Protein AF-A0AAD5LYB8-F1 (afdb_monomer_lite)

Sequence (715 aa):
MTRRWGREYLQLCVTIAAAIILAWPTADVAALSNSTATFDTAAIANSSNQTSVTPSRVEVRTYLPLSGLQPWIDPDTPEDRQSYVSSRGELWELVMSDEFSNTARNFTPGGDHMWTSLEKPDGVNGAVEVYSHNMTYIECEESADGDEVCYLAIKVIDEESTIRVYNMYSRPPSFQYSKFCNPDVFDPSNQRISACDSNPGHGLNPNQGRGAPEIDLLEGGGVAISSSIQIGPGLKKKFRKIDVNLNLTGEWGYCFYSSECNTPGANLPNVPTALYKKRGFQTWYKGLRYAGNSFCDVSVEDKQTFEEVNASLTRGILENRCTLRTCPASRDVLADTGYIDGIKKKGHWGINSKGNCFAIVNSYMGSYLCDPDNMDPMCEKPRNKTQAKTNVMEPFAYQMDALSANWGVHVGAYTGFVTYQVEWVMGDTGYVRWMLSGTPIYEIPAQSLVNGPQDAARSNPRLTFPEEPMYIIFNVALSAQWGARPPNVGYPCRGNGTDPYINRICDGFPMYMKIDYVRLYQDLSENSTMAIGCDPKTHPTRQWILDHIKEYEDDDNKVIDVDGGAACRDDDDCTIPLNKTIRFRTGRCIEKRCQCGSEYWSGPRCTTQMEIIIAATGAKQRSYGPPLYAAAVVGGIAIVLTLVIVVVGTLRRQQRDVELQDKLEKYKAERDPALARTKEKTALMSMDYDETELSRFVSPNQTPSAPFQPAAKHA

Radius of gyration: 41.07 Å; chains: 1; bounding box: 103×76×157 Å

InterPro domains:
  IPR005629 Beta-glucan synthesis-associated protein Skn1/Kre6/Sbg1 [PF03935] (54-131)
  IPR005629 Beta-glucan synthesis-associated protein Skn1/Kre6/Sbg1 [PF03935] (402-557)
  IPR005629 Beta-glucan synthesis-associated protein Skn1/Kre6/Sbg1 [PTHR31361] (175-666)
  IPR013320 Concanavalin A-like lectin/glucanase domain superfamily [SSF49899] (404-538)

pLDDT: mean 75.59, std 21.31, range [23.61, 98.25]

Structure (mmCIF, N/CA/C/O backbone):
data_AF-A0AAD5LYB8-F1
#
_entry.id   AF-A0AAD5LYB8-F1
#
loop_
_atom_site.group_PDB
_atom_site.id
_atom_site.type_symbol
_atom_site.label_atom_id
_atom_site.label_alt_id
_atom_site.label_comp_id
_atom_site.label_asym_id
_atom_site.label_entity_id
_atom_site.label_seq_id
_atom_site.pdbx_PDB_ins_code
_atom_site.Cartn_x
_atom_site.Cartn_y
_atom_site.Cartn_z
_atom_site.occupancy
_atom_site.B_iso_or_equiv
_atom_site.auth_seq_id
_atom_site.auth_comp_id
_atom_site.auth_asym_id
_atom_site.auth_atom_id
_atom_site.pdbx_PDB_model_num
ATOM 1 N N . MET A 1 1 ? 5.836 -8.951 -76.788 1.00 38.97 1 MET A N 1
ATOM 2 C CA . MET A 1 1 ? 6.236 -9.084 -75.364 1.00 38.97 1 MET A CA 1
ATOM 3 C C . MET A 1 1 ? 6.883 -7.815 -74.793 1.00 38.97 1 MET A C 1
ATOM 5 O O . MET A 1 1 ? 6.400 -7.327 -73.781 1.00 38.97 1 MET A O 1
ATOM 9 N N . THR A 1 2 ? 7.904 -7.224 -75.426 1.00 41.00 2 THR A N 1
ATOM 10 C CA . THR A 1 2 ? 8.707 -6.095 -74.882 1.00 41.00 2 THR A CA 1
ATOM 11 C C . THR A 1 2 ? 7.948 -4.845 -74.397 1.00 41.00 2 THR A C 1
ATOM 13 O O . THR A 1 2 ? 8.402 -4.210 -73.452 1.00 41.00 2 THR A O 1
ATOM 16 N N . ARG A 1 3 ? 6.789 -4.484 -74.975 1.00 39.50 3 ARG A N 1
ATOM 17 C CA . ARG A 1 3 ? 5.978 -3.334 -74.501 1.00 39.50 3 ARG A CA 1
ATOM 18 C C . ARG A 1 3 ? 5.312 -3.536 -73.127 1.00 39.50 3 ARG A C 1
ATOM 20 O O . ARG A 1 3 ? 4.855 -2.553 -72.556 1.00 39.50 3 ARG A O 1
ATOM 27 N N . ARG A 1 4 ? 5.233 -4.771 -72.613 1.00 38.66 4 ARG A N 1
ATOM 28 C CA . ARG A 1 4 ? 4.551 -5.092 -71.347 1.00 38.66 4 ARG A CA 1
ATOM 29 C C . ARG A 1 4 ? 5.448 -4.801 -70.134 1.00 38.66 4 ARG A C 1
ATOM 31 O O . ARG A 1 4 ? 5.138 -3.908 -69.350 1.00 38.66 4 ARG A O 1
ATOM 38 N N . TRP A 1 5 ? 6.635 -5.411 -70.123 1.00 40.75 5 TRP A N 1
ATOM 39 C CA . TRP A 1 5 ? 7.704 -5.196 -69.138 1.00 40.75 5 TRP A CA 1
ATOM 40 C C . TRP A 1 5 ? 8.024 -3.715 -68.886 1.00 40.75 5 TRP A C 1
ATOM 42 O O . TRP A 1 5 ? 8.192 -3.306 -67.745 1.00 40.75 5 TRP A O 1
ATOM 52 N N . GLY A 1 6 ? 8.067 -2.886 -69.937 1.00 41.72 6 GLY A N 1
ATOM 53 C CA . GLY A 1 6 ? 8.362 -1.454 -69.802 1.00 41.72 6 GLY A CA 1
ATOM 54 C C . GLY A 1 6 ? 7.296 -0.642 -69.052 1.00 41.72 6 GLY A C 1
ATOM 55 O O . GLY A 1 6 ? 7.626 0.404 -68.504 1.00 41.72 6 GLY A O 1
ATOM 56 N N . ARG A 1 7 ? 6.037 -1.109 -69.002 1.00 43.34 7 ARG A N 1
ATOM 57 C CA . ARG A 1 7 ? 5.01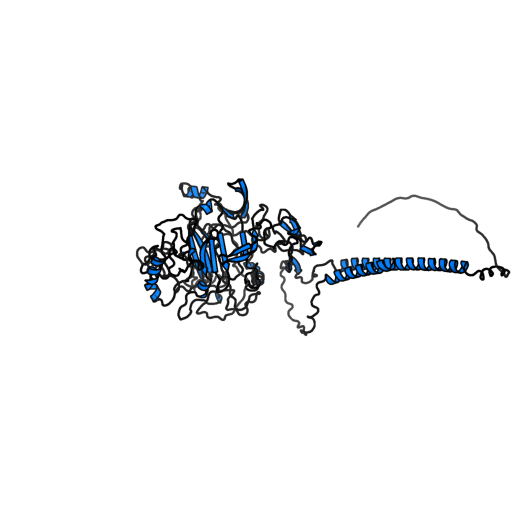8 -0.533 -68.110 1.00 43.34 7 ARG A CA 1
ATOM 58 C C . ARG A 1 7 ? 5.150 -1.096 -66.706 1.00 43.34 7 ARG A C 1
ATOM 60 O O . ARG A 1 7 ? 5.200 -0.315 -65.773 1.00 43.34 7 ARG A O 1
ATOM 67 N N . GLU A 1 8 ? 5.257 -2.414 -66.567 1.00 42.84 8 GLU A N 1
ATOM 68 C CA . GLU A 1 8 ? 5.326 -3.093 -65.264 1.00 42.84 8 GLU A CA 1
ATOM 69 C C . GLU A 1 8 ? 6.535 -2.613 -64.428 1.00 42.84 8 GLU A C 1
ATOM 71 O O . GLU A 1 8 ? 6.384 -2.348 -63.239 1.00 42.84 8 GLU A O 1
ATOM 76 N N . TYR A 1 9 ? 7.694 -2.358 -65.051 1.00 46.22 9 TYR A N 1
ATOM 77 C CA . TYR A 1 9 ? 8.872 -1.792 -64.375 1.00 46.22 9 TYR A CA 1
ATOM 78 C C . TYR A 1 9 ? 8.689 -0.317 -63.971 1.00 46.22 9 TYR A C 1
ATOM 80 O O . TYR A 1 9 ? 9.095 0.082 -62.883 1.00 46.22 9 TYR A O 1
ATOM 88 N N . LEU A 1 10 ? 8.050 0.499 -64.820 1.00 44.81 10 LEU A N 1
ATOM 89 C CA . LEU A 1 10 ? 7.756 1.900 -64.492 1.00 44.81 10 LEU A CA 1
ATOM 90 C C . LEU A 1 10 ? 6.700 1.992 -63.380 1.00 44.81 10 LEU A C 1
ATOM 92 O O . LEU A 1 10 ? 6.839 2.807 -62.474 1.00 44.81 10 LEU A O 1
ATOM 96 N N . GLN A 1 11 ? 5.691 1.115 -63.415 1.00 44.28 11 GLN A N 1
ATOM 97 C CA . GLN A 1 11 ? 4.690 0.952 -62.364 1.00 44.28 11 GLN A CA 1
ATOM 98 C C . GLN A 1 11 ? 5.371 0.614 -61.033 1.00 44.28 11 GLN A C 1
ATOM 100 O O . GLN A 1 11 ? 5.097 1.278 -60.040 1.00 44.28 11 GLN A O 1
ATOM 105 N N . LEU A 1 12 ? 6.308 -0.346 -61.037 1.00 49.84 12 LEU A N 1
ATOM 106 C CA . LEU A 1 12 ? 7.073 -0.763 -59.860 1.00 49.84 12 LEU A CA 1
ATOM 107 C C . LEU A 1 12 ? 7.893 0.395 -59.270 1.00 49.84 12 LEU A C 1
ATOM 109 O O . LEU A 1 12 ? 7.786 0.674 -58.076 1.00 49.84 12 LEU A O 1
ATOM 113 N N . CYS A 1 13 ? 8.654 1.118 -60.100 1.00 47.12 13 CYS A N 1
ATOM 114 C CA . CYS A 1 13 ? 9.412 2.293 -59.662 1.00 47.12 13 CYS A CA 1
ATOM 115 C C . CYS A 1 13 ? 8.505 3.405 -59.108 1.00 47.12 13 CYS A C 1
ATOM 117 O O . CYS A 1 13 ? 8.849 4.012 -58.098 1.00 47.12 13 CYS A O 1
ATOM 119 N N . VAL A 1 14 ? 7.337 3.643 -59.716 1.00 53.88 14 VAL A N 1
ATOM 120 C CA . VAL A 1 14 ? 6.353 4.619 -59.218 1.00 53.88 14 VAL A CA 1
ATOM 121 C C . VAL A 1 14 ? 5.720 4.159 -57.902 1.00 53.88 14 VAL A C 1
ATOM 123 O O . VAL A 1 14 ? 5.574 4.981 -57.006 1.00 53.88 14 VAL A O 1
ATOM 126 N N . THR A 1 15 ? 5.412 2.870 -57.718 1.00 49.31 15 THR A N 1
ATOM 127 C CA . THR A 1 15 ? 4.916 2.359 -56.426 1.00 49.31 15 THR A CA 1
ATOM 128 C C . THR A 1 15 ? 5.974 2.389 -55.327 1.00 49.31 15 THR A C 1
ATOM 130 O O . THR A 1 15 ? 5.633 2.681 -54.189 1.00 49.31 15 THR A O 1
ATOM 133 N N . ILE A 1 16 ? 7.253 2.159 -55.647 1.00 49.19 16 ILE A N 1
ATOM 134 C CA . ILE A 1 16 ? 8.354 2.285 -54.679 1.00 49.19 16 ILE A CA 1
ATOM 135 C C . ILE A 1 16 ? 8.559 3.758 -54.300 1.00 49.19 16 ILE A C 1
ATOM 137 O O . ILE A 1 16 ? 8.646 4.072 -53.117 1.00 49.19 16 ILE A O 1
ATOM 141 N N . ALA A 1 17 ? 8.557 4.676 -55.271 1.00 42.72 17 ALA A N 1
ATOM 142 C CA . ALA A 1 17 ? 8.631 6.112 -54.997 1.00 42.72 17 ALA A CA 1
ATOM 143 C C . ALA A 1 17 ? 7.425 6.605 -54.176 1.00 42.72 17 ALA A C 1
ATOM 145 O O . ALA A 1 17 ? 7.606 7.332 -53.204 1.00 42.72 17 ALA A O 1
ATOM 146 N N . ALA A 1 18 ? 6.209 6.163 -54.511 1.00 41.47 18 ALA A N 1
ATOM 147 C CA . ALA A 1 18 ? 5.004 6.481 -53.750 1.00 41.47 18 ALA A CA 1
ATOM 148 C C . ALA A 1 18 ? 5.053 5.908 -52.326 1.00 41.47 18 ALA A C 1
ATOM 150 O O . ALA A 1 18 ? 4.701 6.616 -51.393 1.00 41.47 18 ALA A O 1
ATOM 151 N N . ALA A 1 19 ? 5.542 4.679 -52.131 1.00 42.31 19 ALA A N 1
ATOM 152 C CA . ALA A 1 19 ? 5.715 4.091 -50.802 1.00 42.31 19 ALA A CA 1
ATOM 153 C C . ALA A 1 19 ? 6.757 4.844 -49.957 1.00 42.31 19 ALA A C 1
ATOM 155 O O . ALA A 1 19 ? 6.548 5.020 -48.763 1.00 42.31 19 ALA A O 1
ATOM 156 N N . ILE A 1 20 ? 7.841 5.339 -50.566 1.00 42.44 20 ILE A N 1
ATOM 157 C CA . ILE A 1 20 ? 8.848 6.171 -49.883 1.00 42.44 20 ILE A CA 1
ATOM 158 C C . ILE A 1 20 ? 8.270 7.545 -49.501 1.00 42.44 20 ILE A C 1
ATOM 160 O O . ILE A 1 20 ? 8.547 8.035 -48.412 1.00 42.44 20 ILE A O 1
ATOM 164 N N . ILE A 1 21 ? 7.439 8.148 -50.357 1.00 38.50 21 ILE A N 1
ATOM 165 C CA . ILE A 1 21 ? 6.781 9.440 -50.088 1.00 38.50 21 ILE A CA 1
ATOM 166 C C . ILE A 1 21 ? 5.659 9.297 -49.042 1.00 38.50 21 ILE A C 1
ATOM 168 O O . ILE A 1 21 ? 5.499 10.168 -48.195 1.00 38.50 21 ILE A O 1
ATOM 172 N N . LEU A 1 22 ? 4.915 8.186 -49.054 1.00 36.91 22 LEU A N 1
ATOM 173 C CA . LEU A 1 22 ? 3.881 7.860 -48.059 1.00 36.91 22 LEU A CA 1
ATOM 174 C C . LEU A 1 22 ? 4.456 7.347 -46.725 1.00 36.91 22 LEU A C 1
ATOM 176 O O . LEU A 1 22 ? 3.710 7.211 -45.760 1.00 36.91 22 LEU A O 1
ATOM 180 N N . ALA A 1 23 ? 5.762 7.074 -46.655 1.00 35.16 23 ALA A N 1
ATOM 181 C CA . ALA A 1 23 ? 6.474 6.754 -45.417 1.00 35.16 23 ALA A CA 1
ATOM 182 C C . ALA A 1 23 ? 6.965 8.006 -44.659 1.00 35.16 23 ALA A C 1
ATOM 184 O O . ALA A 1 23 ? 7.603 7.877 -43.614 1.00 35.16 23 ALA A O 1
ATOM 185 N N . TRP A 1 24 ? 6.685 9.214 -45.159 1.00 31.91 24 TRP A N 1
ATOM 186 C CA . TRP A 1 24 ? 6.867 10.450 -44.398 1.00 31.91 24 TRP A CA 1
ATOM 187 C C . TRP A 1 24 ? 5.607 10.765 -43.581 1.00 31.91 24 TRP A C 1
ATOM 189 O O . TRP A 1 24 ? 4.514 10.790 -44.153 1.00 31.91 24 TRP A O 1
ATOM 199 N N . PRO A 1 25 ? 5.721 11.074 -42.275 1.00 31.02 25 PRO A N 1
ATOM 200 C CA . PRO A 1 25 ? 4.614 11.673 -41.545 1.00 31.02 25 PRO A CA 1
ATOM 201 C C . PRO A 1 25 ? 4.355 13.074 -42.113 1.00 31.02 25 PRO A C 1
ATOM 203 O O . PRO A 1 25 ? 5.230 13.942 -42.103 1.00 31.02 25 PRO A O 1
ATOM 206 N N . THR A 1 26 ? 3.149 13.302 -42.627 1.00 33.19 26 THR A N 1
ATOM 207 C CA . THR A 1 26 ? 2.716 14.628 -43.071 1.00 33.19 26 THR A CA 1
ATOM 208 C C . THR A 1 26 ? 2.500 15.522 -41.855 1.00 33.19 26 THR A C 1
ATOM 210 O O . THR A 1 26 ? 1.456 15.438 -41.213 1.00 33.19 26 THR A O 1
ATOM 213 N N . ALA A 1 27 ? 3.476 16.375 -41.540 1.00 31.56 27 ALA A N 1
ATOM 214 C CA . ALA A 1 27 ? 3.283 17.455 -40.576 1.00 31.56 27 ALA A CA 1
ATOM 215 C C . ALA A 1 27 ? 2.153 18.392 -41.048 1.00 31.56 27 ALA A C 1
ATOM 217 O O . ALA A 1 27 ? 2.062 18.700 -42.240 1.00 31.56 27 ALA A O 1
ATOM 218 N N . ASP A 1 28 ? 1.300 18.840 -40.125 1.00 29.12 28 ASP A N 1
ATOM 219 C CA . ASP A 1 28 ? 0.077 19.580 -40.443 1.00 29.12 28 ASP A CA 1
ATOM 220 C C . ASP A 1 28 ? 0.338 20.948 -41.094 1.00 29.12 28 ASP A C 1
ATOM 222 O O . ASP A 1 28 ? 0.565 21.965 -40.430 1.00 29.12 28 ASP A O 1
ATOM 226 N N . VAL A 1 29 ? 0.198 21.007 -42.421 1.00 28.67 29 VAL A N 1
ATOM 227 C CA . VAL A 1 29 ? 0.168 22.259 -43.198 1.00 28.67 29 VAL A CA 1
ATOM 228 C C . VAL A 1 29 ? -1.209 22.932 -43.056 1.00 28.67 29 VAL A C 1
ATOM 230 O O . VAL A 1 29 ? -1.936 23.143 -44.023 1.00 28.67 29 VAL A O 1
ATOM 233 N N . ALA A 1 30 ? -1.569 23.248 -41.810 1.00 27.38 30 ALA A N 1
ATOM 234 C CA . ALA A 1 30 ? -2.809 23.923 -41.420 1.00 27.38 30 ALA A CA 1
ATOM 235 C C . ALA A 1 30 ? -2.581 25.090 -40.434 1.00 27.38 30 ALA A C 1
ATOM 237 O O . ALA A 1 30 ? -3.416 25.987 -40.340 1.00 27.38 30 ALA A O 1
ATOM 238 N N . ALA A 1 31 ? -1.443 25.129 -39.729 1.00 27.91 31 ALA A N 1
ATOM 239 C CA . ALA A 1 31 ? -1.183 26.072 -38.633 1.00 27.91 31 ALA A CA 1
ATOM 240 C C . ALA A 1 31 ? -0.456 27.380 -39.036 1.00 27.91 31 ALA A C 1
ATOM 242 O O . ALA A 1 31 ? 0.128 28.047 -38.185 1.00 27.91 31 ALA A O 1
ATOM 243 N N . LEU A 1 32 ? -0.467 27.768 -40.320 1.00 26.25 32 LEU A N 1
ATOM 244 C CA . LEU A 1 32 ? 0.278 28.933 -40.840 1.00 26.25 32 LEU A CA 1
ATOM 245 C C . LEU A 1 32 ? -0.609 30.014 -41.487 1.00 26.25 32 LEU A C 1
ATOM 247 O O . LEU A 1 32 ? -0.262 30.598 -42.512 1.00 26.25 32 LEU A O 1
ATOM 251 N N . SER A 1 33 ? -1.749 30.328 -40.863 1.00 29.75 33 SER A N 1
ATOM 252 C CA . SER A 1 33 ? -2.561 31.492 -41.250 1.00 29.75 33 SER A CA 1
ATOM 253 C C . SER A 1 33 ? -3.387 32.098 -40.101 1.00 29.75 33 SER A C 1
ATOM 255 O O . SER A 1 33 ? -4.612 32.120 -40.193 1.00 29.75 33 SER A O 1
ATOM 257 N N . ASN A 1 34 ? -2.734 32.569 -39.022 1.00 29.48 34 ASN A N 1
ATOM 258 C CA . ASN A 1 34 ? -3.113 33.788 -38.263 1.00 29.48 34 ASN A CA 1
ATOM 259 C C . ASN A 1 34 ? -2.276 33.989 -36.978 1.00 29.48 34 ASN A C 1
ATOM 261 O O . ASN A 1 34 ? -2.660 33.523 -35.908 1.00 29.48 34 ASN A O 1
ATOM 265 N N . SER A 1 35 ? -1.198 34.777 -37.053 1.00 25.95 35 SER A N 1
ATOM 266 C CA . SER A 1 35 ? -0.649 35.505 -35.891 1.00 25.95 35 SER A CA 1
ATOM 267 C C . SER A 1 35 ? 0.316 36.621 -36.318 1.00 25.95 35 SER A C 1
ATOM 269 O O . SER A 1 35 ? 1.519 36.426 -36.478 1.00 25.95 35 SER A O 1
ATOM 271 N N . THR A 1 36 ? -0.193 37.844 -36.476 1.00 29.36 36 THR A N 1
ATOM 272 C CA . THR A 1 36 ? 0.660 39.042 -36.549 1.00 29.36 36 THR A CA 1
ATOM 273 C C . THR A 1 36 ? 1.153 39.403 -35.147 1.00 29.36 36 THR A C 1
ATOM 275 O O . THR A 1 36 ? 0.553 40.240 -34.474 1.00 29.36 36 THR A O 1
ATOM 278 N N . ALA A 1 37 ? 2.225 38.753 -34.695 1.00 27.42 37 ALA A N 1
ATOM 279 C CA . ALA A 1 37 ? 2.924 39.114 -33.465 1.00 27.42 37 ALA A CA 1
ATOM 280 C C . ALA A 1 37 ? 4.004 40.167 -33.763 1.00 27.42 37 ALA A C 1
ATOM 282 O O . ALA A 1 37 ? 4.881 39.958 -34.602 1.00 27.42 37 ALA A O 1
ATOM 283 N N . THR A 1 38 ? 3.935 41.314 -33.091 1.00 25.48 38 THR A N 1
ATOM 284 C CA . THR A 1 38 ? 4.944 42.376 -33.184 1.00 25.48 38 THR A CA 1
ATOM 285 C C . THR A 1 38 ? 6.223 41.973 -32.457 1.00 25.48 38 THR A C 1
ATOM 287 O O . THR A 1 38 ? 6.169 41.576 -31.295 1.00 25.48 38 THR A O 1
ATOM 290 N N . PHE A 1 39 ? 7.375 42.132 -33.112 1.00 24.02 39 PHE A N 1
ATOM 291 C CA . PHE A 1 39 ? 8.666 42.106 -32.424 1.00 24.02 39 PHE A CA 1
ATOM 292 C C . PHE A 1 39 ? 8.771 43.316 -31.495 1.00 24.02 39 PHE A C 1
ATOM 294 O O . PHE A 1 39 ? 8.658 44.449 -31.960 1.00 24.02 39 PHE A O 1
ATOM 301 N N . ASP A 1 40 ? 9.046 43.067 -30.217 1.00 23.61 40 ASP A N 1
ATOM 302 C CA . ASP A 1 40 ? 9.431 44.093 -29.252 1.00 23.61 40 ASP A CA 1
ATOM 303 C C . ASP A 1 40 ? 10.821 43.747 -28.699 1.00 23.61 40 ASP A C 1
ATOM 305 O O . ASP A 1 40 ? 11.102 42.590 -28.374 1.00 23.61 40 ASP A O 1
ATOM 309 N N . THR A 1 41 ? 11.737 44.716 -28.684 1.00 27.83 41 THR A N 1
ATOM 310 C CA . THR A 1 41 ? 13.176 44.466 -28.490 1.00 27.83 41 THR A CA 1
ATOM 311 C C . THR A 1 41 ? 13.674 45.052 -27.174 1.00 27.83 41 THR A C 1
ATOM 313 O O . THR A 1 41 ? 14.095 46.209 -27.125 1.00 27.83 41 THR A O 1
ATOM 316 N N . ALA A 1 42 ? 13.687 44.239 -26.117 1.00 25.28 42 ALA A N 1
ATOM 317 C CA . ALA A 1 42 ? 14.237 44.610 -24.814 1.00 25.28 42 ALA A CA 1
ATOM 318 C C . ALA A 1 42 ? 14.949 43.433 -24.115 1.00 25.28 42 ALA A C 1
ATOM 320 O O . ALA A 1 42 ? 14.638 42.274 -24.365 1.00 25.28 42 ALA A O 1
ATOM 321 N N . ALA A 1 43 ? 15.870 43.773 -23.203 1.00 24.67 43 ALA A N 1
ATOM 322 C CA . ALA A 1 43 ? 16.630 42.883 -22.310 1.00 24.67 43 ALA A CA 1
ATOM 323 C C . ALA A 1 43 ? 17.742 42.000 -22.933 1.00 24.67 43 ALA A C 1
ATOM 325 O O . ALA A 1 43 ? 17.646 40.778 -22.994 1.00 24.67 43 ALA A O 1
ATOM 326 N N . ILE A 1 44 ? 18.892 42.621 -23.234 1.00 29.34 44 ILE A N 1
ATOM 327 C CA . ILE A 1 44 ? 20.199 41.951 -23.090 1.00 29.34 44 ILE A CA 1
ATOM 328 C C . ILE A 1 44 ? 20.677 42.194 -21.652 1.00 29.34 44 ILE A C 1
ATOM 330 O O . ILE A 1 44 ? 20.910 43.343 -21.277 1.00 29.34 44 ILE A O 1
ATOM 334 N N . ALA A 1 45 ? 20.845 41.137 -20.854 1.00 25.48 45 ALA A N 1
ATOM 335 C CA . ALA A 1 45 ? 21.457 41.208 -19.526 1.00 25.48 45 ALA A CA 1
ATOM 336 C C . ALA A 1 45 ? 22.193 39.901 -19.182 1.00 25.48 45 ALA A C 1
ATOM 338 O O . ALA A 1 45 ? 21.755 38.811 -19.543 1.00 25.48 45 ALA A O 1
ATOM 339 N N . ASN A 1 46 ? 23.329 40.024 -18.493 1.00 27.27 46 ASN A N 1
ATOM 340 C CA . ASN A 1 46 ? 24.236 38.915 -18.193 1.00 27.27 46 ASN A CA 1
ATOM 341 C C . ASN A 1 46 ? 23.610 37.833 -17.299 1.00 27.27 46 ASN A C 1
ATOM 343 O O . ASN A 1 46 ? 23.089 38.142 -16.230 1.00 27.27 46 ASN A O 1
ATOM 347 N N . SER A 1 47 ? 23.911 36.568 -17.595 1.00 24.97 47 SER A N 1
ATOM 348 C CA . SER A 1 47 ? 24.507 35.701 -16.571 1.00 24.97 47 SER A CA 1
ATOM 349 C C . SER A 1 47 ? 25.460 34.689 -17.211 1.00 24.97 47 SER A C 1
ATOM 351 O O . SER A 1 47 ? 25.156 34.085 -18.236 1.00 24.97 47 SER A O 1
ATOM 353 N N . SER A 1 48 ? 26.645 34.536 -16.625 1.00 34.66 48 SER A N 1
ATOM 354 C CA . SER A 1 48 ? 27.606 33.496 -16.984 1.00 34.66 48 SER A CA 1
ATOM 355 C C . SER A 1 48 ? 27.455 32.339 -16.003 1.00 34.66 48 SER A C 1
ATOM 357 O O . SER A 1 48 ? 27.967 32.418 -14.888 1.00 34.66 48 SER A O 1
ATOM 359 N N . ASN A 1 49 ? 26.761 31.279 -16.409 1.00 29.31 49 ASN A N 1
ATOM 360 C CA . ASN A 1 49 ? 26.698 30.029 -15.658 1.00 29.31 49 ASN A CA 1
ATOM 361 C C . ASN A 1 49 ? 26.850 28.859 -16.632 1.00 29.31 49 ASN A C 1
ATOM 363 O O . ASN A 1 49 ? 26.093 28.753 -17.595 1.00 29.31 49 ASN A O 1
ATOM 367 N N . GLN A 1 50 ? 27.827 27.985 -16.387 1.00 32.56 50 GLN A N 1
ATOM 368 C CA . GLN A 1 50 ? 27.944 26.720 -17.109 1.00 32.56 50 GLN A CA 1
ATOM 369 C C . GLN A 1 50 ? 26.966 25.717 -16.494 1.00 32.56 50 GLN A C 1
ATOM 371 O O . GLN A 1 50 ? 27.319 24.984 -15.575 1.00 32.56 50 GLN A O 1
ATOM 376 N N . THR A 1 51 ? 25.733 25.680 -16.994 1.00 30.83 51 THR A N 1
ATOM 377 C CA . THR A 1 51 ? 24.872 24.513 -16.795 1.00 30.83 51 THR A CA 1
ATOM 378 C C . THR A 1 51 ? 25.356 23.375 -17.692 1.00 30.83 51 THR A C 1
ATOM 380 O O . THR A 1 51 ? 25.618 23.560 -18.882 1.00 30.83 51 THR A O 1
ATOM 383 N N . SER A 1 52 ? 25.469 22.175 -17.128 1.00 30.77 52 SER A N 1
ATOM 384 C CA . SER A 1 52 ? 25.632 20.941 -17.894 1.00 30.77 52 SER A CA 1
ATOM 385 C C . SER A 1 52 ? 24.313 20.630 -18.603 1.00 30.77 52 SER A C 1
ATOM 387 O O . SER A 1 52 ? 23.398 20.071 -18.002 1.00 30.77 52 SER A O 1
ATOM 389 N N . VAL A 1 53 ? 24.183 21.049 -19.864 1.00 35.59 53 VAL A N 1
ATOM 390 C CA . VAL A 1 53 ? 22.970 20.808 -20.659 1.00 35.59 53 VAL A CA 1
ATOM 391 C C . VAL A 1 53 ? 22.953 19.360 -21.148 1.00 35.59 53 VAL A C 1
ATOM 393 O O . VAL A 1 53 ? 23.526 19.032 -22.188 1.00 35.59 53 VAL A O 1
ATOM 396 N N . THR A 1 54 ? 22.278 18.496 -20.394 1.00 41.31 54 THR A N 1
ATOM 397 C CA . THR A 1 54 ? 21.885 17.157 -20.847 1.00 41.31 54 THR A CA 1
ATOM 398 C C . THR A 1 54 ? 20.910 17.293 -22.028 1.00 41.31 54 THR A C 1
ATOM 400 O O . THR A 1 54 ? 19.978 18.096 -21.942 1.00 41.31 54 THR A O 1
ATOM 403 N N . PRO A 1 55 ? 21.089 16.562 -23.146 1.00 49.19 55 PRO A N 1
ATOM 404 C CA . PRO A 1 55 ? 20.122 16.582 -24.241 1.00 49.19 55 PRO A CA 1
ATOM 405 C C . PRO A 1 55 ? 18.807 15.939 -23.785 1.00 49.19 55 PRO A C 1
ATOM 407 O O . PRO A 1 55 ? 18.810 14.799 -23.325 1.00 49.19 55 PRO A O 1
ATOM 410 N N . SER A 1 56 ? 17.682 16.643 -23.929 1.00 54.88 56 SER A N 1
ATOM 411 C CA . SER A 1 56 ? 16.376 16.091 -23.573 1.00 54.88 56 SER A CA 1
ATOM 412 C C . SER A 1 56 ? 15.842 15.200 -24.692 1.00 54.88 56 SER A C 1
ATOM 414 O O . SER A 1 56 ? 15.852 15.555 -25.875 1.00 54.88 56 SER A O 1
ATOM 416 N N . ARG A 1 57 ? 15.368 14.013 -24.315 1.00 63.69 57 ARG A N 1
ATOM 417 C CA . ARG A 1 57 ? 14.659 13.101 -25.211 1.00 63.69 57 ARG A CA 1
ATOM 418 C C . ARG A 1 57 ? 13.155 13.299 -25.043 1.00 63.69 57 ARG A C 1
ATOM 420 O O . ARG A 1 57 ? 12.678 13.521 -23.933 1.00 63.69 57 ARG A O 1
ATOM 427 N N . VAL A 1 58 ? 12.408 13.203 -26.136 1.00 65.44 58 VAL A N 1
ATOM 428 C CA . VAL A 1 58 ? 10.940 13.268 -26.130 1.00 65.44 58 VAL A CA 1
ATOM 429 C C . VAL A 1 58 ? 10.386 12.005 -26.776 1.00 65.44 58 VAL A C 1
ATOM 431 O O . VAL A 1 58 ? 10.838 11.620 -27.855 1.00 65.44 58 VAL A O 1
ATOM 434 N N . GLU A 1 59 ? 9.421 11.355 -26.120 1.00 72.88 59 GLU A N 1
ATOM 435 C CA . GLU A 1 59 ? 8.680 10.246 -26.724 1.00 72.88 59 GLU A CA 1
ATOM 436 C C . GLU A 1 59 ? 7.846 10.765 -27.899 1.00 72.88 59 GLU A C 1
ATOM 438 O O . GLU A 1 59 ? 7.047 11.690 -27.755 1.00 72.88 59 GLU A O 1
ATOM 443 N N . VAL A 1 60 ? 8.016 10.139 -29.064 1.00 74.00 60 VAL A N 1
ATOM 444 C CA . VAL A 1 60 ? 7.233 10.437 -30.269 1.00 74.00 60 VAL A CA 1
ATOM 445 C C . VAL A 1 60 ? 6.138 9.393 -30.480 1.00 74.00 60 VAL A C 1
ATOM 447 O O . VAL A 1 60 ? 5.027 9.735 -30.890 1.00 74.00 60 VAL A O 1
ATOM 450 N N . ARG A 1 61 ? 6.451 8.108 -30.252 1.00 82.00 61 ARG A N 1
ATOM 451 C CA . ARG A 1 61 ? 5.520 6.989 -30.460 1.00 82.00 61 ARG A CA 1
ATOM 452 C C . ARG A 1 61 ? 6.038 5.680 -29.857 1.00 82.00 61 ARG A C 1
ATOM 454 O O . ARG A 1 61 ? 7.134 5.249 -30.205 1.00 82.00 61 ARG A O 1
ATOM 461 N N . THR A 1 62 ? 5.198 4.983 -29.097 1.00 85.25 62 THR A N 1
ATOM 462 C CA . THR A 1 62 ? 5.413 3.578 -28.706 1.00 85.25 62 THR A CA 1
ATOM 463 C C . THR A 1 62 ? 4.683 2.606 -29.646 1.00 85.25 62 THR A C 1
ATOM 465 O O . THR A 1 62 ? 3.603 2.902 -30.160 1.00 85.25 62 THR A O 1
ATOM 468 N N . TYR A 1 63 ? 5.297 1.447 -29.900 1.00 87.75 63 TYR A N 1
ATOM 469 C CA . TYR A 1 63 ? 4.787 0.356 -30.739 1.00 87.75 63 TYR A CA 1
ATOM 470 C C . TYR A 1 63 ? 4.740 -0.961 -29.935 1.00 87.75 63 TYR A C 1
ATOM 472 O O . TYR A 1 63 ? 5.492 -1.134 -28.974 1.00 87.75 63 TYR A O 1
ATOM 480 N N . LEU A 1 64 ? 3.909 -1.923 -30.352 1.00 88.50 64 LEU A N 1
ATOM 481 C CA . LEU A 1 64 ? 3.984 -3.302 -29.847 1.00 88.50 64 LEU A CA 1
ATOM 482 C C . LEU A 1 64 ? 5.175 -4.053 -30.482 1.00 88.50 64 LEU A C 1
ATOM 484 O O . LEU A 1 64 ? 5.485 -3.802 -31.655 1.00 88.50 64 LEU A O 1
ATOM 488 N N . PRO A 1 65 ? 5.829 -4.977 -29.753 1.00 89.50 65 PRO A N 1
ATOM 489 C CA . PRO A 1 65 ? 6.862 -5.845 -30.307 1.00 89.50 65 PRO A CA 1
ATOM 490 C C . PRO A 1 65 ? 6.262 -6.888 -31.262 1.00 89.50 65 PRO A C 1
ATOM 492 O O . PRO A 1 65 ? 5.054 -7.133 -31.281 1.00 89.50 65 PRO A O 1
ATOM 495 N N . LEU A 1 66 ? 7.114 -7.530 -32.059 1.00 88.44 66 LEU A N 1
ATOM 496 C CA . LEU A 1 66 ? 6.711 -8.511 -33.066 1.00 88.44 66 LEU A CA 1
ATOM 497 C C . LEU A 1 66 ? 6.090 -9.780 -32.458 1.00 88.44 66 LEU A C 1
ATOM 499 O O . LEU A 1 66 ? 5.226 -10.381 -33.097 1.00 88.44 66 LEU A O 1
ATOM 503 N N . SER A 1 67 ? 6.480 -10.158 -31.237 1.00 88.62 67 SER A N 1
ATOM 504 C CA . SER A 1 67 ? 5.860 -11.258 -30.484 1.00 88.62 67 SER A CA 1
ATOM 505 C C . SER A 1 67 ? 4.487 -10.923 -29.885 1.00 88.62 67 SER A C 1
ATOM 507 O O . SER A 1 67 ? 3.762 -11.829 -29.484 1.00 88.62 67 SER A O 1
ATOM 509 N N . GLY A 1 68 ? 4.114 -9.639 -29.824 1.00 88.12 68 GLY A N 1
ATOM 510 C CA . GLY A 1 68 ? 2.858 -9.172 -29.233 1.00 88.12 68 GLY A CA 1
ATOM 511 C C . GLY A 1 68 ? 2.848 -9.032 -27.704 1.00 88.12 68 GLY A C 1
ATOM 512 O O . GLY A 1 68 ? 1.821 -8.623 -27.170 1.00 88.12 68 GLY A O 1
ATOM 513 N N . LEU A 1 69 ? 3.954 -9.316 -26.999 1.00 88.00 69 LEU A N 1
ATOM 514 C CA . LEU A 1 69 ? 4.052 -9.066 -25.552 1.00 88.00 69 LEU A CA 1
ATOM 515 C C . LEU A 1 69 ? 3.845 -7.585 -25.206 1.00 88.00 69 LEU A C 1
ATOM 517 O O . LEU A 1 69 ? 4.348 -6.697 -25.895 1.00 88.00 69 LEU A O 1
ATOM 521 N N . GLN A 1 70 ? 3.187 -7.309 -24.079 1.00 87.69 70 GLN A N 1
ATOM 522 C CA . GLN A 1 70 ? 3.121 -5.948 -23.542 1.00 87.69 70 GLN A CA 1
ATOM 523 C C . GLN A 1 70 ? 4.476 -5.518 -22.942 1.00 87.69 70 GLN A C 1
ATOM 525 O O . GLN A 1 70 ? 5.272 -6.377 -22.545 1.00 87.69 70 GLN A O 1
ATOM 530 N N . PRO A 1 71 ? 4.767 -4.203 -22.834 1.00 83.56 71 PRO A N 1
ATOM 531 C CA . PRO A 1 71 ? 6.057 -3.706 -22.341 1.00 83.56 71 PRO A CA 1
ATOM 532 C C . PRO A 1 71 ? 6.452 -4.173 -20.933 1.00 83.56 71 PRO A C 1
ATOM 534 O O . PRO A 1 71 ? 7.643 -4.228 -20.644 1.00 83.56 71 PRO A O 1
ATOM 537 N N . TRP A 1 72 ? 5.468 -4.516 -20.094 1.00 90.00 72 TRP A N 1
ATOM 538 C CA . TRP A 1 72 ? 5.631 -4.815 -18.665 1.00 90.00 72 TRP A CA 1
ATOM 539 C C . TRP A 1 72 ? 5.265 -6.256 -18.275 1.00 90.00 72 TRP A C 1
ATOM 541 O O . TRP A 1 72 ? 5.217 -6.558 -17.090 1.00 90.00 72 TRP A O 1
ATOM 551 N N . ILE A 1 73 ? 4.959 -7.134 -19.235 1.00 93.31 73 ILE A N 1
ATOM 552 C CA . ILE A 1 73 ? 4.654 -8.548 -18.959 1.00 93.31 73 ILE A CA 1
ATOM 553 C C . ILE A 1 73 ? 5.925 -9.376 -19.147 1.00 93.31 73 ILE A C 1
ATOM 555 O O . ILE A 1 73 ? 6.585 -9.267 -20.189 1.00 93.31 73 ILE A O 1
ATOM 559 N N . ASP A 1 74 ? 6.243 -10.203 -18.155 1.00 93.62 74 ASP A N 1
ATOM 560 C CA . ASP A 1 74 ? 7.312 -11.197 -18.204 1.00 93.62 74 ASP A CA 1
ATOM 561 C C . ASP A 1 74 ? 6.945 -12.327 -19.199 1.00 93.62 74 ASP A C 1
ATOM 563 O O . ASP A 1 74 ? 5.853 -12.898 -19.110 1.00 93.62 74 ASP A O 1
ATOM 567 N N . PRO A 1 75 ? 7.808 -12.657 -20.182 1.00 93.31 75 PRO A N 1
ATOM 568 C CA . PRO A 1 75 ? 7.583 -13.758 -21.118 1.00 93.31 75 PRO A CA 1
ATOM 569 C C . PRO A 1 75 ? 7.480 -15.149 -20.477 1.00 93.31 75 PRO A C 1
ATOM 571 O O . PRO A 1 75 ? 7.008 -16.059 -21.168 1.00 93.31 75 PRO A O 1
ATOM 574 N N . ASP A 1 76 ? 7.952 -15.315 -19.237 1.00 92.94 76 ASP A N 1
ATOM 575 C CA . ASP A 1 76 ? 7.917 -16.572 -18.488 1.00 92.94 76 ASP A CA 1
ATOM 576 C C . ASP A 1 76 ? 6.624 -16.711 -17.639 1.00 92.94 76 ASP A C 1
ATOM 578 O O . ASP A 1 76 ? 6.360 -17.792 -17.109 1.00 92.94 76 ASP A O 1
ATOM 582 N N . THR A 1 77 ? 5.763 -15.677 -17.548 1.00 94.75 77 THR A N 1
ATOM 583 C CA . THR A 1 77 ? 4.481 -15.755 -16.813 1.00 94.75 77 THR A CA 1
ATOM 584 C C . THR A 1 77 ? 3.541 -16.813 -17.415 1.00 94.75 77 THR A C 1
ATOM 586 O O . THR A 1 77 ? 3.210 -16.723 -18.603 1.00 94.75 77 THR A O 1
ATOM 589 N N . PRO A 1 78 ? 3.019 -17.771 -16.618 1.00 94.31 78 PRO A N 1
ATOM 590 C CA . PRO A 1 78 ? 2.181 -18.860 -17.122 1.00 94.31 78 PRO A CA 1
ATOM 591 C C . PRO A 1 78 ? 0.926 -18.425 -17.900 1.00 94.31 78 PRO A C 1
ATOM 593 O O . PRO A 1 78 ? 0.311 -17.390 -17.630 1.00 94.31 78 PRO A O 1
ATOM 596 N N . GLU A 1 79 ? 0.498 -19.261 -18.852 1.00 91.25 79 GLU A N 1
ATOM 597 C CA . GLU A 1 79 ? -0.665 -18.995 -19.717 1.00 91.25 79 GLU A CA 1
ATOM 598 C C . GLU A 1 79 ? -1.989 -18.936 -18.923 1.00 91.25 79 GLU A C 1
ATOM 600 O O . GLU A 1 79 ? -2.860 -18.124 -19.235 1.00 91.25 79 GLU A O 1
ATOM 605 N N . ASP A 1 80 ? -2.117 -19.698 -17.827 1.00 93.94 80 ASP A N 1
ATOM 606 C CA . ASP A 1 80 ? -3.266 -19.630 -16.905 1.00 93.94 80 ASP A CA 1
ATOM 607 C C . ASP A 1 80 ? -3.282 -18.361 -16.027 1.00 93.94 80 ASP A C 1
ATOM 609 O O . ASP A 1 80 ? -4.238 -18.147 -15.283 1.00 93.94 80 ASP A O 1
ATOM 613 N N . ARG A 1 81 ? -2.247 -17.510 -16.115 1.00 95.31 81 ARG A N 1
ATOM 614 C CA . ARG A 1 81 ? -2.086 -16.260 -15.346 1.00 95.31 81 ARG A CA 1
ATOM 615 C C . ARG A 1 81 ? -2.143 -14.994 -16.193 1.00 95.31 81 ARG A C 1
ATOM 617 O O . ARG A 1 81 ? -1.916 -13.908 -15.676 1.00 95.31 81 ARG A O 1
ATOM 624 N N . GLN A 1 82 ? -2.527 -15.103 -17.463 1.00 94.31 82 GLN A N 1
ATOM 625 C CA . GLN A 1 82 ? -2.752 -13.944 -18.338 1.00 94.31 82 GLN A CA 1
ATOM 626 C C . GLN A 1 82 ? -4.072 -13.200 -18.034 1.00 94.31 82 GLN A C 1
ATOM 628 O O . GLN A 1 82 ? -4.325 -12.125 -18.574 1.00 94.31 82 GLN A O 1
ATOM 633 N N . SER A 1 83 ? -4.923 -13.742 -17.153 1.00 95.50 83 SER A N 1
ATOM 634 C CA . SER A 1 83 ? -6.131 -13.072 -16.656 1.00 95.50 83 SER A CA 1
ATOM 635 C C . SER A 1 83 ? -6.460 -13.474 -15.216 1.00 95.50 83 SER A C 1
ATOM 637 O O . SER A 1 83 ? -6.010 -14.510 -14.726 1.00 95.50 83 SER A O 1
ATOM 639 N N . TYR A 1 84 ? -7.258 -12.651 -14.541 1.00 95.38 84 TYR A N 1
ATOM 640 C CA . TYR A 1 84 ? -7.727 -12.846 -13.172 1.00 95.38 84 TYR A CA 1
ATOM 641 C C . TYR A 1 84 ? -9.228 -12.550 -13.092 1.00 95.38 84 TYR A C 1
ATOM 643 O O . TYR A 1 84 ? -9.727 -11.650 -13.763 1.00 95.38 84 TYR A O 1
ATOM 651 N N . VAL A 1 85 ? -9.959 -13.297 -12.261 1.00 95.56 85 VAL A N 1
ATOM 652 C CA . VAL A 1 85 ? -11.372 -13.014 -11.971 1.00 95.56 85 VAL A CA 1
ATOM 653 C C . VAL A 1 85 ? -11.459 -12.370 -10.593 1.00 95.56 85 VAL A C 1
ATOM 655 O O . VAL A 1 85 ? -11.108 -13.006 -9.598 1.00 95.56 85 VAL A O 1
ATOM 658 N N . SER A 1 86 ? -11.938 -11.126 -10.539 1.00 94.62 86 SER A N 1
ATOM 659 C CA . SER A 1 86 ? -12.057 -10.351 -9.303 1.00 94.62 86 SER A CA 1
ATOM 660 C C . SER A 1 86 ? -12.964 -11.044 -8.287 1.00 94.62 86 SER A C 1
ATOM 662 O O . SER A 1 86 ? -13.857 -11.829 -8.624 1.00 94.62 86 SER A O 1
ATOM 664 N N . SER A 1 87 ? -12.827 -10.690 -7.013 1.00 93.25 87 SER A N 1
ATOM 665 C CA . SER A 1 87 ? -13.694 -11.179 -5.941 1.00 93.25 87 SER A CA 1
ATOM 666 C C . SER A 1 87 ? -15.151 -10.668 -6.030 1.00 93.25 87 SER A C 1
ATOM 668 O O . SER A 1 87 ? -15.985 -10.998 -5.174 1.00 93.25 87 SER A O 1
ATOM 670 N N . ARG A 1 88 ? -15.475 -9.897 -7.083 1.00 92.12 88 ARG A N 1
ATOM 671 C CA . ARG A 1 88 ? -16.826 -9.517 -7.539 1.00 92.12 88 ARG A CA 1
ATOM 672 C C . ARG A 1 88 ? -17.304 -10.314 -8.760 1.00 92.12 88 ARG A C 1
ATOM 674 O O . ARG A 1 88 ? -18.511 -10.373 -8.985 1.00 92.12 88 ARG A O 1
ATOM 681 N N . GLY A 1 89 ? -16.400 -10.967 -9.491 1.00 92.44 89 GLY A N 1
ATOM 682 C CA . GLY A 1 89 ? -16.681 -11.733 -10.708 1.00 92.44 89 GLY A CA 1
ATOM 683 C C . GLY A 1 89 ? -16.382 -10.992 -12.016 1.00 92.44 89 GLY A C 1
ATOM 684 O O . GLY A 1 89 ? -16.824 -11.450 -13.067 1.00 92.44 89 GLY A O 1
ATOM 685 N N . GLU A 1 90 ? -15.668 -9.866 -11.969 1.00 92.56 90 GLU A N 1
ATOM 686 C CA . GLU A 1 90 ? -15.198 -9.155 -13.166 1.00 92.56 90 GLU A CA 1
ATOM 687 C C . GLU A 1 90 ? -13.946 -9.840 -13.727 1.00 92.56 90 GLU A C 1
ATOM 689 O O . GLU A 1 90 ? -13.160 -10.402 -12.967 1.00 92.56 90 GLU A O 1
ATOM 694 N N . LEU A 1 91 ? -13.749 -9.798 -15.046 1.00 95.12 91 LEU A N 1
ATOM 695 C CA . LEU A 1 91 ? -12.538 -10.311 -15.688 1.00 95.12 91 LEU A CA 1
ATOM 696 C C . LEU A 1 91 ? -11.530 -9.171 -15.853 1.00 95.12 91 LEU A C 1
ATOM 698 O O . LEU A 1 91 ? -11.846 -8.168 -16.488 1.00 95.12 91 LEU A O 1
ATOM 702 N N . TRP A 1 92 ? -10.332 -9.341 -15.301 1.00 96.31 92 TRP A N 1
ATOM 703 C CA . TRP A 1 92 ? -9.202 -8.426 -15.448 1.00 96.31 92 TRP A CA 1
ATOM 704 C C . TRP A 1 92 ? -8.085 -9.115 -16.241 1.00 96.31 92 TRP A C 1
ATOM 706 O O . TRP A 1 92 ? -7.827 -10.308 -16.069 1.00 96.31 92 TRP A O 1
ATOM 716 N N . GLU A 1 93 ? -7.412 -8.368 -17.107 1.00 95.38 93 GLU A N 1
ATOM 717 C CA . GLU A 1 93 ? -6.289 -8.843 -17.919 1.00 95.38 93 GLU A CA 1
ATOM 718 C C . GLU A 1 93 ? -4.963 -8.538 -17.211 1.00 95.38 93 GLU A C 1
ATOM 720 O O . GLU A 1 93 ? -4.854 -7.550 -16.479 1.00 95.38 93 GLU A O 1
ATOM 725 N N . LEU A 1 94 ? -3.953 -9.391 -17.400 1.00 96.31 94 LEU A N 1
ATOM 726 C CA . LEU A 1 94 ? -2.606 -9.144 -16.887 1.00 96.31 94 LEU A CA 1
ATOM 727 C C . LEU A 1 94 ? -1.998 -7.932 -17.611 1.00 96.31 94 LEU A C 1
ATOM 729 O O . LEU A 1 94 ? -1.941 -7.906 -18.839 1.00 96.31 94 LEU A O 1
ATOM 733 N N . VAL A 1 95 ? -1.526 -6.935 -16.858 1.00 93.88 95 VAL A N 1
ATOM 734 C CA . VAL A 1 95 ? -0.910 -5.713 -17.415 1.00 93.88 95 VAL A CA 1
ATOM 735 C C . VAL A 1 95 ? 0.568 -5.569 -17.076 1.00 93.88 95 VAL A C 1
ATOM 737 O O . VAL A 1 95 ? 1.302 -4.917 -17.819 1.00 93.88 95 VAL A O 1
ATOM 740 N N . MET A 1 96 ? 1.008 -6.175 -15.973 1.00 94.06 96 MET A N 1
ATOM 741 C CA . MET A 1 96 ? 2.408 -6.246 -15.575 1.00 94.06 96 MET A CA 1
ATOM 742 C C . MET A 1 96 ? 2.671 -7.545 -14.809 1.00 94.06 96 MET A C 1
ATOM 744 O O . MET A 1 96 ? 1.831 -7.981 -14.019 1.00 94.06 96 MET A O 1
ATOM 748 N N . SER A 1 97 ? 3.834 -8.149 -15.031 1.00 96.06 97 SER A N 1
ATOM 749 C CA . SER A 1 97 ? 4.323 -9.279 -14.245 1.00 96.06 97 SER A CA 1
ATOM 750 C C . SER A 1 97 ? 5.844 -9.302 -14.158 1.00 96.06 97 SER A C 1
ATOM 752 O O . SER A 1 97 ? 6.534 -8.766 -15.021 1.00 96.06 97 SER A O 1
ATOM 754 N N . ASP A 1 98 ? 6.345 -9.939 -13.106 1.00 94.94 98 ASP A N 1
ATOM 755 C CA . ASP A 1 98 ? 7.749 -10.287 -12.920 1.00 94.94 98 ASP A CA 1
ATOM 756 C C . ASP A 1 98 ? 7.811 -11.645 -12.209 1.00 94.94 98 ASP A C 1
ATOM 758 O O . ASP A 1 98 ? 7.228 -11.803 -11.133 1.00 94.94 98 ASP A O 1
ATOM 762 N N . GLU A 1 99 ? 8.463 -12.624 -12.835 1.00 94.12 99 GLU A N 1
ATOM 763 C CA . GLU A 1 99 ? 8.633 -13.993 -12.321 1.00 94.12 99 GLU A CA 1
ATOM 764 C C . GLU A 1 99 ? 10.066 -14.228 -11.796 1.00 94.12 99 GLU A C 1
ATOM 766 O O . GLU A 1 99 ? 10.478 -15.363 -11.575 1.00 94.12 99 GLU A O 1
ATOM 771 N N . PHE A 1 100 ? 10.871 -13.160 -11.683 1.00 92.06 100 PHE A N 1
ATOM 772 C CA . PHE A 1 100 ? 12.228 -13.143 -11.122 1.00 92.06 100 PHE A CA 1
ATOM 773 C C . PHE A 1 100 ? 13.192 -14.238 -11.647 1.00 92.06 100 PHE A C 1
ATOM 775 O O . PHE A 1 100 ? 14.178 -14.580 -11.000 1.00 92.06 100 PHE A O 1
ATOM 782 N N . SER A 1 101 ? 12.994 -14.729 -12.877 1.00 86.12 101 SER A N 1
ATOM 783 C CA . SER A 1 101 ? 13.677 -15.907 -13.451 1.00 86.12 101 SER A CA 1
ATOM 784 C C . SER A 1 101 ? 15.126 -15.685 -13.947 1.00 86.12 101 SER A C 1
ATOM 786 O O . SER A 1 101 ? 15.617 -16.423 -14.813 1.00 86.12 101 SER A O 1
ATOM 788 N N . ASN A 1 102 ? 15.813 -14.633 -13.478 1.00 85.19 102 ASN A N 1
ATOM 789 C CA . ASN A 1 102 ? 17.112 -14.204 -14.014 1.00 85.19 102 ASN A CA 1
ATOM 790 C C . ASN A 1 102 ? 18.024 -13.552 -12.955 1.00 85.19 102 ASN A C 1
ATOM 792 O O . ASN A 1 102 ? 17.876 -12.375 -12.626 1.00 85.19 102 ASN A O 1
ATOM 796 N N . THR A 1 103 ? 19.028 -14.302 -12.496 1.00 86.44 103 THR A N 1
ATOM 797 C CA . THR A 1 103 ? 20.033 -13.884 -11.499 1.00 86.44 103 THR A CA 1
ATOM 798 C C . THR A 1 103 ? 20.993 -12.786 -11.973 1.00 86.44 103 THR A C 1
ATOM 800 O O . THR A 1 103 ? 21.670 -12.181 -11.147 1.00 86.44 103 THR A O 1
ATOM 803 N N . ALA A 1 104 ? 21.053 -12.475 -13.275 1.00 86.00 104 ALA A N 1
ATOM 804 C CA . ALA A 1 104 ? 21.941 -11.442 -13.821 1.00 86.00 104 ALA A CA 1
ATOM 805 C C . ALA A 1 104 ? 21.361 -10.011 -13.751 1.00 86.00 104 ALA A C 1
ATOM 807 O O . ALA A 1 104 ? 21.940 -9.075 -14.309 1.00 86.00 104 ALA A O 1
ATOM 808 N N . ARG A 1 105 ? 20.203 -9.813 -13.105 1.00 88.56 105 ARG A N 1
ATOM 809 C CA . ARG A 1 105 ? 19.556 -8.496 -12.993 1.00 88.56 105 ARG A CA 1
ATOM 810 C C . ARG A 1 105 ? 20.296 -7.585 -12.015 1.00 88.56 105 ARG A C 1
ATOM 812 O O . ARG A 1 105 ? 20.680 -7.991 -10.924 1.00 88.56 105 ARG A O 1
ATOM 819 N N . ASN A 1 106 ? 20.447 -6.326 -12.416 1.00 87.38 106 ASN A N 1
ATOM 820 C CA . ASN A 1 106 ? 21.040 -5.266 -11.612 1.00 87.38 106 ASN A CA 1
ATOM 821 C C . ASN A 1 106 ? 19.962 -4.244 -11.231 1.00 87.38 106 ASN A C 1
ATOM 823 O O . ASN A 1 106 ? 19.383 -3.626 -12.119 1.00 87.38 106 ASN A O 1
ATOM 827 N N . PHE A 1 107 ? 19.726 -4.044 -9.934 1.00 90.06 107 PHE A N 1
ATOM 828 C CA . PHE A 1 107 ? 18.674 -3.158 -9.425 1.00 90.06 107 PHE A CA 1
ATOM 829 C C . PHE A 1 107 ? 19.146 -1.736 -9.072 1.00 90.06 107 PHE A C 1
ATOM 831 O O . PHE A 1 107 ? 18.339 -0.942 -8.597 1.00 90.06 107 PHE A O 1
ATOM 838 N N . THR A 1 108 ? 20.414 -1.370 -9.315 1.00 84.31 108 THR A N 1
ATOM 839 C CA . THR A 1 108 ? 20.843 0.043 -9.216 1.00 84.31 108 THR A CA 1
ATOM 840 C C . THR A 1 108 ? 20.039 0.927 -10.185 1.00 84.31 108 THR A C 1
ATOM 842 O O . THR A 1 108 ? 19.656 0.424 -11.247 1.00 84.31 108 THR A O 1
ATOM 845 N N . PRO A 1 109 ? 19.865 2.237 -9.922 1.00 80.50 109 PRO A N 1
ATOM 846 C CA . PRO A 1 109 ? 19.197 3.176 -10.826 1.00 80.50 109 PRO A CA 1
ATOM 847 C C . PRO A 1 109 ? 19.567 2.989 -12.309 1.00 80.50 109 PRO A C 1
ATOM 849 O O . PRO A 1 109 ? 20.740 3.012 -12.686 1.00 80.50 109 PRO A O 1
ATOM 852 N N . GLY A 1 110 ? 18.555 2.758 -13.152 1.00 81.00 110 GLY A N 1
ATOM 853 C CA . GLY A 1 110 ? 18.705 2.518 -14.595 1.00 81.00 110 GLY A CA 1
ATOM 854 C C . GLY A 1 110 ? 19.213 1.125 -15.016 1.00 81.00 110 GLY A C 1
ATOM 855 O O . GLY A 1 110 ? 19.336 0.876 -16.214 1.00 81.00 110 GLY A O 1
ATOM 856 N N . GLY A 1 111 ? 19.510 0.215 -14.080 1.00 83.38 111 GLY A N 1
ATOM 857 C CA . GLY A 1 111 ? 19.957 -1.161 -14.362 1.00 83.38 111 GLY A CA 1
ATOM 858 C C . GLY A 1 111 ? 18.825 -2.158 -14.660 1.00 83.38 111 GLY A C 1
ATOM 859 O O . GLY A 1 111 ? 19.019 -3.127 -15.406 1.00 83.38 111 GLY A O 1
ATOM 860 N N . ASP A 1 112 ? 17.628 -1.901 -14.128 1.00 89.81 112 ASP A N 1
ATOM 861 C CA . ASP A 1 112 ? 16.407 -2.660 -14.394 1.00 89.81 112 ASP A CA 1
ATOM 862 C C . ASP A 1 112 ? 15.274 -1.738 -14.862 1.00 89.81 112 ASP A C 1
ATOM 864 O O . ASP A 1 112 ? 15.201 -0.569 -14.492 1.00 89.81 112 ASP A O 1
ATOM 868 N N . HIS A 1 113 ? 14.387 -2.279 -15.697 1.00 88.12 113 HIS A N 1
ATOM 869 C CA . HIS A 1 113 ? 13.242 -1.563 -16.257 1.00 88.12 113 HIS A CA 1
ATOM 870 C C . HIS A 1 113 ? 12.069 -1.321 -15.297 1.00 88.12 113 HIS A C 1
ATOM 872 O O . HIS A 1 113 ? 11.223 -0.487 -15.606 1.00 88.12 113 HIS A O 1
ATOM 878 N N . MET A 1 114 ? 11.989 -2.049 -14.180 1.00 89.19 114 MET A N 1
ATOM 879 C CA . MET A 1 114 ? 10.866 -1.999 -13.236 1.00 89.19 114 MET A CA 1
ATOM 880 C C . MET A 1 114 ? 11.295 -1.575 -11.835 1.00 89.19 114 MET A C 1
ATOM 882 O O . MET A 1 114 ? 10.641 -0.732 -11.225 1.00 89.19 114 MET A O 1
ATOM 886 N N . TRP A 1 115 ? 12.371 -2.171 -11.318 1.00 91.12 115 TRP A N 1
ATOM 887 C CA . TRP A 1 115 ? 12.719 -2.085 -9.899 1.00 91.12 115 TRP A CA 1
ATOM 888 C C . TRP A 1 115 ? 14.034 -1.344 -9.688 1.00 91.12 115 TRP A C 1
ATOM 890 O O . TRP A 1 115 ? 15.059 -1.705 -10.260 1.00 91.12 115 TRP A O 1
ATOM 900 N N . THR A 1 116 ? 14.012 -0.331 -8.826 1.00 88.69 116 THR A N 1
ATOM 901 C CA . THR A 1 116 ? 15.207 0.399 -8.388 1.00 88.69 116 THR A CA 1
ATOM 902 C C . THR A 1 116 ? 15.389 0.181 -6.889 1.00 88.69 116 THR A C 1
ATOM 904 O O . THR A 1 116 ? 14.536 0.586 -6.101 1.00 88.69 116 THR A O 1
ATOM 907 N N . SER A 1 117 ? 16.483 -0.470 -6.492 1.00 86.19 117 SER A N 1
ATOM 908 C CA . SER A 1 117 ? 16.937 -0.472 -5.099 1.00 86.19 117 SER A CA 1
ATOM 909 C C . SER A 1 117 ? 17.568 0.883 -4.767 1.00 86.19 117 SER A C 1
ATOM 911 O O . SER A 1 117 ? 17.990 1.611 -5.665 1.00 86.19 117 SER A O 1
ATOM 913 N N . LEU A 1 118 ? 17.630 1.239 -3.484 1.00 78.50 118 LEU A N 1
ATOM 914 C CA . LEU A 1 118 ? 18.051 2.568 -3.026 1.00 78.50 118 LEU A CA 1
ATOM 915 C C . LEU A 1 118 ? 19.263 2.481 -2.095 1.00 78.50 118 LEU A C 1
ATOM 917 O O . LEU A 1 118 ? 19.387 1.512 -1.348 1.00 78.50 118 LEU A O 1
ATOM 921 N N . GLU A 1 119 ? 20.087 3.526 -2.093 1.00 69.12 119 GLU A N 1
ATOM 922 C CA . GLU A 1 119 ? 21.131 3.776 -1.088 1.00 69.12 119 GLU A CA 1
ATOM 923 C C . GLU A 1 119 ? 20.667 4.916 -0.174 1.00 69.12 119 GLU A C 1
ATOM 925 O O . GLU A 1 119 ? 20.778 6.090 -0.531 1.00 69.12 119 GLU A O 1
ATOM 930 N N . LYS A 1 120 ? 20.080 4.583 0.986 1.00 61.88 120 LYS A N 1
ATOM 931 C CA . LYS A 1 120 ? 19.667 5.564 2.012 1.00 61.88 120 LYS A CA 1
ATOM 932 C C . LYS A 1 120 ? 19.361 4.904 3.366 1.00 61.88 120 LYS A C 1
ATOM 934 O O . LYS A 1 120 ? 18.846 3.786 3.386 1.00 61.88 120 LYS A O 1
ATOM 939 N N . PRO A 1 121 ? 19.581 5.583 4.508 1.00 54.53 121 PRO A N 1
ATOM 940 C CA . PRO A 1 121 ? 18.983 5.159 5.774 1.00 54.53 121 PRO A CA 1
ATOM 941 C C . PRO A 1 121 ? 17.458 5.221 5.704 1.00 54.53 121 PRO A C 1
ATOM 943 O O . PRO A 1 121 ? 16.903 6.104 5.039 1.00 54.53 121 PRO A O 1
ATOM 946 N N . ASP A 1 122 ? 16.778 4.355 6.451 1.00 60.56 122 ASP A N 1
ATOM 947 C CA . ASP A 1 122 ? 15.376 4.613 6.761 1.00 60.56 122 ASP A CA 1
ATOM 948 C C . ASP A 1 122 ? 15.275 5.739 7.812 1.00 60.56 122 ASP A C 1
ATOM 950 O O . ASP A 1 122 ? 16.017 5.784 8.796 1.00 60.56 122 ASP A O 1
ATOM 954 N N . GLY A 1 123 ? 14.400 6.712 7.550 1.00 51.53 123 GLY A N 1
ATOM 955 C CA . GLY A 1 123 ? 14.236 7.919 8.359 1.00 51.53 123 GLY A CA 1
ATOM 956 C C . GLY A 1 123 ? 12.994 7.930 9.252 1.00 51.53 123 GLY A C 1
ATOM 957 O O . GLY A 1 123 ? 12.812 8.897 9.997 1.00 51.53 123 GLY A O 1
ATOM 958 N N . VAL A 1 124 ? 12.121 6.918 9.177 1.00 55.16 124 VAL A N 1
ATOM 959 C CA . VAL A 1 124 ? 10.842 6.889 9.905 1.00 55.16 124 VAL A CA 1
ATOM 960 C C . VAL A 1 124 ? 10.863 5.914 11.083 1.00 55.16 124 VAL A C 1
ATOM 962 O O . VAL A 1 124 ? 11.773 5.108 11.249 1.00 55.16 124 VAL A O 1
ATOM 965 N N . ASN A 1 125 ? 9.865 6.026 11.967 1.00 53.81 125 ASN A N 1
ATOM 966 C CA . ASN A 1 125 ? 9.554 5.061 13.032 1.00 53.81 125 ASN A CA 1
ATOM 967 C C . ASN A 1 125 ? 10.719 4.635 13.956 1.00 53.81 125 ASN A C 1
ATOM 969 O O . ASN A 1 125 ? 10.618 3.613 14.629 1.00 53.81 125 ASN A O 1
ATOM 973 N N . GLY A 1 126 ? 11.831 5.376 14.027 1.00 49.94 126 GLY A N 1
ATOM 974 C CA . GLY A 1 126 ? 13.023 4.932 14.762 1.00 49.94 126 GLY A CA 1
ATOM 975 C C . GLY A 1 126 ? 13.584 3.600 14.247 1.00 49.94 126 GLY A C 1
ATOM 976 O O . GLY A 1 126 ? 13.962 2.745 15.053 1.00 49.94 126 GLY A O 1
ATOM 977 N N . ALA A 1 127 ? 13.566 3.430 12.925 1.00 53.97 127 ALA A N 1
ATOM 978 C CA . ALA A 1 127 ? 14.358 2.458 12.187 1.00 53.97 127 ALA A CA 1
ATOM 979 C C . ALA A 1 127 ? 15.858 2.536 12.538 1.00 53.97 127 ALA A C 1
ATOM 981 O O . ALA A 1 127 ? 16.347 3.564 13.020 1.00 53.97 127 ALA A O 1
ATOM 982 N N . VAL A 1 128 ? 16.584 1.441 12.307 1.00 55.97 128 VAL A N 1
ATOM 983 C CA . VAL A 1 128 ? 18.056 1.362 12.449 1.00 55.97 128 VAL A CA 1
ATOM 984 C C . VAL A 1 128 ? 18.750 0.780 11.209 1.00 55.97 128 VAL A C 1
ATOM 986 O O . VAL A 1 128 ? 19.973 0.668 11.175 1.00 55.97 128 VAL A O 1
ATOM 989 N N . GLU A 1 129 ? 17.969 0.414 10.200 1.00 63.50 129 GLU A N 1
ATOM 990 C CA . GLU A 1 129 ? 18.373 -0.148 8.921 1.00 63.50 129 GLU A CA 1
ATOM 991 C C . GLU A 1 129 ? 18.809 0.914 7.896 1.00 63.50 129 GLU A C 1
ATOM 993 O O . GLU A 1 129 ? 18.424 2.087 7.936 1.00 63.50 129 GLU A O 1
ATOM 998 N N . VAL A 1 130 ? 19.617 0.463 6.936 1.00 63.97 130 VAL A N 1
ATOM 999 C CA . VAL A 1 130 ? 20.048 1.233 5.768 1.00 63.97 130 VAL A CA 1
ATOM 1000 C C . VAL A 1 130 ? 19.749 0.398 4.532 1.00 63.97 130 VAL A C 1
ATOM 1002 O O . VAL A 1 130 ? 20.183 -0.750 4.436 1.00 63.97 130 VAL A O 1
ATOM 1005 N N . TYR A 1 131 ? 19.005 0.970 3.590 1.00 75.50 131 TYR A N 1
ATOM 1006 C CA . TYR A 1 131 ? 18.817 0.393 2.267 1.00 75.50 131 TYR A CA 1
ATOM 1007 C C . TYR A 1 131 ? 20.111 0.561 1.473 1.00 75.50 131 TYR A C 1
ATOM 1009 O O . TYR A 1 131 ? 20.678 1.655 1.460 1.00 75.50 131 TYR A O 1
ATOM 1017 N N . SER A 1 132 ? 20.568 -0.523 0.844 1.00 77.44 132 SER A N 1
ATOM 1018 C CA . SER A 1 132 ? 21.740 -0.546 -0.031 1.00 77.44 132 SER A CA 1
ATOM 1019 C C . SER A 1 132 ? 21.490 -1.451 -1.235 1.00 77.44 132 SER A C 1
ATOM 1021 O O . SER A 1 132 ? 20.813 -2.481 -1.128 1.00 77.44 132 SER A O 1
ATOM 1023 N N . HIS A 1 133 ? 22.069 -1.097 -2.384 1.00 79.31 133 HIS A N 1
ATOM 1024 C CA . HIS A 1 133 ? 21.888 -1.824 -3.639 1.00 79.31 133 HIS A CA 1
ATOM 1025 C C . HIS A 1 133 ? 22.340 -3.288 -3.553 1.00 79.31 133 HIS A C 1
ATOM 1027 O O . HIS A 1 133 ? 21.765 -4.140 -4.227 1.00 79.31 133 HIS A O 1
ATOM 1033 N N . ASN A 1 134 ? 23.339 -3.601 -2.720 1.00 80.38 134 ASN A N 1
ATOM 1034 C CA . ASN A 1 134 ? 23.893 -4.955 -2.595 1.00 80.38 134 ASN A CA 1
ATOM 1035 C C . ASN A 1 134 ? 23.039 -5.918 -1.740 1.00 80.38 134 ASN A C 1
ATOM 1037 O O . ASN A 1 134 ? 23.337 -7.112 -1.696 1.00 80.38 134 ASN A O 1
ATOM 1041 N N . MET A 1 135 ? 21.973 -5.423 -1.099 1.00 82.50 135 MET A N 1
ATOM 1042 C CA . MET A 1 135 ? 21.042 -6.227 -0.293 1.00 82.50 135 MET A CA 1
ATOM 1043 C C . MET A 1 135 ? 19.806 -6.697 -1.075 1.00 82.50 135 MET A C 1
ATOM 1045 O O . MET A 1 135 ? 18.965 -7.396 -0.514 1.00 82.50 135 MET A O 1
ATOM 1049 N N . THR A 1 136 ? 19.682 -6.313 -2.351 1.00 84.00 136 THR A N 1
ATOM 1050 C CA . THR A 1 136 ? 18.571 -6.693 -3.240 1.00 84.00 136 THR A CA 1
ATOM 1051 C C . THR A 1 136 ? 19.122 -7.410 -4.469 1.00 84.00 136 THR A C 1
ATOM 1053 O O . THR A 1 136 ? 19.822 -6.802 -5.277 1.00 84.00 136 THR A O 1
ATOM 1056 N N . TYR A 1 137 ? 18.819 -8.697 -4.619 1.00 86.88 137 TYR A N 1
ATOM 1057 C CA . TYR A 1 137 ? 19.268 -9.522 -5.746 1.00 86.88 137 TYR A CA 1
ATOM 1058 C C . TYR A 1 137 ? 18.282 -10.665 -6.007 1.00 86.88 137 TYR A C 1
ATOM 1060 O O . TYR A 1 137 ? 17.358 -10.879 -5.229 1.00 86.88 137 TYR A O 1
ATOM 1068 N N . ILE A 1 138 ? 18.460 -11.393 -7.109 1.00 86.38 138 ILE A N 1
ATOM 1069 C CA . ILE A 1 138 ? 17.716 -12.630 -7.372 1.00 86.38 138 ILE A CA 1
ATOM 1070 C C . ILE A 1 138 ? 18.592 -13.820 -7.000 1.00 86.38 138 ILE A C 1
ATOM 1072 O O . ILE A 1 138 ? 19.771 -13.870 -7.353 1.00 86.38 138 ILE A O 1
ATOM 1076 N N . GLU A 1 139 ? 17.997 -14.775 -6.301 1.00 88.38 139 GLU A N 1
ATOM 1077 C CA . GLU A 1 139 ? 18.618 -16.017 -5.851 1.00 88.38 139 GLU A CA 1
ATOM 1078 C C . GLU A 1 139 ? 17.720 -17.187 -6.264 1.00 88.38 139 GLU A C 1
ATOM 1080 O O . GLU A 1 139 ? 16.507 -17.015 -6.372 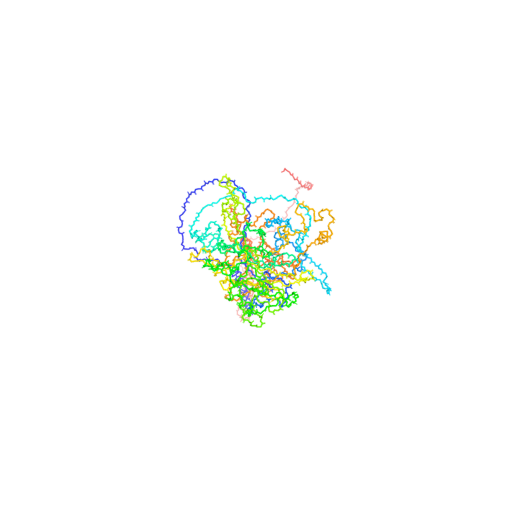1.00 88.38 139 GLU A O 1
ATOM 1085 N N . CYS A 1 140 ? 18.306 -18.357 -6.520 1.00 87.12 140 CYS A N 1
ATOM 1086 C CA . CYS A 1 140 ? 17.560 -19.569 -6.852 1.00 87.12 140 CYS A CA 1
ATOM 1087 C C . CYS A 1 140 ? 17.971 -20.700 -5.906 1.00 87.12 140 CYS A C 1
ATOM 1089 O O . CYS A 1 140 ? 19.158 -20.856 -5.611 1.00 87.12 140 CYS A O 1
ATOM 1091 N N . GLU A 1 141 ? 16.999 -21.478 -5.430 1.00 85.19 141 GLU A N 1
ATOM 1092 C CA . GLU A 1 141 ? 17.222 -22.619 -4.538 1.00 85.19 141 GLU A CA 1
ATOM 1093 C C . GLU A 1 141 ? 16.512 -23.883 -5.041 1.00 85.19 141 GLU A C 1
ATOM 1095 O O . GLU A 1 141 ? 15.502 -23.813 -5.742 1.00 85.19 141 GLU A O 1
ATOM 1100 N N . GLU A 1 142 ? 17.040 -25.054 -4.677 1.00 80.06 142 GLU A N 1
ATOM 1101 C CA . GLU A 1 142 ? 16.375 -26.336 -4.922 1.00 80.06 142 GLU A CA 1
ATOM 1102 C C . GLU A 1 142 ? 15.220 -26.488 -3.920 1.00 80.06 142 GLU A C 1
ATOM 1104 O O . GLU A 1 142 ? 15.428 -26.529 -2.703 1.00 80.06 142 GLU A O 1
ATOM 1109 N N . SER A 1 143 ? 13.991 -26.520 -4.431 1.00 70.00 143 SER A N 1
ATOM 1110 C CA . SER A 1 143 ? 12.776 -26.662 -3.627 1.00 70.00 143 SER A CA 1
ATOM 1111 C C . SER A 1 143 ? 12.675 -28.041 -2.964 1.00 70.00 143 SER A C 1
ATOM 1113 O O . SER A 1 143 ? 13.352 -28.997 -3.341 1.00 70.00 143 SER A O 1
ATOM 1115 N N . ALA A 1 144 ? 11.769 -28.180 -1.991 1.00 64.81 144 ALA A N 1
ATOM 1116 C CA . ALA A 1 144 ? 11.554 -29.441 -1.274 1.00 64.81 144 ALA A CA 1
ATOM 1117 C C . ALA A 1 144 ? 11.117 -30.622 -2.174 1.00 64.81 144 ALA A C 1
ATOM 1119 O O . ALA A 1 144 ? 11.265 -31.774 -1.764 1.00 64.81 144 ALA A O 1
ATOM 1120 N N . ASP A 1 145 ? 10.604 -30.337 -3.376 1.00 66.25 145 ASP A N 1
ATOM 1121 C CA . ASP A 1 145 ? 10.187 -31.323 -4.379 1.00 66.25 145 ASP A CA 1
ATOM 1122 C C . ASP A 1 145 ? 11.255 -31.571 -5.476 1.00 66.25 145 ASP A C 1
ATOM 1124 O O . ASP A 1 145 ? 11.105 -32.496 -6.275 1.00 66.25 145 ASP A O 1
ATOM 1128 N N . GLY A 1 146 ? 12.363 -30.811 -5.478 1.00 64.12 146 GLY A N 1
ATOM 1129 C CA . GLY A 1 146 ? 13.520 -30.986 -6.374 1.00 64.12 146 GLY A CA 1
ATOM 1130 C C . GLY A 1 146 ? 13.576 -30.062 -7.600 1.00 64.12 146 GLY A C 1
ATOM 1131 O O . GLY A 1 146 ? 14.515 -30.163 -8.388 1.00 64.12 146 GLY A O 1
ATOM 1132 N N . ASP A 1 147 ? 12.604 -29.162 -7.770 1.00 72.75 147 ASP A N 1
ATOM 1133 C CA . ASP A 1 147 ? 12.614 -28.135 -8.824 1.00 72.75 147 ASP A CA 1
ATOM 1134 C C . ASP A 1 147 ? 13.389 -26.878 -8.375 1.00 72.75 147 ASP A C 1
ATOM 1136 O O . ASP A 1 147 ? 13.321 -26.493 -7.205 1.00 72.75 147 ASP A O 1
ATOM 1140 N N . GLU A 1 148 ? 14.102 -26.214 -9.290 1.00 80.44 148 GLU A N 1
ATOM 1141 C CA . GLU A 1 148 ? 14.791 -24.935 -9.036 1.00 80.44 148 GLU A CA 1
ATOM 1142 C C . GLU A 1 148 ? 13.782 -23.773 -9.010 1.00 80.44 148 GLU A C 1
ATOM 1144 O O . GLU A 1 148 ? 13.068 -23.542 -9.987 1.00 80.44 148 GLU A O 1
ATOM 1149 N N . VAL A 1 149 ? 13.733 -23.029 -7.900 1.00 79.12 149 VAL A N 1
ATOM 1150 C CA . VAL A 1 149 ? 12.842 -21.874 -7.706 1.00 79.12 149 VAL A CA 1
ATOM 1151 C C . VAL A 1 149 ? 13.679 -20.617 -7.502 1.00 79.12 149 VAL A C 1
ATOM 1153 O O . VAL A 1 149 ? 14.453 -20.533 -6.548 1.00 79.12 149 VAL A O 1
ATOM 1156 N N . CYS A 1 150 ? 13.508 -19.635 -8.387 1.00 86.75 150 CYS A N 1
ATOM 1157 C CA . CYS A 1 150 ? 14.141 -18.320 -8.296 1.00 86.75 150 CYS A CA 1
ATOM 1158 C C . CYS A 1 150 ? 13.199 -17.299 -7.647 1.00 86.75 150 CYS A C 1
ATOM 1160 O O . CYS A 1 150 ? 12.000 -17.316 -7.900 1.00 86.75 150 CYS A O 1
ATOM 1162 N N . TYR A 1 151 ? 13.740 -16.397 -6.832 1.00 85.25 151 TYR A N 1
ATOM 1163 C CA . TYR A 1 151 ? 12.979 -15.361 -6.133 1.00 85.25 151 TYR A CA 1
ATOM 1164 C C . TYR A 1 151 ? 13.785 -14.064 -6.008 1.00 85.25 151 TYR A C 1
ATOM 1166 O O . TYR A 1 151 ? 15.018 -14.074 -5.954 1.00 85.25 151 TYR A O 1
ATOM 1174 N N . LEU A 1 152 ? 13.089 -12.931 -5.887 1.00 88.19 152 LEU A N 1
ATOM 1175 C CA . LEU A 1 152 ? 13.702 -11.694 -5.407 1.00 88.19 152 LEU A CA 1
ATOM 1176 C C . LEU A 1 152 ? 13.997 -11.836 -3.908 1.00 88.19 152 LEU A C 1
ATOM 1178 O O . LEU A 1 152 ? 13.096 -12.109 -3.110 1.00 88.19 152 LEU A O 1
ATOM 1182 N N . ALA A 1 153 ? 15.259 -11.648 -3.539 1.00 81.00 153 ALA A N 1
ATOM 1183 C CA . ALA A 1 153 ? 15.767 -11.708 -2.179 1.00 81.00 153 ALA A CA 1
ATOM 1184 C C . ALA A 1 153 ? 16.055 -10.291 -1.665 1.00 81.00 153 ALA A C 1
ATOM 1186 O O . ALA A 1 153 ? 16.928 -9.596 -2.190 1.00 81.00 153 ALA A O 1
ATOM 1187 N N . ILE A 1 154 ? 15.351 -9.881 -0.607 1.00 81.25 154 ILE A N 1
ATOM 1188 C CA . ILE A 1 154 ? 15.697 -8.693 0.183 1.00 81.25 154 ILE A CA 1
ATOM 1189 C C . ILE A 1 154 ? 16.342 -9.182 1.475 1.00 81.25 154 ILE A C 1
ATOM 1191 O O . ILE A 1 154 ? 15.686 -9.799 2.319 1.00 81.25 154 ILE A O 1
ATOM 1195 N N . LYS A 1 155 ? 17.647 -8.941 1.592 1.00 82.19 155 LYS A N 1
ATOM 1196 C CA . LYS A 1 155 ? 18.512 -9.440 2.662 1.00 82.19 155 LYS A CA 1
ATOM 1197 C C . LYS A 1 155 ? 18.666 -8.411 3.781 1.00 82.19 155 LYS A C 1
ATOM 1199 O O . LYS A 1 155 ? 18.876 -7.232 3.518 1.00 82.19 155 LYS A O 1
ATOM 1204 N N . VAL A 1 156 ? 18.671 -8.873 5.031 1.00 72.69 156 VAL A N 1
ATOM 1205 C CA . VAL A 1 156 ? 18.974 -8.048 6.211 1.00 72.69 156 VAL A CA 1
ATOM 1206 C C . VAL A 1 156 ? 20.122 -8.661 7.015 1.00 72.69 156 VAL A C 1
ATOM 1208 O O . VAL A 1 156 ? 20.173 -9.877 7.213 1.00 72.69 156 VAL A O 1
ATOM 1211 N N . ILE A 1 157 ? 21.045 -7.813 7.481 1.00 70.62 157 ILE A N 1
ATOM 1212 C CA . ILE A 1 157 ? 22.237 -8.163 8.275 1.00 70.62 157 ILE A CA 1
ATOM 1213 C C . ILE A 1 157 ? 22.366 -7.251 9.505 1.00 70.62 157 ILE A C 1
ATOM 1215 O O . ILE A 1 157 ? 21.779 -6.173 9.531 1.00 70.62 157 ILE A O 1
ATOM 1219 N N . ASP A 1 158 ? 23.145 -7.665 10.510 1.00 63.91 158 ASP A N 1
ATOM 1220 C CA . ASP A 1 158 ? 23.349 -6.944 11.777 1.00 63.91 158 ASP A CA 1
ATOM 1221 C C . ASP A 1 158 ? 24.681 -6.158 11.861 1.00 63.91 158 ASP A C 1
ATOM 1223 O O . ASP A 1 158 ? 25.180 -5.888 12.955 1.00 63.91 158 ASP A O 1
ATOM 1227 N N . GLU A 1 159 ? 25.265 -5.780 10.716 1.00 66.88 159 GLU A N 1
ATOM 1228 C CA . GLU A 1 159 ? 26.542 -5.050 10.635 1.00 66.88 159 GLU A CA 1
ATOM 1229 C C . GLU A 1 159 ? 26.411 -3.542 10.950 1.00 66.88 159 GLU A C 1
ATOM 1231 O O . GLU A 1 159 ? 25.500 -2.855 10.487 1.00 66.88 159 GLU A O 1
ATOM 1236 N N . GLU A 1 160 ? 27.360 -2.996 11.721 1.00 54.16 160 GLU A N 1
ATOM 1237 C CA . GLU A 1 160 ? 27.364 -1.590 12.156 1.00 54.16 160 GLU A CA 1
ATOM 1238 C C . GLU A 1 160 ? 27.963 -0.660 11.080 1.00 54.16 160 GLU A C 1
ATOM 1240 O O . GLU A 1 160 ? 29.181 -0.589 10.904 1.00 54.16 160 GLU A O 1
ATOM 1245 N N . SER A 1 161 ? 27.110 0.088 10.369 1.00 48.09 161 SER A N 1
ATOM 1246 C CA . SER A 1 161 ? 27.539 1.063 9.354 1.00 48.09 161 SER A CA 1
ATOM 1247 C C . SER A 1 161 ? 27.675 2.491 9.910 1.00 48.09 161 SER A C 1
ATOM 1249 O O . SER A 1 161 ? 26.901 2.936 10.755 1.00 48.09 161 SER A O 1
ATOM 1251 N N . THR A 1 162 ? 28.662 3.250 9.417 1.00 40.91 162 THR A N 1
ATOM 1252 C CA . THR A 1 162 ? 28.823 4.688 9.716 1.00 40.91 162 THR A CA 1
ATOM 1253 C C . THR A 1 162 ? 28.596 5.512 8.450 1.00 40.91 162 THR A C 1
ATOM 1255 O O . THR A 1 162 ? 29.512 5.710 7.652 1.00 40.91 162 THR A O 1
ATOM 1258 N N . ILE A 1 163 ? 27.370 6.004 8.270 1.00 36.91 163 ILE A N 1
ATOM 1259 C CA . ILE A 1 163 ? 26.965 6.809 7.107 1.00 36.91 163 ILE A CA 1
ATOM 1260 C C . ILE A 1 163 ? 27.107 8.320 7.349 1.00 36.91 163 ILE A C 1
ATOM 1262 O O . ILE A 1 163 ? 27.029 8.806 8.479 1.00 36.91 163 ILE A O 1
ATOM 1266 N N . ARG A 1 164 ? 27.283 9.092 6.268 1.00 33.50 164 ARG A N 1
ATOM 1267 C CA . ARG A 1 164 ? 27.407 10.559 6.302 1.00 33.50 164 ARG A CA 1
ATOM 1268 C C . ARG A 1 164 ? 26.306 11.219 5.468 1.00 33.50 164 ARG A C 1
ATOM 1270 O O . ARG A 1 164 ? 26.545 11.632 4.340 1.00 33.50 164 ARG A O 1
ATOM 1277 N N . VAL A 1 165 ? 25.113 11.325 6.048 1.00 32.12 165 VAL A N 1
ATOM 1278 C CA . VAL A 1 165 ? 23.917 11.874 5.384 1.00 32.12 165 VAL A CA 1
ATOM 1279 C C . VAL A 1 165 ? 24.102 13.300 4.847 1.00 32.12 165 VAL A C 1
ATOM 1281 O O . VAL A 1 165 ? 24.530 14.209 5.563 1.00 32.12 165 VAL A O 1
ATOM 1284 N N . TYR A 1 166 ? 23.712 13.493 3.585 1.00 35.97 166 TYR A N 1
ATOM 1285 C CA . TYR A 1 166 ? 23.525 14.795 2.949 1.00 35.97 166 TYR A CA 1
ATOM 1286 C C . TYR A 1 166 ? 22.107 15.316 3.228 1.00 35.97 166 TYR A C 1
ATOM 1288 O O . TYR A 1 166 ? 21.143 14.557 3.197 1.00 35.97 166 TYR A O 1
ATOM 1296 N N . ASN A 1 167 ? 21.964 16.614 3.512 1.00 35.91 167 ASN A N 1
ATOM 1297 C CA . ASN A 1 167 ? 20.667 17.218 3.822 1.00 35.91 167 ASN A CA 1
ATOM 1298 C C . ASN A 1 167 ? 20.148 18.053 2.639 1.00 35.91 167 ASN A C 1
ATOM 1300 O O . ASN A 1 167 ? 20.439 19.249 2.531 1.00 35.91 167 ASN A O 1
ATOM 1304 N N . MET A 1 168 ? 19.341 17.408 1.791 1.00 35.31 168 MET A N 1
ATOM 1305 C CA . MET A 1 168 ? 18.651 18.014 0.641 1.00 35.31 168 MET A CA 1
ATOM 1306 C C . MET A 1 168 ? 17.742 19.203 1.012 1.00 35.31 168 MET A C 1
ATOM 1308 O O . MET A 1 168 ? 17.492 20.076 0.185 1.00 35.31 168 MET A O 1
ATOM 1312 N N . TYR A 1 169 ? 17.307 19.303 2.270 1.00 41.81 169 TYR A N 1
ATOM 1313 C CA . TYR A 1 169 ? 16.410 20.347 2.770 1.00 41.81 169 TYR A CA 1
ATOM 1314 C C . TYR A 1 169 ? 17.168 21.631 3.178 1.00 41.81 169 TYR A C 1
ATOM 1316 O O . TYR A 1 169 ? 17.003 22.164 4.280 1.00 41.81 169 TYR A O 1
ATOM 1324 N N . SER A 1 170 ? 18.057 22.123 2.306 1.00 34.19 170 SER A N 1
ATOM 1325 C CA . SER A 1 170 ? 18.859 23.332 2.541 1.00 34.19 170 SER A CA 1
ATOM 1326 C C . SER A 1 170 ? 18.890 24.287 1.332 1.00 34.19 170 SER A C 1
ATOM 1328 O O . SER A 1 170 ? 18.791 23.888 0.175 1.00 34.19 170 SER A O 1
ATOM 1330 N N . ARG A 1 171 ? 18.920 25.598 1.614 1.00 46.53 171 ARG A N 1
ATOM 1331 C CA . ARG A 1 171 ? 18.598 26.690 0.664 1.00 46.53 171 ARG A CA 1
ATOM 1332 C C . ARG A 1 171 ? 19.825 27.180 -0.131 1.00 46.53 171 ARG A C 1
ATOM 1334 O O . ARG A 1 171 ? 20.932 27.093 0.399 1.00 46.53 171 ARG A O 1
ATOM 1341 N N . PRO A 1 172 ? 19.659 27.775 -1.340 1.00 45.06 172 PRO A N 1
ATOM 1342 C CA . PRO A 1 172 ? 18.429 28.363 -1.913 1.00 45.06 172 PRO A CA 1
ATOM 1343 C C . PRO A 1 172 ? 17.802 27.570 -3.081 1.00 45.06 172 PRO A C 1
ATOM 1345 O O . PRO A 1 172 ? 18.525 27.058 -3.937 1.00 45.06 172 PRO A O 1
ATOM 1348 N N . PRO A 1 173 ? 16.454 27.514 -3.160 1.00 32.84 173 PRO A N 1
ATOM 1349 C CA . PRO A 1 173 ? 15.697 28.529 -3.926 1.00 32.84 173 PRO A CA 1
ATOM 1350 C C . PRO A 1 173 ? 14.358 28.991 -3.267 1.00 32.84 173 PRO A C 1
ATOM 1352 O O . PRO A 1 173 ? 14.183 28.858 -2.055 1.00 32.84 173 PRO A O 1
ATOM 1355 N N . SER A 1 174 ? 13.452 29.627 -4.037 1.00 33.53 174 SER A N 1
ATOM 1356 C CA . SER A 1 174 ? 12.186 30.281 -3.605 1.00 33.53 174 SER A CA 1
ATOM 1357 C C . SER A 1 174 ? 11.123 30.315 -4.731 1.00 33.53 174 SER A C 1
ATOM 1359 O O . SER A 1 174 ? 11.515 30.302 -5.894 1.00 33.53 174 SER A O 1
ATOM 1361 N N . PHE A 1 175 ? 9.803 30.391 -4.459 1.00 26.48 175 PHE A N 1
ATOM 1362 C CA . PHE A 1 175 ? 8.994 31.642 -4.380 1.00 26.48 175 PHE A CA 1
ATOM 1363 C C . PHE A 1 175 ? 7.519 31.426 -3.895 1.00 26.48 175 PHE A C 1
ATOM 1365 O O . PHE A 1 175 ? 7.185 30.365 -3.387 1.00 26.48 175 PHE A O 1
ATOM 1372 N N . GLN A 1 176 ? 6.661 32.461 -3.983 1.00 25.67 176 GLN A N 1
ATOM 1373 C CA . GLN A 1 176 ? 5.367 32.694 -3.283 1.00 25.67 176 GLN A CA 1
ATOM 1374 C C . GLN A 1 176 ? 4.235 33.095 -4.270 1.00 25.67 176 GLN A C 1
ATOM 1376 O O . GLN A 1 176 ? 4.573 33.554 -5.357 1.00 25.67 176 GLN A O 1
ATOM 1381 N N . TYR A 1 177 ? 2.911 33.109 -4.003 1.00 26.06 177 TYR A N 1
ATOM 1382 C CA . TYR A 1 177 ? 1.977 32.629 -2.942 1.00 26.06 177 TYR A CA 1
ATOM 1383 C C . TYR A 1 177 ? 0.521 32.904 -3.436 1.00 26.06 177 TYR A C 1
ATOM 1385 O O . TYR A 1 177 ? 0.315 33.980 -3.996 1.00 26.06 177 TYR A O 1
ATOM 1393 N N . SER A 1 178 ? -0.510 32.090 -3.118 1.00 23.67 178 SER A N 1
ATOM 1394 C CA . SER A 1 178 ? -1.911 32.579 -2.920 1.00 23.67 178 SER A CA 1
ATOM 1395 C C . SER A 1 178 ? -2.861 31.542 -2.258 1.00 23.67 178 SER A C 1
ATOM 1397 O O . SER A 1 178 ? -2.440 30.433 -1.945 1.00 23.67 178 SER A O 1
ATOM 1399 N N . LYS A 1 179 ? -4.129 31.915 -1.991 1.00 24.38 179 LYS A N 1
ATOM 1400 C CA . LYS A 1 179 ? -5.212 31.069 -1.426 1.00 24.38 179 LYS A CA 1
ATOM 1401 C C . LYS A 1 179 ? -6.553 31.373 -2.110 1.00 24.38 179 LYS A C 1
ATOM 1403 O O . LYS A 1 179 ? -6.774 32.535 -2.429 1.00 24.38 179 LYS A O 1
ATOM 1408 N N . PHE A 1 180 ? -7.492 30.415 -2.126 1.00 26.89 180 PHE A N 1
ATOM 1409 C CA . PHE A 1 180 ? -8.856 30.619 -1.586 1.00 26.89 180 PHE A CA 1
ATOM 1410 C C . PHE A 1 180 ? -9.618 29.293 -1.371 1.00 26.89 180 PHE A C 1
ATOM 1412 O O . PHE A 1 180 ? -10.107 28.673 -2.305 1.00 26.89 180 PHE A O 1
ATOM 1419 N N . CYS A 1 181 ? -9.763 28.883 -0.109 1.00 41.19 181 CYS A N 1
ATOM 1420 C CA . CYS A 1 181 ? -10.585 27.751 0.342 1.00 41.19 181 CYS A CA 1
ATOM 1421 C C . CYS A 1 181 ? -10.954 27.963 1.816 1.00 41.19 181 CYS A C 1
ATOM 1423 O O . CYS A 1 181 ? -10.323 28.797 2.462 1.00 41.19 181 CYS A O 1
ATOM 1425 N N . ASN A 1 182 ? -11.944 27.244 2.362 1.00 54.50 182 ASN A N 1
ATOM 1426 C CA . ASN A 1 182 ? -12.406 27.468 3.741 1.00 54.50 182 ASN A CA 1
ATOM 1427 C C . ASN A 1 182 ? -11.371 26.989 4.794 1.00 54.50 182 ASN A C 1
ATOM 1429 O O . ASN A 1 182 ? -11.301 25.781 5.051 1.00 54.50 182 ASN A O 1
ATOM 1433 N N . PRO A 1 183 ? -10.626 27.902 5.457 1.00 57.81 183 PRO A N 1
ATOM 1434 C CA . PRO A 1 183 ? -9.543 27.527 6.364 1.00 57.81 183 PRO A CA 1
ATOM 1435 C C . PRO A 1 183 ? -10.060 26.926 7.679 1.00 57.81 183 PRO A C 1
ATOM 1437 O O . PRO A 1 183 ? -9.336 26.184 8.337 1.00 57.81 183 PRO A O 1
ATOM 1440 N N . ASP A 1 184 ? -11.325 27.181 8.041 1.00 61.09 184 ASP A N 1
ATOM 1441 C CA . ASP A 1 184 ? -11.952 26.634 9.250 1.00 61.09 184 ASP A CA 1
ATOM 1442 C C . ASP A 1 184 ? -12.131 25.106 9.152 1.00 61.09 184 ASP A C 1
ATOM 1444 O O . ASP A 1 184 ? -12.215 24.404 10.168 1.00 61.09 184 ASP A O 1
ATOM 1448 N N . VAL A 1 185 ? -12.166 24.568 7.924 1.00 57.53 185 VAL A N 1
ATOM 1449 C CA . VAL A 1 185 ? -12.154 23.126 7.645 1.00 57.53 185 VAL A CA 1
ATOM 1450 C C . VAL A 1 185 ? -10.715 22.629 7.518 1.00 57.53 185 VAL A C 1
ATOM 1452 O O . VAL A 1 185 ? -10.336 21.734 8.272 1.00 57.53 185 VAL A O 1
ATOM 1455 N N . PHE A 1 186 ? -9.913 23.218 6.634 1.00 66.25 186 PHE A N 1
ATOM 1456 C CA . PHE A 1 186 ? -8.506 22.867 6.431 1.00 66.25 186 PHE A CA 1
ATOM 1457 C C . PHE A 1 186 ? -7.778 24.046 5.772 1.00 66.25 186 PHE A C 1
ATOM 1459 O O . PHE A 1 186 ? -8.302 24.613 4.814 1.00 66.25 186 PHE A O 1
ATOM 1466 N N . ASP A 1 187 ? -6.592 24.428 6.258 1.00 69.94 187 ASP A N 1
ATOM 1467 C CA . ASP A 1 187 ? -5.809 25.477 5.593 1.00 69.94 187 ASP A CA 1
ATOM 1468 C C . ASP A 1 187 ? -5.083 24.888 4.368 1.00 69.94 187 ASP A C 1
ATOM 1470 O O . ASP A 1 187 ? -4.221 24.023 4.548 1.00 69.94 187 ASP A O 1
ATOM 1474 N N . PRO A 1 188 ? -5.388 25.330 3.130 1.00 62.31 188 PRO A N 1
ATOM 1475 C CA . PRO A 1 188 ? -4.779 24.771 1.925 1.00 62.31 188 PRO A CA 1
ATOM 1476 C C . PRO A 1 188 ? -3.257 24.952 1.853 1.00 62.31 188 PRO A C 1
ATOM 1478 O O . PRO A 1 188 ? -2.621 24.231 1.096 1.00 62.31 188 PRO A O 1
ATOM 1481 N N . SER A 1 189 ? -2.634 25.834 2.653 1.00 67.88 189 SER A N 1
ATOM 1482 C CA . SER A 1 189 ? -1.162 25.890 2.712 1.00 67.88 189 SER A CA 1
ATOM 1483 C C . SER A 1 189 ? -0.525 24.592 3.222 1.00 67.88 189 SER A C 1
ATOM 1485 O O . SER A 1 189 ? 0.637 24.345 2.935 1.00 67.88 189 SER A O 1
ATOM 1487 N N . ASN A 1 190 ? -1.276 23.754 3.946 1.00 70.06 190 ASN A N 1
ATOM 1488 C CA . ASN A 1 190 ? -0.793 22.480 4.481 1.00 70.06 190 ASN A CA 1
ATOM 1489 C C . ASN A 1 190 ? -0.782 21.336 3.445 1.00 70.06 190 ASN A C 1
ATOM 1491 O O . ASN A 1 190 ? -0.434 20.213 3.802 1.00 70.06 190 ASN A O 1
ATOM 1495 N N . GLN A 1 191 ? -1.189 21.584 2.194 1.00 69.62 191 GLN A N 1
ATOM 1496 C CA . GLN A 1 191 ? -1.242 20.589 1.120 1.00 69.62 191 GLN A CA 1
ATOM 1497 C C . GLN A 1 191 ? -0.806 21.229 -0.204 1.00 69.62 191 GLN A C 1
ATOM 1499 O O . GLN A 1 191 ? -1.548 21.996 -0.810 1.00 69.62 191 GLN A O 1
ATOM 1504 N N . ARG A 1 192 ? 0.397 20.890 -0.673 1.00 76.88 192 ARG A N 1
ATOM 1505 C CA . ARG A 1 192 ? 1.028 21.539 -1.834 1.00 76.88 192 ARG A CA 1
ATOM 1506 C C . ARG A 1 192 ? 0.282 21.327 -3.159 1.00 76.88 192 ARG A C 1
ATOM 1508 O O . ARG A 1 192 ? 0.242 22.247 -3.966 1.00 76.88 192 ARG A O 1
ATOM 1515 N N . ILE A 1 193 ? -0.327 20.156 -3.366 1.00 77.12 193 ILE A N 1
ATOM 1516 C CA . ILE A 1 193 ? -1.249 19.901 -4.484 1.00 77.12 193 ILE A CA 1
ATOM 1517 C C . ILE A 1 193 ? -2.664 19.819 -3.911 1.00 77.12 193 ILE A C 1
ATOM 1519 O O . ILE A 1 193 ? -3.102 18.767 -3.440 1.00 77.12 193 ILE A O 1
ATOM 1523 N N . SER A 1 194 ? -3.368 20.950 -3.883 1.00 72.56 194 SER A N 1
ATOM 1524 C CA . SER A 1 194 ? -4.666 21.060 -3.213 1.00 72.56 194 SER A CA 1
ATOM 1525 C C . SER A 1 194 ? -5.841 21.080 -4.187 1.00 72.56 194 SER A C 1
ATOM 1527 O O . SER A 1 194 ? -5.811 21.758 -5.211 1.00 72.56 194 SER A O 1
ATOM 1529 N N . ALA A 1 195 ? -6.950 20.448 -3.789 1.00 69.38 195 ALA A N 1
ATOM 1530 C CA . ALA A 1 195 ? -8.242 20.546 -4.480 1.00 69.38 195 ALA A CA 1
ATOM 1531 C C . ALA A 1 195 ? -8.819 21.980 -4.507 1.00 69.38 195 ALA A C 1
ATOM 1533 O O . ALA A 1 195 ? -9.840 22.242 -5.136 1.00 69.38 195 ALA A O 1
ATOM 1534 N N . CYS A 1 196 ? -8.167 22.905 -3.805 1.00 67.31 196 CYS A N 1
ATOM 1535 C CA . CYS A 1 196 ? -8.496 24.318 -3.731 1.00 67.31 196 CYS A CA 1
ATOM 1536 C C . CYS A 1 196 ? -7.770 25.193 -4.769 1.00 67.31 196 CYS A C 1
ATOM 1538 O O . CYS A 1 196 ? -8.026 26.396 -4.806 1.00 67.31 196 CYS A O 1
ATOM 1540 N N . ASP A 1 197 ? -6.851 24.638 -5.569 1.00 70.25 197 ASP A N 1
ATOM 1541 C CA . ASP A 1 197 ? -6.145 25.399 -6.604 1.00 70.25 197 ASP A CA 1
ATOM 1542 C C . ASP A 1 197 ? -6.818 25.241 -7.975 1.00 70.25 197 ASP A C 1
ATOM 1544 O O . ASP A 1 197 ? -6.819 24.168 -8.579 1.00 70.25 197 ASP A O 1
ATOM 1548 N N . SER A 1 198 ? -7.387 26.332 -8.488 1.00 72.12 198 SER A N 1
ATOM 1549 C CA . SER A 1 198 ? -8.007 26.388 -9.816 1.00 72.12 198 SER A CA 1
ATOM 1550 C C . SER A 1 198 ? -7.010 26.509 -10.981 1.00 72.12 198 SER A C 1
ATOM 1552 O O . SER A 1 198 ? -7.433 26.457 -12.134 1.00 72.12 198 SER A O 1
ATOM 1554 N N . ASN A 1 199 ? -5.717 26.713 -10.715 1.00 79.50 199 ASN A N 1
ATOM 1555 C CA . ASN A 1 199 ? -4.655 26.821 -11.719 1.00 79.50 199 ASN A CA 1
ATOM 1556 C C . ASN A 1 199 ? -3.292 26.333 -11.155 1.00 79.50 199 ASN A C 1
ATOM 1558 O O . ASN A 1 199 ? -2.353 27.127 -11.058 1.00 79.50 199 ASN A O 1
ATOM 1562 N N . PRO A 1 200 ? -3.153 25.033 -10.827 1.00 77.25 200 PRO A N 1
ATOM 1563 C CA . PRO A 1 200 ? -1.971 24.481 -10.149 1.00 77.25 200 PRO A CA 1
ATOM 1564 C C . PRO A 1 200 ? -0.689 24.429 -11.003 1.00 77.25 200 PRO A C 1
ATOM 1566 O O . PRO A 1 200 ? 0.376 24.090 -10.494 1.00 77.25 200 PRO A O 1
ATOM 1569 N N . GLY A 1 201 ? -0.764 24.741 -12.303 1.00 87.38 201 GLY A N 1
ATOM 1570 C CA . GLY A 1 201 ? 0.374 24.645 -13.223 1.00 87.38 201 GLY A CA 1
ATOM 1571 C C . GLY A 1 201 ? 0.849 23.201 -13.430 1.00 87.38 201 GLY A C 1
ATOM 1572 O O . GLY A 1 201 ? 0.082 22.261 -13.244 1.00 87.38 201 GLY A O 1
ATOM 1573 N N . HIS A 1 202 ? 2.111 23.027 -13.839 1.00 87.19 202 HIS A N 1
ATOM 1574 C CA . HIS A 1 202 ? 2.847 21.749 -13.770 1.00 87.19 202 HIS A CA 1
ATOM 1575 C C . HIS A 1 202 ? 2.142 20.512 -14.380 1.00 87.19 202 HIS A C 1
ATOM 1577 O O . HIS A 1 202 ? 2.350 19.384 -13.939 1.00 87.19 202 HIS A O 1
ATOM 1583 N N . GLY A 1 203 ? 1.280 20.716 -15.384 1.00 85.31 203 GLY A N 1
ATOM 1584 C CA . GLY A 1 203 ? 0.460 19.665 -16.005 1.00 85.31 203 GLY A CA 1
ATOM 1585 C C . GLY A 1 203 ? -0.693 19.121 -15.143 1.00 85.31 203 GLY A C 1
ATOM 1586 O O . GLY A 1 203 ? -1.387 18.210 -15.584 1.00 85.31 203 GLY A O 1
ATOM 1587 N N . LEU A 1 204 ? -0.916 19.659 -13.941 1.00 83.88 204 LEU A N 1
ATOM 1588 C CA . LEU A 1 204 ? -1.932 19.196 -12.997 1.00 83.88 204 LEU A CA 1
ATOM 1589 C C . LEU A 1 204 ? -3.351 19.662 -13.367 1.00 83.88 204 LEU A C 1
ATOM 1591 O O . LEU A 1 204 ? -3.562 20.756 -13.894 1.00 83.88 204 LEU A O 1
ATOM 1595 N N . ASN A 1 205 ? -4.348 18.842 -13.023 1.00 79.56 205 ASN A N 1
ATOM 1596 C CA . ASN A 1 205 ? -5.763 19.153 -13.238 1.00 79.56 205 ASN A CA 1
ATOM 1597 C C . ASN A 1 205 ? -6.276 20.211 -12.230 1.00 79.56 205 ASN A C 1
ATOM 1599 O O . ASN A 1 205 ? -6.108 20.027 -11.021 1.00 79.56 205 ASN A O 1
ATOM 1603 N N . PRO A 1 206 ? -6.970 21.276 -12.681 1.00 75.19 206 PRO A N 1
ATOM 1604 C CA . PRO A 1 206 ? -7.606 22.257 -11.803 1.00 75.19 206 PRO A CA 1
ATOM 1605 C C . PRO A 1 206 ? -8.562 21.660 -10.763 1.00 75.19 206 PRO A C 1
ATOM 1607 O O . PRO A 1 206 ? -9.456 20.882 -11.092 1.00 75.19 206 PRO A O 1
ATOM 1610 N N . ASN A 1 207 ? -8.454 22.139 -9.523 1.00 70.31 207 ASN A N 1
ATOM 1611 C CA . ASN A 1 207 ? -9.264 21.766 -8.359 1.00 70.31 207 ASN A CA 1
ATOM 1612 C C . ASN A 1 207 ? -9.159 20.278 -7.960 1.00 70.31 207 ASN A C 1
ATOM 1614 O O . ASN A 1 207 ? -10.045 19.748 -7.286 1.00 70.31 207 ASN A O 1
ATOM 1618 N N . GLN A 1 208 ? -8.075 19.598 -8.345 1.00 72.44 208 GLN A N 1
ATOM 1619 C CA . GLN A 1 208 ? -7.815 18.206 -7.986 1.00 72.44 208 GLN A CA 1
ATOM 1620 C C . GLN A 1 208 ? -6.643 18.113 -7.003 1.00 72.44 208 GLN A C 1
ATOM 1622 O O . GLN A 1 208 ? -5.500 18.402 -7.348 1.00 72.44 208 GLN A O 1
ATOM 1627 N N . GLY A 1 209 ? -6.927 17.693 -5.771 1.00 70.25 209 GLY A N 1
ATOM 1628 C CA . GLY A 1 209 ? -5.890 17.478 -4.762 1.00 70.25 209 GLY A CA 1
ATOM 1629 C C . GLY A 1 209 ? -5.064 16.216 -5.014 1.00 70.25 209 GLY A C 1
ATOM 1630 O O . GLY A 1 209 ? -5.408 15.386 -5.859 1.00 70.25 209 GLY A O 1
ATOM 1631 N N . ARG A 1 210 ? -3.991 16.071 -4.239 1.00 72.44 210 ARG A N 1
ATOM 1632 C CA . ARG A 1 210 ? -3.281 14.807 -4.006 1.00 72.44 210 ARG A CA 1
ATOM 1633 C C . ARG A 1 210 ? -3.127 14.608 -2.503 1.00 72.44 210 ARG A C 1
ATOM 1635 O O . ARG A 1 210 ? -2.843 15.571 -1.781 1.00 72.44 210 ARG A O 1
ATOM 1642 N N . GLY A 1 211 ? -3.360 13.399 -2.019 1.00 61.47 211 GLY A N 1
ATOM 1643 C CA . GLY A 1 211 ? -2.925 12.998 -0.689 1.00 61.47 211 GLY A CA 1
ATOM 1644 C C . GLY A 1 211 ? -1.423 12.702 -0.681 1.00 61.47 211 GLY A C 1
ATOM 1645 O O . GLY A 1 211 ? -0.684 13.054 -1.596 1.00 61.47 211 GLY A O 1
ATOM 1646 N N . ALA A 1 212 ? -0.992 11.991 0.352 1.00 59.50 212 ALA A N 1
ATOM 1647 C CA . ALA A 1 212 ? 0.105 11.042 0.233 1.00 59.50 212 ALA A CA 1
ATOM 1648 C C . ALA A 1 212 ? -0.507 9.662 0.528 1.00 59.50 212 ALA A C 1
ATOM 1650 O O . ALA A 1 212 ? -0.482 9.240 1.685 1.00 59.50 212 ALA A O 1
ATOM 1651 N N . PRO A 1 213 ? -1.210 9.041 -0.442 1.00 74.62 213 PRO A N 1
ATOM 1652 C CA . PRO A 1 213 ? -1.821 7.741 -0.227 1.00 74.62 213 PRO A CA 1
ATOM 1653 C C . PRO A 1 213 ? -0.740 6.661 -0.154 1.00 74.62 213 PRO A C 1
ATOM 1655 O O . PRO A 1 213 ? 0.091 6.535 -1.050 1.00 74.62 213 PRO A O 1
ATOM 1658 N N . GLU A 1 214 ? -0.801 5.859 0.899 1.00 87.50 214 GLU A N 1
ATOM 1659 C CA . GLU A 1 214 ? -0.059 4.607 1.043 1.00 87.50 214 GLU A CA 1
ATOM 1660 C C . GLU A 1 214 ? -1.093 3.480 1.156 1.00 87.50 214 GLU A C 1
ATOM 1662 O O . GLU A 1 214 ? -2.176 3.679 1.723 1.00 87.50 214 GLU A O 1
ATOM 1667 N N . ILE A 1 215 ? -0.791 2.321 0.570 1.00 91.31 215 ILE A N 1
ATOM 1668 C CA . ILE A 1 215 ? -1.598 1.104 0.685 1.00 91.31 215 ILE A CA 1
ATOM 1669 C C . ILE A 1 215 ? -0.641 -0.031 1.023 1.00 91.31 215 ILE A C 1
ATOM 1671 O O . ILE A 1 215 ? 0.135 -0.466 0.173 1.00 91.31 215 ILE A O 1
ATOM 1675 N N . ASP A 1 216 ? -0.720 -0.533 2.250 1.00 89.62 216 ASP A N 1
ATOM 1676 C CA . ASP A 1 216 ? 0.161 -1.598 2.712 1.00 89.62 216 ASP A CA 1
ATOM 1677 C C . ASP A 1 216 ? -0.259 -2.936 2.098 1.00 89.62 216 ASP A C 1
ATOM 1679 O O . ASP A 1 216 ? -1.222 -3.562 2.547 1.00 89.62 216 ASP A O 1
ATOM 1683 N N . LEU A 1 217 ? 0.463 -3.404 1.073 1.00 84.50 217 LEU A N 1
ATOM 1684 C CA . LEU A 1 217 ? 0.284 -4.762 0.538 1.00 84.50 217 LEU A CA 1
ATOM 1685 C C . LEU A 1 217 ? 0.567 -5.811 1.629 1.00 84.50 217 LEU A C 1
ATOM 1687 O O . LEU A 1 217 ? -0.160 -6.802 1.736 1.00 84.50 217 LEU A O 1
ATOM 1691 N N . LEU A 1 218 ? 1.616 -5.574 2.429 1.00 84.25 218 LEU A N 1
ATOM 1692 C CA . LEU A 1 218 ? 2.076 -6.422 3.529 1.00 84.25 218 LEU A CA 1
ATOM 1693 C C . LEU A 1 218 ? 2.953 -5.608 4.515 1.00 84.25 218 LEU A C 1
ATOM 1695 O O . LEU A 1 218 ? 4.175 -5.651 4.427 1.00 84.25 218 LEU A O 1
ATOM 1699 N N . GLU A 1 219 ? 2.352 -4.881 5.462 1.00 84.62 219 GLU A N 1
ATOM 1700 C CA . GLU A 1 219 ? 3.072 -4.231 6.579 1.00 84.62 219 GLU A CA 1
ATOM 1701 C C . GLU A 1 219 ? 3.012 -5.140 7.817 1.00 84.62 219 GLU A C 1
ATOM 1703 O O . GLU A 1 219 ? 1.950 -5.667 8.134 1.00 84.62 219 GLU A O 1
ATOM 1708 N N . GLY A 1 220 ? 4.087 -5.321 8.589 1.00 75.25 220 GLY A N 1
ATOM 1709 C CA . GLY A 1 220 ? 3.933 -5.895 9.931 1.00 75.25 220 GLY A CA 1
ATOM 1710 C C . GLY A 1 220 ? 5.169 -6.498 10.580 1.00 75.25 220 GLY A C 1
ATOM 1711 O O . GLY A 1 220 ? 6.251 -6.568 10.007 1.00 75.25 220 GLY A O 1
ATOM 1712 N N . GLY A 1 221 ? 4.974 -6.954 11.819 1.00 70.75 221 GLY A N 1
ATOM 1713 C CA . GLY A 1 221 ? 5.980 -7.680 12.593 1.00 70.75 221 GLY A CA 1
ATOM 1714 C C . GLY A 1 221 ? 5.752 -9.192 12.555 1.00 70.75 221 GLY A C 1
ATOM 1715 O O . GLY A 1 221 ? 4.686 -9.664 12.164 1.00 70.75 221 GLY A O 1
ATOM 1716 N N . GLY A 1 222 ? 6.724 -9.965 13.052 1.00 68.19 222 GLY A N 1
ATOM 1717 C CA . GLY A 1 222 ? 6.743 -11.440 13.011 1.00 68.19 222 GLY A CA 1
ATOM 1718 C C . GLY A 1 222 ? 5.686 -12.195 13.844 1.00 68.19 222 GLY A C 1
ATOM 1719 O O . GLY A 1 222 ? 5.939 -13.306 14.297 1.00 68.19 222 GLY A O 1
ATOM 1720 N N . VAL A 1 223 ? 4.533 -11.575 14.112 1.00 74.56 223 VAL A N 1
ATOM 1721 C CA . VAL A 1 223 ? 3.395 -12.117 14.880 1.00 74.56 223 VAL A CA 1
ATOM 1722 C C . VAL A 1 223 ? 2.056 -11.690 14.261 1.00 74.56 223 VAL A C 1
ATOM 1724 O O . VAL A 1 223 ? 1.098 -12.466 14.268 1.00 74.56 223 VAL A O 1
ATOM 1727 N N . ALA A 1 224 ? 1.971 -10.476 13.703 1.00 84.44 224 ALA A N 1
ATOM 1728 C CA . ALA A 1 224 ? 0.776 -9.970 13.034 1.00 84.44 224 ALA A CA 1
ATOM 1729 C C . ALA A 1 224 ? 1.131 -9.008 11.892 1.00 84.44 224 ALA A C 1
ATOM 1731 O O . ALA A 1 224 ? 1.967 -8.117 12.065 1.00 84.44 224 ALA A O 1
ATOM 1732 N N . ILE A 1 225 ? 0.430 -9.166 10.770 1.00 89.00 225 ILE A N 1
ATOM 1733 C CA . ILE A 1 225 ? 0.420 -8.220 9.653 1.00 89.00 225 ILE A CA 1
ATOM 1734 C C . ILE A 1 225 ? -0.674 -7.181 9.895 1.00 89.00 225 ILE A C 1
ATOM 1736 O O . ILE A 1 225 ? -1.785 -7.516 10.310 1.00 89.00 225 ILE A O 1
ATOM 1740 N N . SER A 1 226 ? -0.334 -5.931 9.621 1.00 91.38 226 SER A N 1
ATOM 1741 C CA . SER A 1 226 ? -1.217 -4.790 9.446 1.00 91.38 226 SER A CA 1
ATOM 1742 C C . SER A 1 226 ? -1.586 -4.680 7.961 1.00 91.38 226 SER A C 1
ATOM 1744 O O . SER A 1 226 ? -0.760 -4.850 7.064 1.00 91.38 226 SER A O 1
ATOM 1746 N N . SER A 1 227 ? -2.862 -4.453 7.683 1.00 93.81 227 SER A N 1
ATOM 1747 C CA . SER A 1 227 ? -3.362 -4.173 6.338 1.00 93.81 227 SER A CA 1
ATOM 1748 C C . SER A 1 227 ? -4.013 -2.798 6.368 1.00 93.81 227 SER A C 1
ATOM 1750 O O . SER A 1 227 ? -5.077 -2.660 6.977 1.00 93.81 227 SER A O 1
ATOM 1752 N N . SER A 1 228 ? -3.357 -1.797 5.774 1.00 93.19 228 SER A N 1
ATOM 1753 C CA . SER A 1 228 ? -3.646 -0.369 5.977 1.00 93.19 228 SER A CA 1
ATOM 1754 C C . SER A 1 228 ? -3.897 0.401 4.686 1.00 93.19 228 SER A C 1
ATOM 1756 O O . SER A 1 228 ? -3.353 0.074 3.633 1.00 93.19 228 SER A O 1
ATOM 1758 N N . ILE A 1 229 ? -4.618 1.517 4.816 1.00 93.06 229 ILE A N 1
ATOM 1759 C CA . ILE A 1 229 ? -4.309 2.716 4.024 1.00 93.06 229 ILE A CA 1
ATOM 1760 C C . ILE A 1 229 ? -3.984 3.902 4.929 1.00 93.06 229 ILE A C 1
ATOM 1762 O O . ILE A 1 229 ? -4.570 4.056 6.010 1.00 93.06 229 ILE A O 1
ATOM 1766 N N . GLN A 1 230 ? -3.118 4.776 4.428 1.00 89.62 230 GLN A N 1
ATOM 1767 C CA . GLN A 1 230 ? -2.699 6.017 5.056 1.00 89.62 230 GLN A CA 1
ATOM 1768 C C . GLN A 1 230 ? -3.269 7.149 4.201 1.00 89.62 230 GLN A C 1
ATOM 1770 O O . GLN A 1 230 ? -3.093 7.169 2.983 1.00 89.62 230 GLN A O 1
ATOM 1775 N N . ILE A 1 231 ? -4.013 8.070 4.815 1.00 84.31 231 ILE A N 1
ATOM 1776 C CA . ILE A 1 231 ? -4.729 9.132 4.096 1.00 84.31 231 ILE A CA 1
ATOM 1777 C C . ILE A 1 231 ? -4.602 10.485 4.796 1.00 84.31 231 ILE A C 1
ATOM 1779 O O . ILE A 1 231 ? -4.677 10.592 6.022 1.00 84.31 231 ILE A O 1
ATOM 1783 N N . GLY A 1 232 ? -4.451 11.547 4.005 1.00 79.06 232 GLY A N 1
ATOM 1784 C CA . GLY A 1 232 ? -4.324 12.921 4.489 1.00 79.06 232 GLY A CA 1
ATOM 1785 C C . GLY A 1 232 ? -5.039 13.925 3.573 1.00 79.06 232 GLY A C 1
ATOM 1786 O O . GLY A 1 232 ? -5.021 13.737 2.357 1.00 79.06 232 GLY A O 1
ATOM 1787 N N . PRO A 1 233 ? -5.654 14.994 4.118 1.00 77.25 233 PRO A N 1
ATOM 1788 C CA . PRO A 1 233 ? -5.807 15.288 5.544 1.00 77.25 233 PRO A CA 1
ATOM 1789 C C . PRO A 1 233 ? -6.941 14.472 6.191 1.00 77.25 233 PRO A C 1
ATOM 1791 O O . PRO A 1 233 ? -8.073 14.469 5.716 1.00 77.25 233 PRO A O 1
ATOM 1794 N N . GLY A 1 234 ? -6.639 13.804 7.301 1.00 84.31 234 GLY A N 1
ATOM 1795 C CA . GLY A 1 234 ? -7.550 12.940 8.048 1.00 84.31 234 GLY A CA 1
ATOM 1796 C C . GLY A 1 234 ? -8.506 13.667 9.006 1.00 84.31 234 GLY A C 1
ATOM 1797 O O . GLY A 1 234 ? -8.659 14.893 8.982 1.00 84.31 234 GLY A O 1
ATOM 1798 N N . LEU A 1 235 ? -9.192 12.906 9.865 1.00 89.31 235 LEU A N 1
ATOM 1799 C CA . LEU A 1 235 ? -10.242 13.438 10.739 1.00 89.31 235 LEU A CA 1
ATOM 1800 C C . LEU A 1 235 ? -9.684 14.382 11.819 1.00 89.31 235 LEU A C 1
ATOM 1802 O O . LEU A 1 235 ? -8.635 14.142 12.413 1.00 89.31 235 LEU A O 1
ATOM 1806 N N . LYS A 1 236 ? -10.429 15.432 12.186 1.00 86.44 236 LYS A N 1
ATOM 1807 C CA . LYS A 1 236 ? -10.060 16.297 13.320 1.00 86.44 236 LYS A CA 1
ATOM 1808 C C . LYS A 1 236 ? -10.194 15.563 14.650 1.00 86.44 236 LYS A C 1
ATOM 1810 O O . LYS A 1 236 ? -11.132 14.797 14.856 1.00 86.44 236 LYS A O 1
ATOM 1815 N N . LYS A 1 237 ? -9.328 15.893 15.615 1.00 89.88 237 LYS A N 1
ATOM 1816 C CA . LYS A 1 237 ? -9.216 15.232 16.932 1.00 89.88 237 LYS A CA 1
ATOM 1817 C C . LYS A 1 237 ? -10.546 14.961 17.663 1.00 89.88 237 LYS A C 1
ATOM 1819 O O . LYS A 1 237 ? -10.698 13.900 18.259 1.00 89.88 237 LYS A O 1
ATOM 1824 N N . LYS A 1 238 ? -11.551 15.847 17.585 1.00 90.88 238 LYS A N 1
ATOM 1825 C CA . LYS A 1 238 ? -12.872 15.606 18.214 1.00 90.88 238 LYS A CA 1
ATOM 1826 C C . LYS A 1 238 ? -13.633 14.397 17.642 1.00 90.88 238 LYS A C 1
ATOM 1828 O O . LYS A 1 238 ? -14.542 13.907 18.302 1.00 90.88 238 LYS A O 1
ATOM 1833 N N . PHE A 1 239 ? -13.261 13.912 16.459 1.00 92.88 239 PHE A N 1
ATOM 1834 C CA . PHE A 1 239 ? -13.798 12.723 15.793 1.00 92.88 239 PHE A CA 1
ATOM 1835 C C . PHE A 1 239 ? -12.907 11.474 15.969 1.00 92.88 239 PHE A C 1
ATOM 1837 O O . PHE A 1 239 ? -13.093 10.500 15.248 1.00 92.88 239 PHE A O 1
ATOM 1844 N N . ARG A 1 240 ? -11.964 11.487 16.927 1.00 92.38 240 ARG A N 1
ATOM 1845 C CA . ARG A 1 240 ? -11.204 10.312 17.397 1.00 92.38 240 ARG A CA 1
ATOM 1846 C C . ARG A 1 240 ? -11.760 9.750 18.710 1.00 92.38 240 ARG A C 1
ATOM 1848 O O . ARG A 1 240 ? -12.599 10.381 19.370 1.00 92.38 240 ARG A O 1
ATOM 1855 N N . LYS A 1 241 ? -11.229 8.587 19.117 1.00 92.62 241 LYS A N 1
ATOM 1856 C CA . LYS A 1 241 ? -11.399 8.002 20.459 1.00 92.62 241 LYS A CA 1
ATOM 1857 C C . LYS A 1 241 ? -11.048 8.993 21.587 1.00 92.62 241 LYS A C 1
ATOM 1859 O O . LYS A 1 241 ? -10.512 10.069 21.333 1.00 92.62 241 LYS A O 1
ATOM 1864 N N . ILE A 1 242 ? -11.422 8.691 22.830 1.00 93.56 242 ILE A N 1
ATOM 1865 C CA . ILE A 1 242 ? -11.113 9.573 23.972 1.00 93.56 242 ILE A CA 1
ATOM 1866 C C . ILE A 1 242 ? -9.610 9.507 24.289 1.00 93.56 242 ILE A C 1
ATOM 1868 O O . ILE A 1 242 ? -9.032 8.425 24.310 1.00 93.56 242 ILE A O 1
ATOM 1872 N N . ASP A 1 243 ? -8.982 10.661 24.534 1.00 91.69 243 ASP A N 1
ATOM 1873 C CA . ASP A 1 243 ? -7.589 10.728 24.996 1.00 91.69 243 ASP A CA 1
ATOM 1874 C C . ASP A 1 243 ? -7.431 10.014 26.351 1.00 91.69 243 ASP A C 1
ATOM 1876 O O . ASP A 1 243 ? -8.277 10.150 27.237 1.00 91.69 243 ASP A O 1
ATOM 1880 N N . VAL A 1 244 ? -6.321 9.300 26.542 1.00 92.69 244 VAL A N 1
ATOM 1881 C CA . VAL A 1 244 ? -5.994 8.616 27.803 1.00 92.69 244 VAL A CA 1
ATOM 1882 C C . VAL A 1 244 ? -5.814 9.633 28.939 1.00 92.69 244 VAL A C 1
ATOM 1884 O O . VAL A 1 244 ? -4.945 10.504 28.871 1.00 92.69 244 VAL A O 1
ATOM 1887 N N . ASN A 1 245 ? -6.590 9.516 30.022 1.00 93.44 245 ASN A N 1
ATOM 1888 C CA . ASN A 1 245 ? -6.438 10.372 31.200 1.00 93.44 245 ASN A CA 1
ATOM 1889 C C . ASN A 1 245 ? -5.370 9.813 32.152 1.00 93.44 245 ASN A C 1
ATOM 1891 O O . ASN A 1 245 ? -5.682 9.112 33.113 1.00 93.44 245 ASN A O 1
ATOM 1895 N N . LEU A 1 246 ? -4.114 10.201 31.921 1.00 91.69 246 LEU A N 1
ATOM 1896 C CA . LEU A 1 246 ? -2.935 9.803 32.707 1.00 91.69 246 LEU A CA 1
ATOM 1897 C C . LEU A 1 246 ? -2.998 10.119 34.218 1.00 91.69 246 LEU A C 1
ATOM 1899 O O . LEU A 1 246 ? -2.129 9.680 34.964 1.00 91.69 246 LEU A O 1
ATOM 1903 N N . ASN A 1 247 ? -4.006 10.859 34.692 1.00 92.50 247 ASN A N 1
ATOM 1904 C CA . ASN A 1 247 ? -4.236 11.088 36.123 1.00 92.50 247 ASN A CA 1
ATOM 1905 C C . ASN A 1 247 ? -5.020 9.947 36.807 1.00 92.50 247 ASN A C 1
ATOM 1907 O O . ASN A 1 247 ? -5.205 9.981 38.024 1.00 92.50 247 ASN A O 1
ATOM 1911 N N . LEU A 1 248 ? -5.530 8.963 36.055 1.00 89.69 248 LEU A N 1
ATOM 1912 C CA . LEU A 1 248 ? -6.206 7.792 36.620 1.00 89.69 248 LEU A CA 1
ATOM 1913 C C . LEU A 1 248 ? -5.191 6.759 37.128 1.00 89.69 248 LEU A C 1
ATOM 1915 O O . LEU A 1 248 ? -4.184 6.465 36.487 1.00 89.69 248 LEU A O 1
ATOM 1919 N N . THR A 1 249 ? -5.474 6.165 38.286 1.00 85.31 249 THR A N 1
ATOM 1920 C CA . THR A 1 249 ? -4.608 5.143 38.887 1.00 85.31 249 THR A CA 1
ATOM 1921 C C . THR A 1 249 ? -4.506 3.908 37.987 1.00 85.31 249 THR A C 1
ATOM 1923 O O . THR A 1 249 ? -5.521 3.362 37.553 1.00 85.31 249 THR A O 1
ATOM 1926 N N . GLY A 1 250 ? -3.277 3.459 37.717 1.00 83.25 250 GLY A N 1
ATOM 1927 C CA . GLY A 1 250 ? -3.002 2.320 36.833 1.00 83.25 250 GLY A CA 1
ATOM 1928 C C . GLY A 1 250 ? -3.124 2.620 35.334 1.00 83.25 250 GLY A C 1
ATOM 1929 O O . GLY A 1 250 ? -3.034 1.694 34.534 1.00 83.25 250 GLY A O 1
ATOM 1930 N N . GLU A 1 251 ? -3.333 3.879 34.946 1.00 91.25 251 GLU A N 1
ATOM 1931 C CA . GLU A 1 251 ? -3.354 4.299 33.543 1.00 91.25 251 GLU A CA 1
ATOM 1932 C C . GLU A 1 251 ? -1.937 4.545 33.001 1.00 91.25 251 GLU A C 1
ATOM 1934 O O . GLU A 1 251 ? -1.052 5.002 33.726 1.00 91.25 251 GLU A O 1
ATOM 1939 N N . TRP A 1 252 ? -1.718 4.279 31.711 1.00 88.25 252 TRP A N 1
ATOM 1940 C CA . TRP A 1 252 ? -0.443 4.519 31.030 1.00 88.25 252 TRP A CA 1
ATOM 1941 C C . TRP A 1 252 ? -0.657 4.859 29.547 1.00 88.25 252 TRP A C 1
ATOM 1943 O O . TRP A 1 252 ? -1.653 4.463 28.946 1.00 88.25 252 TRP A O 1
ATOM 1953 N N . GLY A 1 253 ? 0.276 5.605 28.945 1.00 84.44 253 GLY A N 1
ATOM 1954 C CA . GLY A 1 253 ? 0.052 6.335 27.684 1.00 84.44 253 GLY A CA 1
ATOM 1955 C C . GLY A 1 253 ? -0.355 5.521 26.453 1.00 84.44 253 GLY A C 1
ATOM 1956 O O . GLY A 1 253 ? -0.985 6.088 25.564 1.00 84.44 253 GLY A O 1
ATOM 1957 N N . TYR A 1 254 ? -0.062 4.218 26.408 1.00 85.75 254 TYR A N 1
ATOM 1958 C CA . TYR A 1 254 ? -0.382 3.353 25.265 1.00 85.75 254 TYR A CA 1
ATOM 1959 C C . TYR A 1 254 ? -1.292 2.163 25.624 1.00 85.75 254 TYR A C 1
ATOM 1961 O O . TYR A 1 254 ? -1.378 1.194 24.869 1.00 85.75 254 TYR A O 1
ATOM 1969 N N . CYS A 1 255 ? -2.037 2.259 26.735 1.00 90.19 255 CYS A N 1
ATOM 1970 C CA . CYS A 1 255 ? -3.013 1.258 27.200 1.00 90.19 255 CYS A CA 1
ATOM 1971 C C . CYS A 1 255 ? -4.042 0.814 26.143 1.00 90.19 255 CYS A C 1
ATOM 1973 O O . CYS A 1 255 ? -4.661 -0.242 26.265 1.00 90.19 255 CYS A O 1
ATOM 1975 N N . PHE A 1 256 ? -4.235 1.606 25.086 1.00 89.44 256 PHE A N 1
ATOM 1976 C CA . PHE A 1 256 ? -5.173 1.311 24.011 1.00 89.44 256 PHE A CA 1
ATOM 1977 C C . PHE A 1 256 ? -4.682 0.214 23.056 1.00 89.44 256 PHE A C 1
ATOM 1979 O O . PHE A 1 256 ? -5.517 -0.408 22.402 1.00 89.44 256 PHE A O 1
ATOM 1986 N N . TYR A 1 257 ? -3.375 -0.077 22.983 1.00 85.88 257 TYR A N 1
ATOM 1987 C CA . TYR A 1 257 ? -2.875 -1.206 22.185 1.00 85.88 257 TYR A CA 1
ATOM 1988 C C . TYR A 1 257 ? -3.285 -2.550 22.800 1.00 85.88 257 TYR A C 1
ATOM 1990 O O . TYR A 1 257 ? -3.820 -3.401 22.095 1.00 85.88 257 TYR A O 1
ATOM 1998 N N . SER A 1 258 ? -3.165 -2.717 24.122 1.00 87.38 258 SER A N 1
ATOM 1999 C CA . SER A 1 258 ? -3.684 -3.907 24.814 1.00 87.38 258 SER A CA 1
ATOM 2000 C C . SER A 1 258 ? -5.206 -3.874 25.044 1.00 87.38 258 SER A C 1
ATOM 2002 O O . SER A 1 258 ? -5.793 -4.882 25.431 1.00 87.38 258 SER A O 1
ATOM 2004 N N . SER A 1 259 ? -5.877 -2.752 24.736 1.00 89.19 259 SER A N 1
ATOM 2005 C CA . SER A 1 259 ? -7.292 -2.483 25.062 1.00 89.19 259 SER A CA 1
ATOM 2006 C C . SER A 1 259 ? -7.578 -2.465 26.574 1.00 89.19 259 SER A C 1
ATOM 2008 O O . SER A 1 259 ? -8.656 -2.868 27.022 1.00 89.19 259 SER A O 1
ATOM 2010 N N . GLU A 1 260 ? -6.613 -2.001 27.371 1.00 91.50 260 GLU A N 1
ATOM 2011 C CA . GLU A 1 260 ? -6.642 -2.036 28.835 1.00 91.50 260 GLU A CA 1
ATOM 2012 C C . GLU A 1 260 ? -6.808 -0.673 29.516 1.00 91.50 260 GLU A C 1
ATOM 2014 O O . GLU A 1 260 ? -6.741 -0.598 30.742 1.00 91.50 260 GLU A O 1
ATOM 2019 N N . CYS A 1 261 ? -7.073 0.405 28.778 1.00 94.12 261 CYS A N 1
ATOM 2020 C CA . CYS A 1 261 ? -7.284 1.713 29.390 1.00 94.12 261 CYS A CA 1
ATOM 2021 C C . CYS A 1 261 ? -8.444 1.694 30.392 1.00 94.12 261 CYS A C 1
ATOM 2023 O O . CYS A 1 261 ? -9.515 1.120 30.139 1.00 94.12 261 CYS A O 1
ATOM 2025 N N . ASN A 1 262 ? -8.242 2.382 31.511 1.00 94.00 262 ASN A N 1
ATOM 2026 C CA . ASN A 1 262 ? -9.247 2.604 32.544 1.00 94.00 262 ASN A CA 1
ATOM 2027 C C . ASN A 1 262 ? -10.154 3.795 32.194 1.00 94.00 262 ASN A C 1
ATOM 2029 O O . ASN A 1 262 ? -11.335 3.794 32.544 1.00 94.00 262 ASN A O 1
ATOM 2033 N N . THR A 1 263 ? -9.638 4.768 31.438 1.00 95.62 263 THR A N 1
ATOM 2034 C CA . THR A 1 263 ? -10.378 5.902 30.874 1.00 95.62 263 THR A CA 1
ATOM 2035 C C . THR A 1 263 ? -11.534 5.404 30.001 1.00 95.62 263 THR A C 1
ATOM 2037 O O . THR A 1 263 ? -11.293 4.719 28.999 1.00 95.62 263 THR A O 1
ATOM 2040 N N . PRO A 1 264 ? -12.791 5.768 30.323 1.00 94.25 264 PRO A N 1
ATOM 2041 C CA . PRO A 1 264 ? -13.942 5.435 29.499 1.00 94.25 264 PRO A CA 1
ATOM 2042 C C . PRO A 1 264 ? -13.782 5.951 28.065 1.00 94.25 264 PRO A C 1
ATOM 2044 O O . PRO A 1 264 ? -13.684 7.156 27.842 1.00 94.25 264 PRO A O 1
ATOM 2047 N N . GLY A 1 265 ? -13.758 5.039 27.094 1.00 93.62 265 GLY A N 1
ATOM 2048 C CA . GLY A 1 265 ? -13.612 5.367 25.674 1.00 93.62 265 GLY A CA 1
ATOM 2049 C C . GLY A 1 265 ? -12.196 5.555 25.141 1.00 93.62 265 GLY A C 1
ATOM 2050 O O . GLY A 1 265 ? -12.067 5.859 23.958 1.00 93.62 265 GLY A O 1
ATOM 2051 N N . ALA A 1 266 ? -11.144 5.354 25.934 1.00 94.62 266 ALA A N 1
ATOM 2052 C CA . ALA A 1 266 ? -9.779 5.410 25.400 1.00 94.62 266 ALA A CA 1
ATOM 2053 C C . ALA A 1 266 ? -9.363 4.143 24.628 1.00 94.62 266 ALA A C 1
ATOM 2055 O O . ALA A 1 266 ? -8.451 4.196 23.807 1.00 94.62 266 ALA A O 1
ATOM 2056 N N . ASN A 1 267 ? -10.059 3.019 24.840 1.00 93.06 267 ASN A N 1
ATOM 2057 C CA . ASN A 1 267 ? -9.768 1.753 24.162 1.00 93.06 267 ASN A CA 1
ATOM 2058 C C . ASN A 1 267 ? -10.175 1.777 22.681 1.00 93.06 267 ASN A C 1
ATOM 2060 O O . ASN A 1 267 ? -9.332 1.591 21.808 1.00 93.06 267 ASN A O 1
ATOM 2064 N N . LEU A 1 268 ? -11.459 2.024 22.398 1.00 92.94 268 LEU A N 1
ATOM 2065 C CA . LEU A 1 268 ? -12.048 1.916 21.060 1.00 92.94 268 LEU A CA 1
ATOM 2066 C C . LEU A 1 268 ? -13.053 3.056 20.799 1.00 92.94 268 LEU A C 1
ATOM 2068 O O . LEU A 1 268 ? -13.748 3.488 21.729 1.00 92.94 268 LEU A O 1
ATOM 2072 N N . PRO A 1 269 ? -13.190 3.531 19.546 1.00 93.12 269 PRO A N 1
ATOM 2073 C CA . PRO A 1 269 ? -14.289 4.408 19.155 1.00 93.12 269 PRO A CA 1
ATOM 2074 C C . PRO A 1 269 ? -15.658 3.785 19.461 1.00 93.12 269 PRO A C 1
ATOM 2076 O O . PRO A 1 269 ? -15.859 2.583 19.317 1.00 93.12 269 PRO A O 1
ATOM 2079 N N . ASN A 1 270 ? -16.628 4.610 19.864 1.00 94.00 270 ASN A N 1
ATOM 2080 C CA . ASN A 1 270 ? -18.011 4.200 20.155 1.00 94.00 270 ASN A CA 1
ATOM 2081 C C . ASN A 1 270 ? -18.205 3.153 21.290 1.00 94.00 270 ASN A C 1
ATOM 2083 O O . ASN A 1 270 ? -19.310 2.633 21.466 1.00 94.00 270 ASN A O 1
ATOM 2087 N N . VAL A 1 271 ? -17.182 2.896 22.115 1.00 94.69 271 VAL A N 1
ATOM 2088 C CA . VAL A 1 271 ? -17.221 1.973 23.270 1.00 94.69 271 VAL A CA 1
ATOM 2089 C C . VAL A 1 271 ? -16.784 2.707 24.547 1.00 94.69 271 VAL A C 1
ATOM 2091 O O . VAL A 1 271 ? -15.629 3.104 24.607 1.00 94.69 271 VAL A O 1
ATOM 2094 N N . PRO A 1 272 ? -17.631 2.908 25.579 1.00 95.88 272 PRO A N 1
ATOM 2095 C CA . PRO A 1 272 ? -19.054 2.574 25.649 1.00 95.88 272 PRO A CA 1
ATOM 2096 C C . PRO A 1 272 ? -19.924 3.483 24.767 1.00 95.88 272 PRO A C 1
ATOM 2098 O O . PRO A 1 272 ? -19.754 4.705 24.732 1.00 95.88 272 PRO A O 1
ATOM 2101 N N . THR A 1 273 ? -20.935 2.918 24.114 1.00 95.62 273 THR A N 1
ATOM 2102 C CA . THR A 1 273 ? -21.788 3.619 23.136 1.00 95.62 273 THR A CA 1
ATOM 2103 C C . THR A 1 273 ? -22.557 4.790 23.759 1.00 95.62 273 THR A C 1
ATOM 2105 O O . THR A 1 273 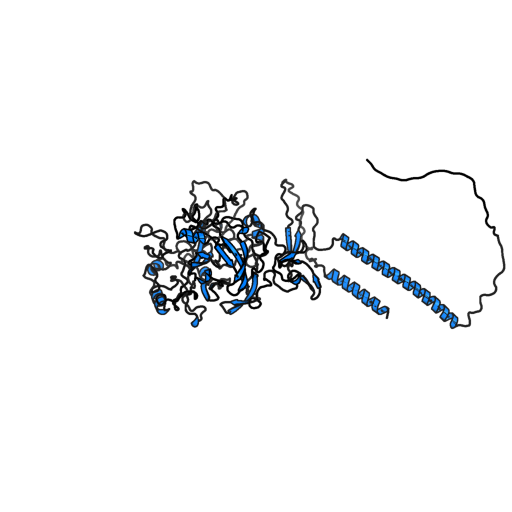? -22.693 5.854 23.152 1.00 95.62 273 THR A O 1
ATOM 2108 N N . ALA A 1 274 ? -22.994 4.656 25.016 1.00 95.00 274 ALA A N 1
ATOM 2109 C CA . ALA A 1 274 ? -23.687 5.720 25.750 1.00 95.00 274 ALA A CA 1
ATOM 2110 C C . ALA A 1 274 ? -22.805 6.950 26.063 1.00 95.00 274 ALA A C 1
ATOM 2112 O O . ALA A 1 274 ? -23.335 8.026 26.349 1.00 95.00 274 ALA A O 1
ATOM 2113 N N . LEU A 1 275 ? -21.475 6.813 26.012 1.00 95.25 275 LEU A N 1
ATOM 2114 C CA . LEU A 1 275 ? -20.533 7.917 26.196 1.00 95.25 275 LEU A CA 1
ATOM 2115 C C . LEU A 1 275 ? -20.362 8.708 24.894 1.00 95.25 275 LEU A C 1
ATOM 2117 O O . LEU A 1 275 ? -20.528 9.926 24.886 1.00 95.25 275 LEU A O 1
ATOM 2121 N N . TYR A 1 276 ? -20.123 8.008 23.784 1.00 94.94 276 TYR A N 1
ATOM 2122 C CA . TYR A 1 276 ? -19.960 8.618 22.463 1.00 94.94 276 TYR A CA 1
ATOM 2123 C C . TYR A 1 276 ? -21.249 9.243 21.927 1.00 94.94 276 TYR A C 1
ATOM 2125 O O . TYR A 1 276 ? -21.202 10.333 21.359 1.00 94.94 276 TYR A O 1
ATOM 2133 N N . LYS A 1 277 ? -22.418 8.646 22.203 1.00 93.38 277 LYS A N 1
ATOM 2134 C CA . LYS A 1 277 ? -23.729 9.208 21.828 1.00 93.38 277 LYS A CA 1
ATOM 2135 C C . LYS A 1 277 ? -23.948 10.642 22.342 1.00 93.38 277 LYS A C 1
ATOM 2137 O O . LYS A 1 277 ? -24.665 11.406 21.703 1.00 93.38 277 LYS A O 1
ATOM 2142 N N . LYS A 1 278 ? -23.295 11.041 23.444 1.00 94.12 278 LYS A N 1
ATOM 2143 C CA . LYS A 1 278 ? -23.349 12.414 23.989 1.00 94.12 278 LYS A CA 1
ATOM 2144 C C . LYS A 1 278 ? -22.618 13.454 23.129 1.00 94.12 278 LYS A C 1
ATOM 2146 O O . LYS A 1 278 ? -22.881 14.637 23.303 1.00 94.12 278 LYS A O 1
ATOM 2151 N N . ARG A 1 279 ? -21.726 13.045 22.214 1.00 92.12 279 ARG A N 1
ATOM 2152 C CA . ARG A 1 279 ? -21.033 13.961 21.285 1.00 92.12 279 ARG A CA 1
ATOM 2153 C C . ARG A 1 279 ? -21.962 14.516 20.198 1.00 92.12 279 ARG A C 1
ATOM 2155 O O . ARG A 1 279 ? -21.694 15.587 19.672 1.00 92.12 279 ARG A O 1
ATOM 2162 N N . GLY A 1 280 ? -23.042 13.804 19.863 1.00 91.06 280 GLY A N 1
ATOM 2163 C CA . GLY A 1 280 ? -23.983 14.202 18.807 1.00 91.06 280 GLY A CA 1
ATOM 2164 C C . GLY A 1 280 ? -23.494 13.961 17.370 1.00 91.06 280 GLY A C 1
ATOM 2165 O O . GLY A 1 280 ? -24.191 14.335 16.432 1.00 91.06 280 GLY A O 1
ATOM 2166 N N . PHE A 1 281 ? -22.332 13.326 17.184 1.00 91.19 281 PHE A N 1
ATOM 2167 C CA . PHE A 1 281 ? -21.747 13.002 15.878 1.00 91.19 281 PHE A CA 1
ATOM 2168 C C . PHE A 1 281 ? -20.993 11.655 15.910 1.00 91.19 281 PHE A C 1
ATOM 2170 O O . PHE A 1 281 ? -20.564 11.190 16.970 1.00 91.19 281 PHE A O 1
ATOM 2177 N N . GLN A 1 282 ? -20.830 11.012 14.748 1.00 89.44 282 GLN A N 1
ATOM 2178 C CA . GLN A 1 282 ? -20.064 9.762 14.608 1.00 89.44 282 GLN A CA 1
ATOM 2179 C C . GLN A 1 282 ? -18.569 10.017 14.865 1.00 89.44 282 GLN A C 1
ATOM 2181 O O . GLN A 1 282 ? -18.065 11.079 14.530 1.00 89.44 282 GLN A O 1
ATOM 2186 N N . THR A 1 283 ? -17.856 9.078 15.494 1.00 90.38 283 THR A N 1
ATOM 2187 C CA . THR A 1 283 ? -16.521 9.334 16.087 1.00 90.38 283 THR A CA 1
ATOM 2188 C C . THR A 1 283 ? -15.413 8.392 15.574 1.00 90.38 283 THR A C 1
ATOM 2190 O O . THR A 1 283 ? -14.422 8.162 16.255 1.00 90.38 283 THR A O 1
ATOM 2193 N N . TRP A 1 284 ? -15.608 7.814 14.388 1.00 94.69 284 TRP A N 1
ATOM 2194 C CA . TRP A 1 284 ? -14.575 7.214 13.531 1.00 94.69 284 TRP A CA 1
ATOM 2195 C C . TRP A 1 284 ? -15.190 6.925 12.152 1.00 94.69 284 TRP A C 1
ATOM 2197 O O . TRP A 1 284 ? -16.368 7.233 11.915 1.00 94.69 284 TRP A O 1
ATOM 2207 N N . TYR A 1 285 ? -14.416 6.316 11.261 1.00 94.81 285 TYR A N 1
ATOM 2208 C CA . TYR A 1 285 ? -14.925 5.634 10.073 1.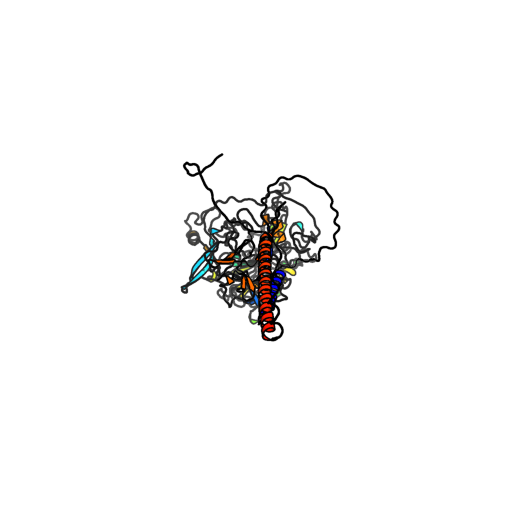00 94.81 285 TYR A CA 1
ATOM 2209 C C . TYR A 1 285 ? -15.899 4.500 10.449 1.00 94.81 285 TYR A C 1
ATOM 2211 O O . TYR A 1 285 ? -15.930 4.036 11.590 1.00 94.81 285 TYR A O 1
ATOM 2219 N N . LYS A 1 286 ? -16.749 4.095 9.501 1.00 94.81 286 LYS A N 1
ATOM 2220 C CA . LYS A 1 286 ? -17.810 3.094 9.691 1.00 94.81 286 LYS A CA 1
ATOM 2221 C C . LYS A 1 286 ? -17.984 2.295 8.401 1.00 94.81 286 LYS A C 1
ATOM 2223 O O . LYS A 1 286 ? -17.870 2.872 7.327 1.00 94.81 286 LYS A O 1
ATOM 2228 N N . GLY A 1 287 ? -18.329 1.013 8.510 1.00 95.94 287 GLY A N 1
ATOM 2229 C CA . GLY A 1 287 ? -18.531 0.123 7.361 1.00 95.94 287 GLY A CA 1
ATOM 2230 C C . GLY A 1 287 ? -17.263 -0.603 6.911 1.00 95.94 287 GLY A C 1
ATOM 2231 O O . GLY A 1 287 ? -17.275 -1.246 5.866 1.00 95.94 287 GLY A O 1
ATOM 2232 N N . LEU A 1 288 ? -16.196 -0.528 7.712 1.00 97.50 288 LEU A N 1
ATOM 2233 C CA . LEU A 1 288 ? -14.986 -1.330 7.542 1.00 97.50 288 LEU A CA 1
ATOM 2234 C C . LEU A 1 288 ? -15.334 -2.821 7.685 1.00 97.50 288 LEU A C 1
ATOM 2236 O O . LEU A 1 288 ? -16.187 -3.194 8.496 1.00 97.50 288 LEU A O 1
ATOM 2240 N N . ARG A 1 289 ? -14.710 -3.671 6.872 1.00 98.25 289 ARG A N 1
ATOM 2241 C CA . ARG A 1 289 ? -15.098 -5.075 6.683 1.00 98.25 289 ARG A CA 1
ATOM 2242 C C . ARG A 1 289 ? -13.966 -5.993 7.105 1.00 98.25 289 ARG A C 1
ATOM 2244 O O . ARG A 1 289 ? -12.862 -5.878 6.598 1.00 98.25 289 ARG A O 1
ATOM 2251 N N . TYR A 1 290 ? -14.251 -6.914 8.019 1.00 97.81 290 TYR A N 1
ATOM 2252 C CA . TYR A 1 290 ? -13.254 -7.790 8.641 1.00 97.81 290 TYR A CA 1
ATOM 2253 C C . TYR A 1 290 ? -13.698 -9.248 8.558 1.00 97.81 290 TYR A C 1
ATOM 2255 O O . TYR A 1 290 ? -14.881 -9.541 8.764 1.00 97.81 290 TYR A O 1
ATOM 2263 N N . ALA A 1 291 ? -12.767 -10.160 8.303 1.00 96.06 291 ALA A N 1
ATOM 2264 C CA . ALA A 1 291 ? -13.037 -11.586 8.166 1.00 96.06 291 ALA A CA 1
ATOM 2265 C C . ALA A 1 291 ? -11.999 -12.457 8.899 1.00 96.06 291 ALA A C 1
ATOM 2267 O O . ALA A 1 291 ? -10.979 -11.982 9.404 1.00 96.06 291 ALA A O 1
ATOM 2268 N N . GLY A 1 292 ? -12.303 -13.753 8.993 1.00 92.88 292 GLY A N 1
ATOM 2269 C CA . GLY A 1 292 ? -11.447 -14.747 9.637 1.00 92.88 292 GLY A CA 1
ATOM 2270 C C . GLY A 1 292 ? -10.424 -15.332 8.670 1.00 92.88 292 GLY A C 1
ATOM 2271 O O . GLY A 1 292 ? -10.824 -15.956 7.685 1.00 92.88 292 GLY A O 1
ATOM 2272 N N . ASN A 1 293 ? -9.135 -15.221 8.993 1.00 90.50 293 ASN A N 1
ATOM 2273 C CA . ASN A 1 293 ? -8.041 -15.854 8.256 1.00 90.50 293 ASN A CA 1
ATOM 2274 C C . ASN A 1 293 ? -8.149 -17.390 8.377 1.00 90.50 293 ASN A C 1
ATOM 2276 O O . ASN A 1 293 ? -8.116 -17.959 9.470 1.00 90.50 293 ASN A O 1
ATOM 2280 N N . SER A 1 294 ? -8.324 -18.079 7.248 1.00 87.19 294 SER A N 1
ATOM 2281 C CA . SER A 1 294 ? -8.546 -19.531 7.171 1.00 87.19 294 SER A CA 1
ATOM 2282 C C . SER A 1 294 ? -7.302 -20.403 7.368 1.00 87.19 294 SER A C 1
ATOM 2284 O O . SER A 1 294 ? -7.445 -21.621 7.386 1.00 87.19 294 SER A O 1
ATOM 2286 N N . PHE A 1 295 ? -6.114 -19.811 7.514 1.00 87.56 295 PHE A N 1
ATOM 2287 C CA . PHE A 1 295 ? -4.837 -20.521 7.672 1.00 87.56 295 PHE A CA 1
ATOM 2288 C C . PHE A 1 295 ? -4.415 -20.731 9.139 1.00 87.56 295 PHE A C 1
ATOM 2290 O O . PHE A 1 295 ? -3.360 -21.302 9.404 1.00 87.56 295 PHE A O 1
ATOM 2297 N N . CYS A 1 296 ? -5.236 -20.281 10.091 1.00 85.31 296 CYS A N 1
ATOM 2298 C CA . CYS A 1 296 ? -5.074 -20.537 11.521 1.00 85.31 296 CYS A CA 1
ATOM 2299 C C . CYS A 1 296 ? -5.917 -21.726 12.000 1.00 85.31 296 CYS A C 1
ATOM 2301 O O . CYS A 1 296 ? -6.970 -22.022 11.429 1.00 85.31 296 CYS A O 1
ATOM 2303 N N . ASP A 1 297 ? -5.513 -22.309 13.130 1.00 86.88 297 ASP A N 1
ATOM 2304 C CA . ASP A 1 297 ? -6.321 -23.268 13.887 1.00 86.88 297 ASP A CA 1
ATOM 2305 C C . ASP A 1 297 ? -7.709 -22.718 14.266 1.00 86.88 297 ASP A C 1
ATOM 2307 O O . ASP A 1 297 ? -7.938 -21.507 14.364 1.00 86.88 297 ASP A O 1
ATOM 2311 N N . VAL A 1 298 ? -8.647 -23.642 14.497 1.00 92.38 298 VAL A N 1
ATOM 2312 C CA . VAL A 1 298 ? -10.035 -23.343 14.871 1.00 92.38 298 VAL A CA 1
ATOM 2313 C C . VAL A 1 298 ? -10.285 -23.676 16.339 1.00 92.38 298 VAL A C 1
ATOM 2315 O O . VAL A 1 298 ? -10.223 -24.837 16.742 1.00 92.38 298 VAL A O 1
ATOM 2318 N N . SER A 1 299 ? -10.667 -22.662 17.109 1.00 92.81 299 SER A N 1
ATOM 2319 C CA . SER A 1 299 ? -11.125 -22.773 18.495 1.00 92.81 299 SER A CA 1
ATOM 2320 C C . SER A 1 299 ? -12.663 -22.783 18.572 1.00 92.81 299 SER A C 1
ATOM 2322 O O . SER A 1 299 ? -13.373 -22.465 17.608 1.00 92.81 299 SER A O 1
ATOM 2324 N N . VAL A 1 300 ? -13.222 -23.218 19.704 1.00 92.50 300 VAL A N 1
ATOM 2325 C CA . VAL A 1 300 ? -14.673 -23.129 19.974 1.00 92.50 300 VAL A CA 1
ATOM 2326 C C . VAL A 1 300 ? -14.985 -21.865 20.779 1.00 92.50 300 VAL A C 1
ATOM 2328 O O . VAL A 1 300 ? -16.046 -21.259 20.634 1.00 92.50 300 VAL A O 1
ATOM 2331 N N . GLU A 1 301 ? -14.015 -21.430 21.569 1.00 91.81 301 GLU A N 1
ATOM 2332 C CA . GLU A 1 301 ? -14.007 -20.287 22.467 1.00 91.81 301 GLU A CA 1
ATOM 2333 C C . GLU A 1 301 ? -14.116 -18.964 21.692 1.00 91.81 301 GLU A C 1
ATOM 2335 O O . GLU A 1 301 ? -14.784 -18.034 22.155 1.00 91.81 301 GLU A O 1
ATOM 2340 N N . ASP A 1 302 ? -13.553 -18.917 20.480 1.00 92.81 302 ASP A N 1
ATOM 2341 C CA . ASP A 1 302 ? -13.582 -17.771 19.565 1.00 92.81 302 ASP A CA 1
ATOM 2342 C C . ASP A 1 302 ? -14.847 -17.705 18.688 1.00 92.81 302 ASP A C 1
ATOM 2344 O O . ASP A 1 302 ? -15.046 -16.727 17.963 1.00 92.81 302 ASP A O 1
ATOM 2348 N N . LYS A 1 303 ? -15.731 -18.717 18.743 1.00 95.38 303 LYS A N 1
ATOM 2349 C CA . LYS A 1 303 ? -16.947 -18.760 17.912 1.00 95.38 303 LYS A CA 1
ATOM 2350 C C . LYS A 1 303 ? -18.016 -17.779 18.377 1.00 95.38 303 LYS A C 1
ATOM 2352 O O . LYS A 1 303 ? -18.383 -17.748 19.556 1.00 95.38 303 LYS A O 1
ATOM 2357 N N . GLN A 1 304 ? -18.582 -17.062 17.411 1.00 95.94 304 GLN A N 1
ATOM 2358 C CA . GLN A 1 304 ? -19.677 -16.105 17.568 1.00 95.94 304 GLN A CA 1
ATOM 2359 C C . GLN A 1 304 ? -20.871 -16.463 16.677 1.00 95.94 304 GLN A C 1
ATOM 2361 O O . GLN A 1 304 ? -20.691 -16.904 15.540 1.00 95.94 304 GLN A O 1
ATOM 2366 N N . THR A 1 305 ? -22.086 -16.174 17.145 1.00 95.38 305 THR A N 1
ATOM 2367 C CA . THR A 1 305 ? -23.263 -16.042 16.271 1.00 95.38 305 THR A CA 1
ATOM 2368 C C . THR A 1 305 ? -23.475 -14.583 15.854 1.00 95.38 305 THR A C 1
ATOM 2370 O O . THR A 1 305 ? -23.019 -13.655 16.528 1.00 95.38 305 THR A O 1
ATOM 2373 N N . PHE A 1 306 ? -24.178 -14.356 14.739 1.00 95.75 306 PHE A N 1
ATOM 2374 C CA . PHE A 1 306 ? -24.572 -13.000 14.339 1.00 95.75 306 PHE A CA 1
ATOM 2375 C C . PHE A 1 306 ? -25.598 -12.430 15.328 1.00 95.75 306 PHE A C 1
ATOM 2377 O O . PHE A 1 306 ? -25.552 -11.254 15.676 1.00 95.75 306 PHE A O 1
ATOM 2384 N N . GLU A 1 307 ? -26.492 -13.284 15.819 1.00 95.94 307 GLU A N 1
ATOM 2385 C CA . GLU A 1 307 ? -27.596 -12.966 16.714 1.00 95.94 307 GLU A CA 1
ATOM 2386 C C . GLU A 1 307 ? -27.114 -12.392 18.058 1.00 95.94 307 GLU A C 1
ATOM 2388 O O . GLU A 1 307 ? -27.605 -11.343 18.477 1.00 95.94 307 GLU A O 1
ATOM 2393 N N . GLU A 1 308 ? -26.123 -13.020 18.705 1.00 94.44 308 GLU A N 1
ATOM 2394 C CA . GLU A 1 308 ? -25.531 -12.537 19.966 1.00 94.44 308 GLU A CA 1
ATOM 2395 C C . GLU A 1 308 ? -24.857 -11.166 19.797 1.00 94.44 308 GLU A C 1
ATOM 2397 O O . GLU A 1 308 ? -25.119 -10.228 20.558 1.00 94.44 308 GLU A O 1
ATOM 2402 N N . VAL A 1 309 ? -24.004 -11.030 18.775 1.00 96.00 309 VAL A N 1
ATOM 2403 C CA . VAL A 1 309 ? -23.246 -9.797 18.520 1.00 96.00 309 VAL A CA 1
ATOM 2404 C C . VAL A 1 309 ? -24.187 -8.658 18.129 1.00 96.00 309 VAL A C 1
ATOM 2406 O O . VAL A 1 309 ? -24.094 -7.564 18.687 1.00 96.00 309 VAL A O 1
ATOM 2409 N N . ASN A 1 310 ? -25.143 -8.909 17.231 1.00 96.00 310 ASN A N 1
ATOM 2410 C CA . ASN A 1 310 ? -26.127 -7.918 16.804 1.00 96.00 310 ASN A CA 1
ATOM 2411 C C . ASN A 1 310 ? -27.052 -7.485 17.957 1.00 96.00 310 ASN A C 1
ATOM 2413 O O . ASN A 1 310 ? -27.381 -6.302 18.064 1.00 96.00 310 ASN A O 1
ATOM 2417 N N . ALA A 1 311 ? -27.428 -8.394 18.865 1.00 95.75 311 ALA A N 1
ATOM 2418 C CA . ALA A 1 311 ? -28.170 -8.034 20.074 1.00 95.75 311 ALA A CA 1
ATOM 2419 C C . ALA A 1 311 ? -27.355 -7.099 20.988 1.00 95.75 311 ALA A C 1
ATOM 2421 O O . ALA A 1 311 ? -27.894 -6.114 21.500 1.00 95.75 311 ALA A O 1
ATOM 2422 N N . SER A 1 312 ? -26.049 -7.348 21.147 1.00 95.62 312 SER A N 1
ATOM 2423 C CA . SER A 1 312 ? -25.161 -6.467 21.917 1.00 95.62 312 SER A CA 1
ATOM 2424 C C . SER A 1 312 ? -24.971 -5.095 21.251 1.00 95.62 312 SER A C 1
ATOM 2426 O O . SER A 1 312 ? -25.118 -4.071 21.918 1.00 95.62 312 SER A O 1
ATOM 2428 N N . LEU A 1 313 ? -24.746 -5.048 19.932 1.00 95.44 313 LEU A N 1
ATOM 2429 C CA . LEU A 1 313 ? -24.656 -3.797 19.165 1.00 95.44 313 LEU A CA 1
ATOM 2430 C C . LEU A 1 313 ? -25.964 -2.986 19.221 1.00 95.44 313 LEU A C 1
ATOM 2432 O O . LEU A 1 313 ? -25.924 -1.772 19.413 1.00 95.44 313 LEU A O 1
ATOM 2436 N N . THR A 1 314 ? -27.121 -3.650 19.125 1.00 95.62 314 THR A N 1
ATOM 2437 C CA . THR A 1 314 ? -28.454 -3.018 19.196 1.00 95.62 314 THR A CA 1
ATOM 2438 C C . THR A 1 314 ? -28.752 -2.448 20.588 1.00 95.62 314 THR A C 1
ATOM 2440 O O . THR A 1 314 ? -29.308 -1.356 20.706 1.00 95.62 314 THR A O 1
ATOM 2443 N N . ARG A 1 315 ? -28.344 -3.155 21.652 1.00 94.94 315 ARG A N 1
ATOM 2444 C CA . ARG A 1 315 ? -28.358 -2.668 23.047 1.00 94.94 315 ARG A CA 1
ATOM 2445 C C . ARG A 1 315 ? -27.422 -1.466 23.248 1.00 94.94 315 ARG A C 1
ATOM 2447 O O . ARG A 1 315 ? -27.687 -0.618 24.101 1.00 94.94 315 ARG A O 1
ATOM 2454 N N . GLY A 1 316 ? -26.353 -1.393 22.457 1.00 94.56 316 GLY A N 1
ATOM 2455 C CA . GLY A 1 316 ? -25.213 -0.508 22.661 1.00 94.56 316 GLY A CA 1
ATOM 2456 C C . GLY A 1 316 ? -24.236 -1.101 23.675 1.00 94.56 316 GLY A C 1
ATOM 2457 O O . GLY A 1 316 ? -24.639 -1.690 24.680 1.00 94.56 316 GLY A O 1
ATOM 2458 N N . ILE A 1 317 ? -22.939 -0.926 23.423 1.00 95.69 317 ILE A N 1
ATOM 2459 C CA . ILE A 1 317 ? -21.887 -1.465 24.289 1.00 95.69 317 ILE A CA 1
ATOM 2460 C C . ILE A 1 317 ? -21.841 -0.638 25.575 1.00 95.69 317 ILE A C 1
ATOM 2462 O O . ILE A 1 317 ? -21.695 0.589 25.534 1.00 95.69 317 ILE A O 1
ATOM 2466 N N . LEU A 1 318 ? -22.008 -1.305 26.714 1.00 93.38 318 LEU A N 1
ATOM 2467 C CA . LEU A 1 318 ? -22.004 -0.698 28.052 1.00 93.38 318 LEU A CA 1
ATOM 2468 C C . LEU A 1 318 ? -20.623 -0.808 28.712 1.00 93.38 318 LEU A C 1
ATOM 2470 O O . LEU A 1 318 ? -20.274 -0.043 29.608 1.00 93.38 318 LEU A O 1
ATOM 2474 N N . GLU A 1 319 ? -19.856 -1.789 28.256 1.00 92.56 319 GLU A N 1
ATOM 2475 C CA . GLU A 1 319 ? -18.569 -2.227 28.755 1.00 92.56 319 GLU A CA 1
ATOM 2476 C C . GLU A 1 319 ? -17.446 -1.290 28.248 1.00 92.56 319 GLU A C 1
ATOM 2478 O O . GLU A 1 319 ? -17.495 -0.820 27.114 1.00 92.56 319 GLU A O 1
ATOM 2483 N N . ASN A 1 320 ? -16.414 -0.997 29.058 1.00 92.62 320 ASN A N 1
ATOM 2484 C CA . ASN A 1 320 ? -15.290 -0.137 28.618 1.00 92.62 320 ASN A CA 1
ATOM 2485 C C . ASN A 1 320 ? -14.241 -0.876 27.759 1.00 92.62 320 ASN A C 1
ATOM 2487 O O . ASN A 1 320 ? -13.342 -0.261 27.187 1.00 92.62 320 ASN A O 1
ATOM 2491 N N . ARG A 1 321 ? -14.321 -2.207 27.699 1.00 90.94 321 ARG A N 1
ATOM 2492 C CA . ARG A 1 321 ? -13.420 -3.073 26.935 1.00 90.94 321 ARG A CA 1
ATOM 2493 C C . ARG A 1 321 ? -14.278 -4.045 26.127 1.00 90.94 321 ARG A C 1
ATOM 2495 O O . ARG A 1 321 ? -15.224 -4.620 26.668 1.00 90.94 321 ARG A O 1
ATOM 2502 N N . CYS A 1 322 ? -13.972 -4.210 24.843 1.00 87.75 322 CYS A N 1
ATOM 2503 C CA . CYS A 1 322 ? -14.650 -5.197 24.006 1.00 87.75 322 CYS A CA 1
ATOM 2504 C C . CYS A 1 322 ? -14.217 -6.622 24.367 1.00 87.75 322 CYS A C 1
ATOM 2506 O O . CYS A 1 322 ? -13.065 -6.866 24.717 1.00 87.75 322 CYS A O 1
ATOM 2508 N N . THR A 1 323 ? -15.140 -7.569 24.222 1.00 87.62 323 THR A N 1
ATOM 2509 C CA . THR A 1 323 ? -14.886 -9.010 24.339 1.00 87.62 323 THR A CA 1
ATOM 2510 C C . THR A 1 323 ? -15.544 -9.729 23.166 1.00 87.62 323 THR A C 1
ATOM 2512 O O . THR A 1 323 ? -16.492 -9.203 22.579 1.00 87.62 323 THR A O 1
ATOM 2515 N N . LEU A 1 324 ? -15.135 -10.968 22.883 1.00 87.12 324 LEU A N 1
ATOM 2516 C CA . LEU A 1 324 ? -15.768 -11.811 21.857 1.00 87.12 324 LEU A CA 1
ATOM 2517 C C . LEU A 1 324 ? -17.232 -12.188 22.171 1.00 87.12 324 LEU A C 1
ATOM 2519 O O . LEU A 1 324 ? -17.897 -12.791 21.334 1.00 87.12 324 LEU A O 1
ATOM 2523 N N . ARG A 1 325 ? -17.754 -11.826 23.352 1.00 86.44 325 ARG A N 1
ATOM 2524 C CA . ARG A 1 325 ? -19.166 -11.995 23.740 1.00 86.44 325 ARG A CA 1
ATOM 2525 C C . ARG A 1 325 ? -19.949 -10.676 23.779 1.00 86.44 325 ARG A C 1
ATOM 2527 O O . ARG A 1 325 ? -21.162 -10.707 23.949 1.00 86.44 325 ARG A O 1
ATOM 2534 N N . THR A 1 326 ? -19.286 -9.525 23.619 1.00 89.62 326 THR A N 1
ATOM 2535 C CA . THR A 1 326 ? -19.929 -8.196 23.647 1.00 89.62 326 THR A CA 1
ATOM 2536 C C . THR A 1 326 ? -19.772 -7.401 22.353 1.00 89.62 326 THR A C 1
ATOM 2538 O O . THR A 1 326 ? -20.636 -6.575 22.072 1.00 89.62 326 THR A O 1
ATOM 2541 N N . CYS A 1 327 ? -18.737 -7.651 21.551 1.00 94.94 327 CYS A N 1
ATOM 2542 C CA . CYS A 1 327 ? -18.443 -6.942 20.301 1.00 94.94 327 CYS A CA 1
ATOM 2543 C C . CYS A 1 327 ? -18.212 -7.933 19.139 1.00 94.94 327 CYS A C 1
ATOM 2545 O O . CYS A 1 327 ? -18.006 -9.124 19.391 1.00 94.94 327 CYS A O 1
ATOM 2547 N N . PRO A 1 328 ? -18.203 -7.469 17.873 1.00 96.56 328 PRO A N 1
ATOM 2548 C CA . PRO A 1 328 ? -17.697 -8.248 16.739 1.00 96.56 328 PRO A CA 1
ATOM 2549 C C . PRO A 1 328 ? -16.292 -8.804 17.007 1.00 96.56 328 PRO A C 1
ATOM 2551 O O . PRO A 1 328 ? -15.530 -8.218 17.780 1.00 96.56 328 PRO A O 1
ATOM 2554 N N . ALA A 1 329 ? -15.927 -9.913 16.362 1.00 96.00 329 ALA A N 1
ATOM 2555 C CA . ALA A 1 329 ? -14.606 -10.527 16.506 1.00 96.00 329 ALA A CA 1
ATOM 2556 C C . ALA A 1 329 ? -13.471 -9.570 16.114 1.00 96.00 329 ALA A C 1
ATOM 2558 O O . ALA A 1 329 ? -12.416 -9.582 16.743 1.00 96.00 329 ALA A O 1
ATOM 2559 N N . SER A 1 330 ? -13.728 -8.667 15.162 1.00 95.12 330 SER A N 1
ATOM 2560 C CA . SER A 1 330 ? -12.812 -7.587 14.784 1.00 95.12 330 SER A CA 1
ATOM 2561 C C . SER A 1 330 ? -12.622 -6.500 15.845 1.00 95.12 330 SER A C 1
ATOM 2563 O O . SER A 1 330 ? -11.793 -5.611 15.667 1.00 95.12 330 SER A O 1
ATOM 2565 N N . ARG A 1 331 ? -13.398 -6.528 16.936 1.00 94.50 331 ARG A N 1
ATOM 2566 C CA . ARG A 1 331 ? -13.505 -5.507 17.996 1.00 94.50 331 ARG A CA 1
ATOM 2567 C C . ARG A 1 331 ? -14.051 -4.143 17.548 1.00 94.50 331 ARG A C 1
ATOM 2569 O O . ARG A 1 331 ? -14.508 -3.389 18.404 1.00 94.50 331 ARG A O 1
ATOM 2576 N N . ASP A 1 332 ? -14.085 -3.839 16.252 1.00 95.31 332 ASP A N 1
ATOM 2577 C CA . ASP A 1 332 ? -14.733 -2.640 15.718 1.00 95.31 332 ASP A CA 1
ATOM 2578 C C . ASP A 1 332 ? -16.265 -2.752 15.787 1.00 95.31 332 ASP A C 1
ATOM 2580 O O . ASP A 1 332 ? -16.886 -3.593 15.140 1.00 95.31 332 ASP A O 1
ATOM 2584 N N . VAL A 1 333 ? -16.885 -1.864 16.565 1.00 95.56 333 VAL A N 1
ATOM 2585 C CA . VAL A 1 333 ? -18.345 -1.774 16.747 1.00 95.56 333 VAL A CA 1
ATOM 2586 C C . VAL A 1 333 ? -19.023 -0.857 15.716 1.00 95.56 333 VAL A C 1
ATOM 2588 O O . VAL A 1 333 ? -20.231 -0.628 15.788 1.00 95.56 333 VAL A O 1
ATOM 2591 N N . LEU A 1 334 ? -18.246 -0.296 14.785 1.00 95.12 334 LEU A N 1
ATOM 2592 C CA . LEU A 1 334 ? -18.683 0.481 13.623 1.00 95.12 334 LEU A CA 1
ATOM 2593 C C . LEU A 1 334 ? -18.487 -0.296 12.304 1.00 95.12 334 LEU A C 1
ATOM 2595 O O . LEU A 1 334 ? -18.806 0.231 11.234 1.00 95.12 334 LEU A O 1
ATOM 2599 N N . ALA A 1 335 ? -18.009 -1.540 12.375 1.00 96.00 335 ALA A N 1
ATOM 2600 C CA . ALA A 1 335 ? -17.820 -2.430 11.237 1.00 96.00 335 ALA A CA 1
ATOM 2601 C C . ALA A 1 335 ? -19.128 -2.721 10.477 1.00 96.00 335 ALA A C 1
ATOM 2603 O O . ALA A 1 335 ? -20.234 -2.644 11.024 1.00 96.00 335 ALA A O 1
ATOM 2604 N N . ASP A 1 336 ? -18.996 -3.113 9.211 1.00 97.38 336 ASP A N 1
ATOM 2605 C CA . ASP A 1 336 ? -20.073 -3.810 8.509 1.00 97.38 336 ASP A CA 1
ATOM 2606 C C . ASP A 1 336 ? -20.274 -5.205 9.136 1.00 97.38 336 ASP A C 1
ATOM 2608 O O . ASP A 1 336 ? -19.316 -5.881 9.510 1.00 97.38 336 ASP A O 1
ATOM 2612 N N . THR A 1 337 ? -21.532 -5.629 9.253 1.00 96.88 337 THR A N 1
ATOM 2613 C CA . THR A 1 337 ? -21.941 -6.962 9.741 1.00 96.88 337 THR A CA 1
ATOM 2614 C C . THR A 1 337 ? -22.934 -7.649 8.797 1.00 96.88 337 THR A C 1
ATOM 2616 O O . THR A 1 337 ? -23.552 -8.658 9.143 1.00 96.88 337 THR A O 1
ATOM 2619 N N . GLY A 1 338 ? -23.096 -7.125 7.577 1.00 97.25 338 GLY A N 1
ATOM 2620 C CA . GLY A 1 338 ? -23.827 -7.776 6.495 1.00 97.25 338 GLY A CA 1
ATOM 2621 C C . GLY A 1 338 ? -23.137 -9.046 5.986 1.00 97.25 338 GLY A C 1
ATOM 2622 O O . GLY A 1 338 ? -22.017 -9.381 6.378 1.00 97.25 338 GLY A O 1
ATOM 2623 N N . TYR A 1 339 ? -23.814 -9.768 5.090 1.00 97.56 339 TYR A N 1
ATOM 2624 C CA . TYR A 1 339 ? -23.238 -10.954 4.455 1.00 97.56 339 TYR A CA 1
ATOM 2625 C C . TYR A 1 339 ? -22.029 -10.592 3.585 1.00 97.56 339 TYR A C 1
ATOM 2627 O O . TYR A 1 339 ? -22.082 -9.631 2.814 1.00 97.56 339 TYR A O 1
ATOM 2635 N N . ILE A 1 340 ? -20.973 -11.405 3.660 1.00 95.69 340 ILE A N 1
ATOM 2636 C CA . ILE A 1 340 ? -19.766 -11.249 2.842 1.00 95.69 340 ILE A CA 1
ATOM 2637 C C . ILE A 1 340 ? -20.160 -11.346 1.364 1.00 95.69 340 ILE A C 1
ATOM 2639 O O . ILE A 1 340 ? -20.723 -12.346 0.916 1.00 95.69 340 ILE A O 1
ATOM 2643 N N . ASP A 1 341 ? -19.896 -10.272 0.620 1.00 93.69 341 ASP A N 1
ATOM 2644 C CA . ASP A 1 341 ? -20.270 -10.085 -0.789 1.00 93.69 341 ASP A CA 1
ATOM 2645 C C . ASP A 1 341 ? -21.784 -10.256 -1.064 1.00 93.69 341 ASP A C 1
ATOM 2647 O O . ASP A 1 341 ? -22.192 -10.615 -2.164 1.00 93.69 341 ASP A O 1
ATOM 2651 N N . GLY A 1 342 ? -22.636 -10.065 -0.046 1.00 94.25 342 GLY A N 1
ATOM 2652 C CA . GLY A 1 342 ? -24.076 -10.358 -0.097 1.00 94.25 342 GLY A CA 1
ATOM 2653 C C . GLY A 1 342 ? -24.428 -11.856 -0.058 1.00 94.25 342 GLY A C 1
ATOM 2654 O O . GLY A 1 342 ? -25.603 -12.223 -0.005 1.00 94.25 342 GLY A O 1
ATOM 2655 N N . ILE A 1 343 ? -23.432 -12.747 -0.046 1.00 94.31 343 ILE A N 1
ATOM 2656 C CA . ILE A 1 343 ? -23.604 -14.193 -0.196 1.00 94.31 343 ILE A CA 1
ATOM 2657 C C . ILE A 1 343 ? -23.697 -14.851 1.183 1.00 94.31 343 ILE A C 1
ATOM 2659 O O . ILE A 1 343 ? -22.687 -15.111 1.834 1.00 94.31 343 ILE A O 1
ATOM 2663 N N . LYS A 1 344 ? -24.910 -15.244 1.598 1.00 94.12 344 LYS A N 1
ATOM 2664 C CA . LYS A 1 344 ? -25.156 -15.916 2.894 1.00 94.12 344 LYS A CA 1
ATOM 2665 C C . LYS A 1 344 ? -24.240 -17.120 3.179 1.00 94.12 344 LYS A C 1
ATOM 2667 O O . LYS A 1 344 ? -23.908 -17.368 4.333 1.00 94.12 344 LYS A O 1
ATOM 2672 N N . LYS A 1 345 ? -23.798 -17.852 2.147 1.00 92.38 345 LYS A N 1
ATOM 2673 C CA . LYS A 1 345 ? -22.857 -18.983 2.286 1.00 92.38 345 LYS A CA 1
ATOM 2674 C C . LYS A 1 345 ? -21.430 -18.577 2.691 1.00 92.38 345 LYS A C 1
ATOM 2676 O O . LYS A 1 345 ? -20.725 -19.420 3.233 1.00 92.38 345 LYS A O 1
ATOM 2681 N N . LYS A 1 346 ? -20.996 -17.336 2.430 1.00 91.88 346 LYS A N 1
ATOM 2682 C CA . LYS A 1 346 ? -19.668 -16.835 2.831 1.00 91.88 346 LYS A CA 1
ATOM 2683 C C . LYS A 1 346 ? -19.616 -16.432 4.317 1.00 91.88 346 LYS A C 1
ATOM 2685 O O . LYS A 1 346 ? -18.530 -16.375 4.880 1.00 91.88 346 LYS A O 1
ATOM 2690 N N . GLY A 1 347 ? -20.769 -16.220 4.960 1.00 93.88 347 GLY A N 1
ATOM 2691 C CA . GLY A 1 347 ? -20.881 -15.749 6.346 1.00 93.88 347 GLY A CA 1
ATOM 2692 C C . GLY A 1 347 ? -21.139 -14.242 6.433 1.00 93.88 347 GLY A C 1
ATOM 2693 O O . GLY A 1 347 ? -21.532 -13.621 5.446 1.00 93.88 347 GLY A O 1
ATOM 2694 N N . HIS A 1 348 ? -20.943 -13.665 7.619 1.00 96.88 348 HIS A N 1
ATOM 2695 C CA . HIS A 1 348 ? -21.069 -12.227 7.883 1.00 96.88 348 HIS A CA 1
ATOM 2696 C C . HIS A 1 348 ? -19.692 -11.588 8.087 1.00 96.88 348 HIS A C 1
ATOM 2698 O O . HIS A 1 348 ? -18.803 -12.213 8.667 1.00 96.88 348 HIS A O 1
ATOM 2704 N N . TRP A 1 349 ? -19.542 -10.326 7.683 1.00 97.69 349 TRP A N 1
ATOM 2705 C CA . TRP A 1 349 ? -18.421 -9.492 8.118 1.00 97.69 349 TRP A CA 1
ATOM 2706 C C . TRP A 1 349 ? -18.434 -9.322 9.646 1.00 97.69 349 TRP A C 1
ATOM 2708 O O . TRP A 1 349 ? -19.494 -9.316 10.270 1.00 97.69 349 TRP A O 1
ATOM 2718 N N . GLY A 1 350 ? -17.258 -9.228 10.268 1.00 96.31 350 GLY A N 1
ATOM 2719 C CA . GLY A 1 350 ? -17.094 -8.997 11.708 1.00 96.31 350 GLY A CA 1
ATOM 2720 C C . GLY A 1 350 ? -17.488 -10.158 12.638 1.00 96.31 350 GLY A C 1
ATOM 2721 O O . GLY A 1 350 ? -17.165 -10.095 13.821 1.00 96.31 350 GLY A O 1
ATOM 2722 N N . ILE A 1 351 ? -18.150 -11.216 12.150 1.00 96.94 351 ILE A N 1
ATOM 2723 C CA . ILE A 1 351 ? -18.653 -12.329 12.976 1.00 96.94 351 ILE A CA 1
ATOM 2724 C C . ILE A 1 351 ? -17.806 -13.587 12.779 1.00 96.94 351 ILE A C 1
ATOM 2726 O O . ILE A 1 351 ? -17.823 -14.202 11.706 1.00 96.94 351 ILE A O 1
ATOM 2730 N N . ASN A 1 352 ? -17.140 -14.049 13.840 1.00 95.75 352 ASN A N 1
ATOM 2731 C CA . ASN A 1 352 ? -16.355 -15.283 13.789 1.00 95.75 352 ASN A CA 1
ATOM 2732 C C . ASN A 1 352 ? -17.221 -16.553 13.895 1.00 95.75 352 ASN A C 1
ATOM 2734 O O . ASN A 1 352 ? -17.191 -17.287 14.880 1.00 95.75 352 ASN A O 1
ATOM 2738 N N . SER A 1 353 ? -18.000 -16.831 12.851 1.00 93.94 353 SER A N 1
ATOM 2739 C CA . SER A 1 353 ? -18.842 -18.037 12.763 1.00 93.94 353 SER A CA 1
ATOM 2740 C C . SER A 1 353 ? -18.051 -19.350 12.633 1.00 93.94 353 SER A C 1
ATOM 2742 O O . SER A 1 353 ? -18.592 -20.421 12.912 1.00 93.94 353 SER A O 1
ATOM 2744 N N . LYS A 1 354 ? -16.776 -19.289 12.222 1.00 93.06 354 LYS A N 1
ATOM 2745 C CA . LYS A 1 354 ? -15.908 -20.464 12.033 1.00 93.06 354 LYS A CA 1
ATOM 2746 C C . LYS A 1 354 ? -15.067 -20.802 13.265 1.00 93.06 354 LYS A C 1
ATOM 2748 O O . LYS A 1 354 ? -14.804 -21.981 13.476 1.00 93.06 354 LYS A O 1
ATOM 2753 N N . GLY A 1 355 ? -14.688 -19.812 14.075 1.00 93.44 355 GLY A N 1
ATOM 2754 C CA . GLY A 1 355 ? -13.788 -19.966 15.223 1.00 93.44 355 GLY A CA 1
ATOM 2755 C C . GLY A 1 355 ? -12.299 -19.917 14.870 1.00 93.44 355 GLY A C 1
ATOM 2756 O O . GLY A 1 355 ? -11.485 -20.373 15.659 1.00 93.44 355 GLY A O 1
ATOM 2757 N N . ASN A 1 356 ? -11.935 -19.418 13.687 1.00 91.38 356 ASN A N 1
ATOM 2758 C CA . ASN A 1 356 ? -10.540 -19.231 13.275 1.00 91.38 356 ASN A CA 1
ATOM 2759 C C . ASN A 1 356 ? -9.977 -17.886 13.772 1.00 91.38 356 ASN A C 1
ATOM 2761 O O . ASN A 1 356 ? -10.732 -17.039 14.253 1.00 91.38 356 ASN A O 1
ATOM 2765 N N . CYS A 1 357 ? -8.665 -17.658 13.638 1.00 90.19 357 CYS A N 1
ATOM 2766 C CA . CYS A 1 357 ? -8.089 -16.337 13.916 1.00 90.19 357 CYS A CA 1
ATOM 2767 C C . CYS A 1 357 ? -8.721 -15.259 13.007 1.00 90.19 357 CYS A C 1
ATOM 2769 O O . CYS A 1 357 ? -9.129 -15.532 11.874 1.00 90.19 357 CYS A O 1
ATOM 2771 N N . PHE A 1 358 ? -8.844 -14.030 13.510 1.00 93.62 358 PHE A N 1
ATOM 2772 C CA . PHE A 1 358 ? -9.699 -13.001 12.911 1.00 93.62 358 PHE A CA 1
ATOM 2773 C C . PHE A 1 358 ? -8.975 -11.660 12.791 1.00 93.62 358 PHE A C 1
ATOM 2775 O O . PHE A 1 358 ? -8.209 -11.300 13.684 1.00 93.62 358 PHE A O 1
ATOM 2782 N N . ALA A 1 359 ? -9.224 -10.918 11.708 1.00 95.00 359 ALA A N 1
ATOM 2783 C CA . ALA A 1 359 ? -8.679 -9.574 11.536 1.00 95.00 359 ALA A CA 1
ATOM 2784 C C . ALA A 1 359 ? -9.337 -8.597 12.525 1.00 95.00 359 ALA A C 1
ATOM 2786 O O . ALA A 1 359 ? -10.555 -8.401 12.497 1.00 95.00 359 ALA A O 1
ATOM 2787 N N . ILE A 1 360 ? -8.540 -7.991 13.406 1.00 93.75 360 ILE A N 1
ATOM 2788 C CA . ILE A 1 360 ? -8.989 -7.018 14.409 1.00 93.75 360 ILE A CA 1
ATOM 2789 C C . ILE A 1 360 ? -8.622 -5.597 13.997 1.00 93.75 360 ILE A C 1
ATOM 2791 O O . ILE A 1 360 ? -7.610 -5.385 13.342 1.00 93.75 360 ILE A O 1
ATOM 2795 N N . VAL A 1 361 ? -9.419 -4.608 14.395 1.00 93.38 361 VAL A N 1
ATOM 2796 C CA . VAL A 1 361 ? -9.079 -3.196 14.174 1.00 93.38 361 VAL A CA 1
ATOM 2797 C C . VAL A 1 361 ? -7.765 -2.847 14.873 1.00 93.38 361 VAL A C 1
ATOM 2799 O O . VAL A 1 361 ? -7.569 -3.191 16.042 1.00 93.38 361 VAL A O 1
ATOM 2802 N N . ASN A 1 362 ? -6.861 -2.175 14.160 1.00 90.25 362 ASN A N 1
ATOM 2803 C CA . ASN A 1 362 ? -5.633 -1.663 14.752 1.00 90.25 362 ASN A CA 1
ATOM 2804 C C . ASN A 1 362 ? -5.970 -0.495 15.701 1.00 90.25 362 ASN A C 1
ATOM 2806 O O . ASN A 1 362 ? -6.806 0.358 15.400 1.00 90.25 362 ASN A O 1
ATOM 2810 N N . SER A 1 363 ? -5.339 -0.452 16.876 1.00 84.81 363 SER A N 1
ATOM 2811 C CA . SER A 1 363 ? -5.527 0.653 17.826 1.00 84.81 363 SER A CA 1
ATOM 2812 C C . SER A 1 363 ? -4.714 1.905 17.464 1.00 84.81 363 SER A C 1
ATOM 2814 O O . SER A 1 363 ? -4.960 2.964 18.059 1.00 84.81 363 SER A O 1
ATOM 2816 N N . TYR A 1 364 ? -3.761 1.802 16.529 1.00 84.75 364 TYR A N 1
ATOM 2817 C CA . TYR A 1 364 ? -3.150 2.945 15.851 1.00 84.75 364 TYR A CA 1
ATOM 2818 C C . TYR A 1 364 ? -4.172 3.607 14.915 1.00 84.75 364 TYR A C 1
ATOM 2820 O O . TYR A 1 364 ? -5.060 2.953 14.381 1.00 84.75 364 TYR A O 1
ATOM 2828 N N . MET A 1 365 ? -4.100 4.931 14.781 1.00 88.25 365 MET A N 1
ATOM 2829 C CA . MET A 1 365 ? -5.112 5.732 14.075 1.00 88.25 365 MET A CA 1
ATOM 2830 C C . MET A 1 365 ? -4.464 6.867 13.269 1.00 88.25 365 MET A C 1
ATOM 2832 O O . MET A 1 365 ? -5.074 7.921 13.099 1.00 88.25 365 MET A O 1
ATOM 2836 N N . GLY A 1 366 ? -3.215 6.692 12.829 1.00 88.00 366 GLY A N 1
ATOM 2837 C CA . GLY A 1 366 ? -2.418 7.734 12.176 1.00 88.00 366 GLY A CA 1
ATOM 2838 C C . GLY A 1 366 ? -1.796 8.764 13.134 1.00 88.00 366 GLY A C 1
ATOM 2839 O O . GLY A 1 366 ? -2.088 8.790 14.335 1.00 88.00 366 GLY A O 1
ATOM 2840 N N . SER A 1 367 ? -0.941 9.629 12.583 1.00 87.50 367 SER A N 1
ATOM 2841 C CA . SER A 1 367 ? -0.130 10.632 13.296 1.00 87.50 367 SER A CA 1
ATOM 2842 C C . SER A 1 367 ? -0.421 12.057 12.808 1.00 87.50 367 SER A C 1
ATOM 2844 O O . SER A 1 367 ? -0.809 12.262 11.659 1.00 87.50 367 SER A O 1
ATOM 2846 N N . TYR A 1 368 ? -0.220 13.062 13.668 1.00 88.00 368 TYR A N 1
ATOM 2847 C CA . TYR A 1 368 ? -0.255 14.468 13.249 1.00 88.00 368 TYR A CA 1
ATOM 2848 C C . TYR A 1 368 ? 1.132 14.879 12.744 1.00 88.00 368 TYR A C 1
ATOM 2850 O O . TYR A 1 368 ? 2.106 14.828 13.496 1.00 88.00 368 TYR A O 1
ATOM 2858 N N . LEU A 1 369 ? 1.221 15.228 11.464 1.00 85.69 369 LEU A N 1
ATOM 2859 C CA . LEU A 1 369 ? 2.464 15.522 10.758 1.00 85.69 369 LEU A CA 1
ATOM 2860 C C . LEU A 1 369 ? 2.647 17.039 10.646 1.00 85.69 369 LEU A C 1
ATOM 2862 O O . LEU A 1 369 ? 1.696 17.754 10.324 1.00 85.69 369 LEU A O 1
ATOM 2866 N N . CYS A 1 370 ? 3.864 17.526 10.892 1.00 86.31 370 CYS A N 1
ATOM 2867 C CA . CYS A 1 370 ? 4.189 18.952 10.858 1.00 86.31 370 CYS A CA 1
ATOM 2868 C C . CYS A 1 370 ? 5.574 19.234 10.273 1.00 86.31 370 CYS A C 1
ATOM 2870 O O . CYS A 1 370 ? 6.499 18.442 10.455 1.00 86.31 370 CYS A O 1
ATOM 2872 N N . ASP A 1 371 ? 5.741 20.425 9.697 1.00 85.62 371 ASP A N 1
ATOM 2873 C CA . ASP A 1 371 ? 7.058 20.993 9.418 1.00 85.62 371 ASP A CA 1
ATOM 2874 C C . ASP A 1 371 ? 7.830 21.321 10.724 1.00 85.62 371 ASP A C 1
ATOM 2876 O O . ASP A 1 371 ? 7.208 21.668 11.736 1.00 85.62 371 ASP A O 1
ATOM 2880 N N . PRO A 1 372 ? 9.180 21.280 10.733 1.00 81.50 372 PRO A N 1
ATOM 2881 C CA . PRO A 1 372 ? 9.984 21.574 11.928 1.00 81.50 372 PRO A CA 1
ATOM 2882 C C . PRO A 1 372 ? 9.843 22.999 12.489 1.00 81.50 372 PRO A C 1
ATOM 2884 O O . PRO A 1 372 ? 10.248 23.256 13.624 1.00 81.50 372 PRO A O 1
ATOM 2887 N N . ASP A 1 373 ? 9.288 23.939 11.719 1.00 86.81 373 ASP A N 1
ATOM 2888 C CA . ASP A 1 373 ? 9.046 25.311 12.153 1.00 86.81 373 ASP A CA 1
ATOM 2889 C C . ASP A 1 373 ? 7.612 25.546 12.655 1.00 86.81 373 ASP A C 1
ATOM 2891 O O . ASP A 1 373 ? 7.281 26.688 13.013 1.00 86.81 373 ASP A O 1
ATOM 2895 N N . ASN A 1 374 ? 6.762 24.521 12.701 1.00 89.00 374 ASN A N 1
ATOM 2896 C CA . ASN A 1 374 ? 5.362 24.676 13.064 1.00 89.00 374 ASN A CA 1
ATOM 2897 C C . ASN A 1 374 ? 5.159 24.956 14.566 1.00 89.00 374 ASN A C 1
ATOM 2899 O O . ASN A 1 374 ? 6.007 24.645 15.399 1.00 89.00 374 ASN A O 1
ATOM 2903 N N . MET A 1 375 ? 4.024 25.567 14.917 1.00 89.00 375 MET A N 1
ATOM 2904 C CA . MET A 1 375 ? 3.663 25.929 16.298 1.00 89.00 375 MET A CA 1
ATOM 2905 C C . MET A 1 375 ? 2.418 25.194 16.821 1.00 89.00 375 MET A C 1
ATOM 2907 O O . MET A 1 375 ? 1.992 25.470 17.944 1.00 89.00 375 MET A O 1
ATOM 2911 N N . ASP A 1 376 ? 1.787 24.326 16.023 1.00 87.44 376 ASP A N 1
ATOM 2912 C CA . ASP A 1 376 ? 0.576 23.613 16.441 1.00 87.44 376 ASP A CA 1
ATOM 2913 C C . ASP A 1 376 ? 0.880 22.656 17.617 1.00 87.44 376 ASP A C 1
ATOM 2915 O O . ASP A 1 376 ? 1.801 21.842 17.525 1.00 87.44 376 ASP A O 1
ATOM 2919 N N . PRO A 1 377 ? 0.134 22.720 18.738 1.00 88.19 377 PRO A N 1
ATOM 2920 C CA . PRO A 1 377 ? 0.385 21.888 19.916 1.00 88.19 377 PRO A CA 1
ATOM 2921 C C . PRO A 1 377 ? 0.116 20.384 19.716 1.00 88.19 377 PRO A C 1
ATOM 2923 O O . PRO A 1 377 ? 0.319 19.620 20.658 1.00 88.19 377 PRO A O 1
ATOM 2926 N N . MET A 1 378 ? -0.361 19.948 18.544 1.00 86.50 378 MET A N 1
ATOM 2927 C CA . MET A 1 378 ? -0.471 18.533 18.171 1.00 86.50 378 MET A CA 1
ATOM 2928 C C . MET A 1 378 ? 0.768 17.994 17.436 1.00 86.50 378 MET A C 1
ATOM 2930 O O . MET A 1 378 ? 0.877 16.781 17.275 1.00 86.50 378 MET A O 1
ATOM 2934 N N . CYS A 1 379 ? 1.709 18.849 17.016 1.00 85.31 379 CYS A N 1
ATOM 2935 C CA . CYS A 1 379 ? 3.010 18.403 16.509 1.00 85.31 379 CYS A CA 1
ATOM 2936 C C . CYS A 1 379 ? 3.809 17.694 17.618 1.00 85.31 379 CYS A C 1
ATOM 2938 O O . CYS A 1 379 ? 3.724 18.079 18.782 1.00 85.31 379 CYS A O 1
ATOM 2940 N N . GLU A 1 380 ? 4.649 16.712 17.271 1.00 80.12 380 GLU A N 1
ATOM 2941 C CA . GLU A 1 380 ? 5.475 15.986 18.257 1.00 80.12 380 GLU A CA 1
ATOM 2942 C C . GLU A 1 380 ? 6.467 16.912 18.993 1.00 80.12 380 GLU A C 1
ATOM 2944 O O . GLU A 1 380 ? 6.704 16.770 20.193 1.00 80.12 380 GLU A O 1
ATOM 2949 N N . LYS A 1 381 ? 7.041 17.885 18.270 1.00 82.19 381 LYS A N 1
ATOM 2950 C CA . LYS A 1 381 ? 8.047 18.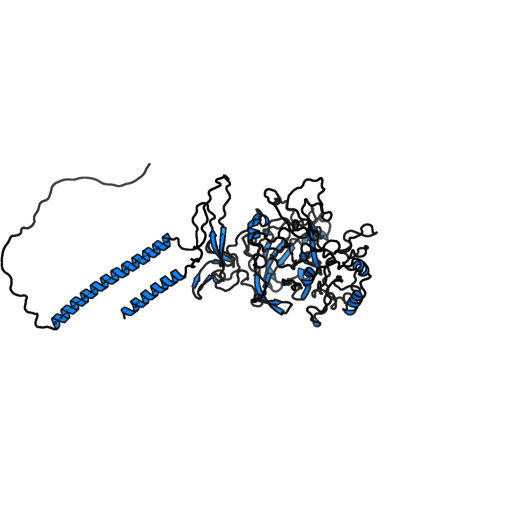837 18.768 1.00 82.19 381 LYS A CA 1
ATOM 2951 C C . LYS A 1 381 ? 7.725 20.265 18.282 1.00 82.19 381 LYS A C 1
ATOM 2953 O O . LYS A 1 381 ? 8.395 20.758 17.377 1.00 82.19 381 LYS A O 1
ATOM 2958 N N . PRO A 1 382 ? 6.690 20.935 18.825 1.00 87.69 382 PRO A N 1
ATOM 2959 C CA . PRO A 1 382 ? 6.249 22.238 18.329 1.00 87.69 382 PRO A CA 1
ATOM 2960 C C . PRO A 1 382 ? 7.286 23.327 18.631 1.00 87.69 382 PRO A C 1
ATOM 2962 O O . PRO A 1 382 ? 7.726 23.490 19.774 1.00 87.69 382 PRO A O 1
ATOM 2965 N N . ARG A 1 383 ? 7.660 24.111 17.616 1.00 89.25 383 ARG A N 1
ATOM 2966 C CA . ARG A 1 383 ? 8.638 25.194 17.748 1.00 89.25 383 ARG A CA 1
ATOM 2967 C C . ARG A 1 383 ? 8.058 26.344 18.572 1.00 89.25 383 ARG A C 1
ATOM 2969 O O . ARG A 1 383 ? 6.973 26.863 18.307 1.00 89.25 383 ARG A O 1
ATOM 2976 N N . ASN A 1 384 ? 8.822 26.810 19.553 1.00 86.50 384 ASN A N 1
ATOM 2977 C CA . ASN A 1 384 ? 8.462 27.958 20.376 1.00 86.50 384 ASN A CA 1
ATOM 2978 C C . ASN A 1 384 ? 8.550 29.268 19.566 1.00 86.50 384 ASN A C 1
ATOM 2980 O O . ASN A 1 384 ? 9.428 29.447 18.722 1.00 86.50 384 ASN A O 1
ATOM 2984 N N . LYS A 1 385 ? 7.685 30.241 19.878 1.00 84.00 385 LYS A N 1
ATOM 2985 C CA . LYS A 1 385 ? 7.644 31.576 19.250 1.00 84.00 385 LYS A CA 1
ATOM 2986 C C . LYS A 1 385 ? 8.969 32.342 19.326 1.00 84.00 385 LYS A C 1
ATOM 2988 O O . LYS A 1 385 ? 9.200 33.215 18.498 1.00 84.00 385 LYS A O 1
ATOM 2993 N N . THR A 1 386 ? 9.817 32.023 20.302 1.00 87.56 386 THR A N 1
ATOM 2994 C CA . THR A 1 386 ? 11.143 32.626 20.514 1.00 87.56 386 THR A CA 1
ATOM 2995 C C . THR A 1 386 ? 12.276 31.959 19.730 1.00 87.56 386 THR A C 1
ATOM 2997 O O . THR A 1 386 ? 13.348 32.548 19.615 1.00 87.56 386 THR A O 1
ATOM 3000 N N . GLN A 1 387 ? 12.078 30.750 19.197 1.00 85.19 387 GLN A N 1
ATOM 3001 C CA . GLN A 1 387 ? 13.078 30.062 18.378 1.00 85.19 387 GLN A CA 1
ATOM 3002 C C . GLN A 1 387 ? 13.006 30.578 16.938 1.00 85.19 387 GLN A C 1
ATOM 3004 O O . GLN A 1 387 ? 11.915 30.701 16.376 1.00 85.19 387 GLN A O 1
ATOM 3009 N N . ALA A 1 388 ? 14.158 30.860 16.328 1.00 86.75 388 ALA A N 1
ATOM 3010 C CA . ALA A 1 388 ? 14.223 31.241 14.919 1.00 86.75 388 ALA A CA 1
ATOM 3011 C C . ALA A 1 388 ? 13.659 30.128 14.019 1.00 86.75 388 ALA A C 1
ATOM 3013 O O . ALA A 1 388 ? 13.781 28.946 14.338 1.00 86.75 388 ALA A O 1
ATOM 3014 N N . LYS A 1 389 ? 13.052 30.516 12.893 1.00 85.38 389 LYS A N 1
ATOM 3015 C CA . LYS A 1 389 ? 12.676 29.572 11.840 1.00 85.38 389 LYS A CA 1
ATOM 3016 C C . LYS A 1 389 ? 13.927 29.002 11.170 1.00 85.38 389 LYS A C 1
ATOM 3018 O O . LYS A 1 389 ? 14.822 29.758 10.795 1.00 85.38 389 LYS A O 1
ATOM 3023 N N . THR A 1 390 ? 13.952 27.690 10.996 1.00 81.25 390 THR A N 1
ATOM 3024 C CA . THR A 1 390 ? 14.957 26.943 10.234 1.00 81.25 390 THR A CA 1
ATOM 3025 C C . THR A 1 390 ? 14.737 27.092 8.723 1.00 81.25 390 THR A C 1
ATOM 3027 O O . THR A 1 390 ? 15.699 27.184 7.967 1.00 81.25 390 THR A O 1
ATOM 3030 N N . ASN A 1 391 ? 13.475 27.210 8.290 1.00 79.31 391 ASN A N 1
ATOM 3031 C CA . ASN A 1 391 ? 13.004 27.275 6.902 1.00 79.31 391 ASN A CA 1
ATOM 3032 C C . ASN A 1 391 ? 13.485 26.094 6.032 1.00 79.31 391 ASN A C 1
ATOM 3034 O O . ASN A 1 391 ? 13.659 26.249 4.821 1.00 79.31 391 ASN A O 1
ATOM 3038 N N . VAL A 1 392 ? 13.707 24.937 6.662 1.00 67.62 392 VAL A N 1
ATOM 3039 C CA . VAL A 1 392 ? 14.218 23.687 6.066 1.00 67.62 392 VAL A CA 1
ATOM 3040 C C . VAL A 1 392 ? 13.291 23.153 4.969 1.00 67.62 392 VAL A C 1
ATOM 3042 O O . VAL A 1 392 ? 13.757 22.754 3.908 1.00 67.62 392 VAL A O 1
ATOM 3045 N N . MET A 1 393 ? 11.977 23.236 5.177 1.00 70.69 393 MET A N 1
ATOM 3046 C CA . MET A 1 393 ? 10.954 22.894 4.186 1.00 70.69 393 MET A CA 1
ATOM 3047 C C . MET A 1 393 ? 9.796 23.898 4.243 1.00 70.69 393 MET A C 1
ATOM 3049 O O . MET A 1 393 ? 9.768 24.767 5.121 1.00 70.69 393 MET A O 1
ATOM 3053 N N . GLU A 1 394 ? 8.864 23.813 3.294 1.00 72.25 394 GLU A N 1
ATOM 3054 C CA . GLU A 1 394 ? 7.680 24.676 3.294 1.00 72.25 394 GLU A CA 1
ATOM 3055 C C . GLU A 1 394 ? 6.679 24.271 4.398 1.00 72.25 394 GLU A C 1
ATOM 3057 O O . GLU A 1 394 ? 6.648 23.101 4.789 1.00 72.25 394 GLU A O 1
ATOM 3062 N N . PRO A 1 395 ? 5.890 25.215 4.954 1.00 78.12 395 PRO A N 1
ATOM 3063 C CA . PRO A 1 395 ? 5.107 24.950 6.158 1.00 78.12 395 PRO A CA 1
ATOM 3064 C C . PRO A 1 395 ? 3.926 24.006 5.921 1.00 78.12 395 PRO A C 1
ATOM 3066 O O . PRO A 1 395 ? 3.140 24.219 5.001 1.00 78.12 395 PRO A O 1
ATOM 3069 N N . PHE A 1 396 ? 3.735 23.040 6.816 1.00 82.75 396 PHE A N 1
ATOM 3070 C CA . PHE A 1 396 ? 2.540 22.202 6.863 1.00 82.75 396 PHE A CA 1
ATOM 3071 C C . PHE A 1 396 ? 2.240 21.748 8.295 1.00 82.75 396 PHE A C 1
ATOM 3073 O O . PHE A 1 396 ? 3.143 21.503 9.092 1.00 82.75 396 PHE A O 1
ATOM 3080 N N . ALA A 1 397 ? 0.958 21.602 8.617 1.00 85.12 397 ALA A N 1
ATOM 3081 C CA . ALA A 1 397 ? 0.482 20.838 9.766 1.00 85.12 397 ALA A CA 1
ATOM 3082 C C . ALA A 1 397 ? -0.840 20.156 9.404 1.00 85.12 397 ALA A C 1
ATOM 3084 O O . ALA A 1 397 ? -1.835 20.828 9.126 1.00 85.12 397 ALA A O 1
ATOM 3085 N N . TYR A 1 398 ? -0.860 18.826 9.371 1.00 83.00 398 TYR A N 1
ATOM 3086 C CA . TYR A 1 398 ? -2.073 18.072 9.075 1.00 83.00 398 TYR A CA 1
ATOM 3087 C C . TYR A 1 398 ? -2.095 16.714 9.772 1.00 83.00 398 TYR A C 1
ATOM 3089 O O . TYR A 1 398 ? -1.072 16.106 10.070 1.00 83.00 398 TYR A O 1
ATOM 3097 N N . GLN A 1 399 ? -3.302 16.217 10.020 1.00 87.50 399 GLN A N 1
ATOM 3098 C CA . GLN A 1 399 ? -3.493 14.849 10.470 1.00 87.50 399 GLN A CA 1
ATOM 3099 C C . GLN A 1 399 ? -3.344 13.902 9.278 1.00 87.50 399 GLN A C 1
ATOM 3101 O O . GLN A 1 399 ? -4.054 14.073 8.289 1.00 87.50 399 GLN A O 1
ATOM 3106 N N . MET A 1 400 ? -2.508 12.877 9.398 1.00 88.19 400 MET A N 1
ATOM 3107 C CA . MET A 1 400 ? -2.631 11.661 8.598 1.00 88.19 400 MET A CA 1
ATOM 3108 C C . MET A 1 400 ? -3.430 10.633 9.407 1.00 88.19 400 MET A C 1
ATOM 3110 O O . MET A 1 400 ? -3.181 10.464 10.603 1.00 88.19 400 MET A O 1
ATOM 3114 N N . ASP A 1 401 ? -4.406 9.978 8.788 1.00 91.38 401 ASP A N 1
ATOM 3115 C CA . ASP A 1 401 ? -5.167 8.876 9.381 1.00 91.38 401 ASP A CA 1
ATOM 3116 C C . ASP A 1 401 ? -4.647 7.558 8.801 1.00 91.38 401 ASP A C 1
ATOM 3118 O O . ASP A 1 401 ? -4.471 7.451 7.591 1.00 91.38 401 ASP A O 1
ATOM 3122 N N . ALA A 1 402 ? -4.440 6.557 9.656 1.00 91.62 402 ALA A N 1
ATOM 3123 C CA . ALA A 1 402 ? -4.246 5.172 9.236 1.00 91.62 402 ALA A CA 1
ATOM 3124 C C . ALA A 1 402 ? -5.540 4.397 9.507 1.00 91.62 402 ALA A C 1
ATOM 3126 O O . ALA A 1 402 ? -6.081 4.461 10.618 1.00 91.62 402 ALA A O 1
ATOM 3127 N N . LEU A 1 403 ? -6.049 3.695 8.496 1.00 93.62 403 LEU A N 1
ATOM 3128 C CA . LEU A 1 403 ? -7.190 2.789 8.612 1.00 93.62 403 LEU A CA 1
ATOM 3129 C C . LEU A 1 403 ? -6.683 1.373 8.381 1.00 93.62 403 LEU A C 1
ATOM 3131 O O . LEU A 1 403 ? -6.528 0.966 7.232 1.00 93.62 403 LEU A O 1
ATOM 3135 N N . SER A 1 404 ? -6.411 0.646 9.464 1.00 93.25 404 SER A N 1
ATOM 3136 C CA . SER A 1 404 ? -5.810 -0.681 9.366 1.00 93.25 404 SER A CA 1
ATOM 3137 C C . SER A 1 404 ? -6.458 -1.750 10.235 1.00 93.25 404 SER A C 1
ATOM 3139 O O . SER A 1 404 ? -7.105 -1.485 11.258 1.00 93.25 404 SER A O 1
ATOM 3141 N N . ALA A 1 405 ? -6.274 -2.992 9.795 1.00 94.38 405 ALA A N 1
ATOM 3142 C CA . ALA A 1 405 ? -6.628 -4.194 10.529 1.00 94.38 405 ALA A CA 1
ATOM 3143 C C . ALA A 1 405 ? -5.397 -5.076 10.734 1.00 94.38 405 ALA A C 1
ATOM 3145 O O . ALA A 1 405 ? -4.676 -5.364 9.782 1.00 94.38 405 ALA A O 1
ATOM 3146 N N . ASN A 1 406 ? -5.209 -5.554 11.961 1.00 93.06 406 ASN A N 1
ATOM 3147 C CA . ASN A 1 406 ? -4.141 -6.478 12.312 1.00 93.06 406 ASN A CA 1
ATOM 3148 C C . ASN A 1 406 ? -4.677 -7.911 12.295 1.00 93.06 406 ASN A C 1
ATOM 3150 O O . ASN A 1 406 ? -5.725 -8.198 12.881 1.00 93.06 406 ASN A O 1
ATOM 3154 N N . TRP A 1 407 ? -3.950 -8.831 11.671 1.00 92.00 407 TRP A N 1
ATOM 3155 C CA . TRP A 1 407 ? -4.307 -10.245 11.603 1.00 92.00 407 TRP A CA 1
ATOM 3156 C C . TRP A 1 407 ? -3.070 -11.130 11.836 1.00 92.00 407 TRP A C 1
ATOM 3158 O O . TRP A 1 407 ? -1.948 -10.766 11.493 1.00 92.00 407 TRP A O 1
ATOM 3168 N N . GLY A 1 408 ? -3.265 -12.273 12.501 1.00 87.94 408 GLY A N 1
ATOM 3169 C CA . GLY A 1 408 ? -2.163 -13.119 12.977 1.00 87.94 408 GLY A CA 1
ATOM 3170 C C . GLY A 1 408 ? -1.486 -13.921 11.864 1.00 87.94 408 GLY A C 1
ATOM 3171 O O . GLY A 1 408 ? -2.173 -14.543 11.048 1.00 87.94 408 GLY A O 1
ATOM 3172 N N . VAL A 1 409 ? -0.150 -13.939 11.864 1.00 84.94 409 VAL A N 1
ATOM 3173 C CA . VAL A 1 409 ? 0.654 -14.688 10.884 1.00 84.94 409 VAL A CA 1
ATOM 3174 C C . VAL A 1 409 ? 0.638 -16.179 11.217 1.00 84.94 409 VAL A C 1
ATOM 3176 O O . VAL A 1 409 ? 0.824 -16.573 12.367 1.00 84.94 409 VAL A O 1
ATOM 3179 N N . HIS A 1 410 ? 0.424 -17.021 10.206 1.00 85.00 410 HIS A N 1
ATOM 3180 C CA . HIS A 1 410 ? 0.502 -18.476 10.335 1.00 85.00 410 HIS A CA 1
ATOM 3181 C C . HIS A 1 410 ? 1.916 -18.966 9.996 1.00 85.00 410 HIS A C 1
ATOM 3183 O O . HIS A 1 410 ? 2.581 -18.396 9.134 1.00 85.00 410 HIS A O 1
ATOM 3189 N N . VAL A 1 411 ? 2.363 -20.061 10.624 1.00 83.62 411 VAL A N 1
ATOM 3190 C CA . VAL A 1 411 ? 3.744 -20.574 10.471 1.00 83.62 411 VAL A CA 1
ATOM 3191 C C . VAL A 1 411 ? 4.132 -20.884 9.017 1.00 83.62 411 VAL A C 1
ATOM 3193 O O . VAL A 1 411 ? 5.302 -20.785 8.668 1.00 83.62 411 VAL A O 1
ATOM 3196 N N . GLY A 1 412 ? 3.145 -21.164 8.156 1.00 81.81 412 GLY A N 1
ATOM 3197 C CA . GLY A 1 412 ? 3.344 -21.371 6.719 1.00 81.81 412 GLY A CA 1
ATOM 3198 C C . GLY A 1 412 ? 4.070 -20.220 6.016 1.00 81.81 412 GLY A C 1
ATOM 3199 O O . GLY A 1 412 ? 4.880 -20.487 5.141 1.00 81.81 412 GLY A O 1
ATOM 3200 N N . ALA A 1 413 ? 3.871 -18.969 6.449 1.00 85.00 413 ALA A N 1
ATOM 3201 C CA . ALA A 1 413 ? 4.565 -17.802 5.892 1.00 85.00 413 ALA A CA 1
ATOM 3202 C C . ALA A 1 413 ? 6.078 -17.749 6.210 1.00 85.00 413 ALA A C 1
ATOM 3204 O O . ALA A 1 413 ? 6.781 -16.903 5.667 1.00 85.00 413 ALA A O 1
ATOM 3205 N N . TYR A 1 414 ? 6.578 -18.643 7.072 1.00 85.06 414 TYR A N 1
ATOM 3206 C CA . TYR A 1 414 ? 8.005 -18.818 7.382 1.00 85.06 414 TYR A CA 1
ATOM 3207 C C . TYR A 1 414 ? 8.577 -20.143 6.856 1.00 85.06 414 TYR A C 1
ATOM 3209 O O . TYR A 1 414 ? 9.766 -20.402 7.022 1.00 85.06 414 TYR A O 1
ATOM 3217 N N . THR A 1 415 ? 7.740 -21.004 6.267 1.00 86.50 415 THR A N 1
ATOM 3218 C CA . THR A 1 415 ? 8.123 -22.351 5.804 1.00 86.50 415 THR A CA 1
ATOM 3219 C C . THR A 1 415 ? 7.761 -22.626 4.342 1.00 86.50 415 THR A C 1
ATOM 3221 O O . THR A 1 415 ? 7.980 -23.736 3.866 1.00 86.50 415 THR A O 1
ATOM 3224 N N . GLY A 1 416 ? 7.220 -21.637 3.628 1.00 87.56 416 GLY A N 1
ATOM 3225 C CA . GLY A 1 416 ? 6.921 -21.683 2.199 1.00 87.56 416 GLY A CA 1
ATOM 3226 C C . GLY A 1 416 ? 6.289 -20.376 1.712 1.00 87.56 416 GLY A C 1
ATOM 3227 O O . GLY A 1 416 ? 6.041 -19.457 2.495 1.00 87.56 416 GLY A O 1
ATOM 3228 N N . PHE A 1 417 ? 6.016 -20.289 0.411 1.00 88.56 417 PHE A N 1
ATOM 3229 C CA . PHE A 1 417 ? 5.375 -19.116 -0.184 1.00 88.56 417 PHE A CA 1
ATOM 3230 C C . PHE A 1 417 ? 3.870 -19.058 0.117 1.00 88.56 417 PHE A C 1
ATOM 3232 O O . PHE A 1 417 ? 3.187 -20.078 0.218 1.00 88.56 417 PHE A O 1
ATOM 3239 N N . VAL A 1 418 ? 3.342 -17.837 0.242 1.00 89.25 418 VAL A N 1
ATOM 3240 C CA . VAL A 1 418 ? 1.925 -17.566 0.515 1.00 89.25 418 VAL A CA 1
ATOM 3241 C C . VAL A 1 418 ? 1.449 -16.447 -0.406 1.00 89.25 418 VAL A C 1
ATOM 3243 O O . VAL A 1 418 ? 2.037 -15.369 -0.433 1.00 89.25 418 VAL A O 1
ATOM 3246 N N . THR A 1 419 ? 0.373 -16.681 -1.162 1.00 92.12 419 THR A N 1
ATOM 3247 C CA . THR A 1 419 ? -0.164 -15.681 -2.094 1.00 92.12 419 THR A CA 1
ATOM 3248 C C . THR A 1 419 ? -0.921 -14.583 -1.346 1.00 92.12 419 THR A C 1
ATOM 3250 O O . THR A 1 419 ? -2.046 -14.790 -0.877 1.00 92.12 419 THR A O 1
ATOM 3253 N N . TYR A 1 420 ? -0.310 -13.402 -1.279 1.00 92.62 420 TYR A N 1
ATOM 3254 C CA . TYR A 1 420 ? -0.932 -12.154 -0.842 1.00 92.62 420 TYR A CA 1
ATOM 3255 C C . TYR A 1 420 ? -1.582 -11.434 -2.024 1.00 92.62 420 TYR A C 1
ATOM 3257 O O . TYR A 1 420 ? -1.044 -11.430 -3.129 1.00 92.62 420 TYR A O 1
ATOM 3265 N N . GLN A 1 421 ? -2.753 -10.837 -1.804 1.00 94.44 421 GLN A N 1
ATOM 3266 C CA . GLN A 1 421 ? -3.509 -10.138 -2.843 1.00 94.44 421 GLN A CA 1
ATOM 3267 C C . GLN A 1 421 ? -4.154 -8.869 -2.289 1.00 94.44 421 GLN A C 1
ATOM 3269 O O . GLN A 1 421 ? -4.834 -8.913 -1.261 1.00 94.44 421 GLN A O 1
ATOM 3274 N N . VAL A 1 422 ? -4.033 -7.774 -3.041 1.00 95.94 422 VAL A N 1
ATOM 3275 C CA . VAL A 1 422 ? -4.842 -6.565 -2.866 1.00 95.94 422 VAL A CA 1
ATOM 3276 C C . VAL A 1 422 ? -5.693 -6.360 -4.117 1.00 95.94 422 VAL A C 1
ATOM 3278 O O . VAL A 1 422 ? -5.172 -6.316 -5.227 1.00 95.94 422 VAL A O 1
ATOM 3281 N N . GLU A 1 423 ? -7.004 -6.223 -3.942 1.00 96.00 423 GLU A N 1
ATOM 3282 C CA . GLU A 1 423 ? -7.896 -5.665 -4.960 1.00 96.00 423 GLU A CA 1
ATOM 3283 C C . GLU A 1 423 ? -8.167 -4.202 -4.623 1.00 96.00 423 GLU A C 1
ATOM 3285 O O . GLU A 1 423 ? -8.689 -3.907 -3.547 1.00 96.00 423 GLU A O 1
ATOM 3290 N N . TRP A 1 424 ? -7.845 -3.300 -5.547 1.00 94.19 424 TRP A N 1
ATOM 3291 C CA . TRP A 1 424 ? -8.110 -1.869 -5.436 1.00 94.19 424 TRP A CA 1
ATOM 3292 C C . TRP A 1 424 ? -8.966 -1.423 -6.621 1.00 94.19 424 TRP A C 1
ATOM 3294 O O . TRP A 1 424 ? -8.581 -1.554 -7.780 1.00 94.19 424 TRP A O 1
ATOM 3304 N N . VAL A 1 425 ? -10.155 -0.914 -6.311 1.00 91.94 425 VAL A N 1
ATOM 3305 C CA . VAL A 1 425 ? -11.108 -0.339 -7.260 1.00 91.94 425 VAL A CA 1
ATOM 3306 C C . VAL A 1 425 ? -11.327 1.118 -6.862 1.00 91.94 425 VAL A C 1
ATOM 3308 O O . VAL A 1 425 ? -11.666 1.404 -5.713 1.00 91.94 425 VAL A O 1
ATOM 3311 N N . MET A 1 426 ? -11.110 2.028 -7.810 1.00 87.75 426 MET A N 1
ATOM 3312 C CA . MET A 1 426 ? -11.196 3.484 -7.633 1.00 87.75 426 MET A CA 1
ATOM 3313 C C . MET A 1 426 ? -12.648 4.004 -7.590 1.00 87.75 426 MET A C 1
ATOM 3315 O O . MET A 1 426 ? -13.603 3.255 -7.807 1.00 87.75 426 MET A O 1
ATOM 3319 N N . GLY A 1 427 ? -12.827 5.308 -7.350 1.00 79.75 427 GLY A N 1
ATOM 3320 C CA . GLY A 1 427 ? -14.128 5.977 -7.359 1.00 79.75 427 GLY A CA 1
ATOM 3321 C C . GLY A 1 427 ? -14.847 5.956 -6.010 1.00 79.75 427 GLY A C 1
ATOM 3322 O O . GLY A 1 427 ? -14.638 5.078 -5.174 1.00 79.75 427 GLY A O 1
ATOM 3323 N N . ASP A 1 428 ? -15.804 6.876 -5.830 1.00 78.50 428 ASP A N 1
ATOM 3324 C CA . ASP A 1 428 ? -16.630 6.995 -4.611 1.00 78.50 428 ASP A CA 1
ATOM 3325 C C . ASP A 1 428 ? -17.351 5.679 -4.211 1.00 78.50 428 ASP A C 1
ATOM 3327 O O . ASP A 1 428 ? -17.767 5.531 -3.060 1.00 78.50 428 ASP A O 1
ATOM 3331 N N . THR A 1 429 ? -17.526 4.724 -5.135 1.00 84.56 429 THR A N 1
ATOM 3332 C CA . THR A 1 429 ? -18.184 3.418 -4.899 1.00 84.56 429 THR A CA 1
ATOM 3333 C C . THR A 1 429 ? -17.231 2.215 -4.878 1.00 84.56 429 THR A C 1
ATOM 3335 O O . THR A 1 429 ? -17.690 1.094 -4.660 1.00 84.56 429 THR A O 1
ATOM 3338 N N . GLY A 1 430 ? -15.928 2.445 -5.057 1.00 91.25 430 GLY A N 1
ATOM 3339 C CA . GLY A 1 430 ? -14.887 1.421 -5.068 1.00 91.25 430 GLY A CA 1
ATOM 3340 C C . GLY A 1 430 ? -14.541 0.845 -3.689 1.00 91.25 430 GLY A C 1
ATOM 3341 O O . GLY A 1 430 ? -15.274 1.006 -2.705 1.00 91.25 430 GLY A O 1
ATOM 3342 N N . TYR A 1 431 ? -13.416 0.136 -3.614 1.00 95.94 431 TYR A N 1
ATOM 3343 C CA . TYR A 1 431 ? -12.916 -0.499 -2.392 1.00 95.94 431 TYR A CA 1
ATOM 3344 C C . TYR A 1 431 ? -11.414 -0.803 -2.479 1.00 95.94 431 TYR A C 1
ATOM 3346 O O . TYR A 1 431 ? -10.866 -0.934 -3.569 1.00 95.94 431 TYR A O 1
ATOM 3354 N N . VAL A 1 432 ? -10.765 -0.976 -1.326 1.00 96.81 432 VAL A N 1
ATOM 3355 C CA . VAL A 1 432 ? -9.488 -1.699 -1.202 1.00 96.81 432 VAL A CA 1
ATOM 3356 C C . VAL A 1 432 ? -9.754 -2.932 -0.345 1.00 96.81 432 VAL A C 1
ATOM 3358 O O . VAL A 1 432 ? -10.390 -2.827 0.704 1.00 96.81 432 VAL A O 1
ATOM 3361 N N . ARG A 1 433 ? -9.334 -4.109 -0.808 1.00 97.38 433 ARG A N 1
ATOM 3362 C CA . ARG A 1 433 ? -9.572 -5.417 -0.182 1.00 97.38 433 ARG A CA 1
ATOM 3363 C C . ARG A 1 433 ? -8.274 -6.203 -0.129 1.00 97.38 433 ARG A C 1
ATOM 3365 O O . ARG A 1 433 ? -7.668 -6.438 -1.167 1.00 97.38 433 ARG A O 1
ATOM 3372 N N . TRP A 1 434 ? -7.943 -6.717 1.048 1.00 96.75 434 TRP A N 1
ATOM 3373 C CA . TRP A 1 434 ? -6.853 -7.662 1.259 1.00 96.75 434 TRP A CA 1
ATOM 3374 C C . TRP A 1 434 ? -7.407 -9.079 1.303 1.00 96.75 434 TRP A C 1
ATOM 3376 O O . TRP A 1 434 ? -8.423 -9.353 1.958 1.00 96.75 434 TRP A O 1
ATOM 3386 N N . MET A 1 435 ? -6.723 -9.988 0.618 1.00 94.69 435 MET A N 1
ATOM 3387 C CA . MET A 1 435 ? -7.019 -11.413 0.608 1.00 94.69 435 MET A CA 1
ATOM 3388 C C . MET A 1 435 ? -5.747 -12.227 0.818 1.00 94.69 435 MET A C 1
ATOM 3390 O O . MET A 1 435 ? -4.676 -11.882 0.320 1.00 94.69 435 MET A O 1
ATOM 3394 N N . LEU A 1 436 ? -5.907 -13.354 1.505 1.00 91.44 436 LEU A N 1
ATOM 3395 C CA . LEU A 1 436 ? -4.892 -14.384 1.653 1.00 91.44 436 LEU A CA 1
ATOM 3396 C C . LEU A 1 436 ? -5.332 -15.589 0.818 1.00 91.44 436 LEU A C 1
ATOM 3398 O O . LEU A 1 436 ? -6.349 -16.214 1.128 1.00 91.44 436 LEU A O 1
ATOM 3402 N N . SER A 1 437 ? -4.624 -15.868 -0.281 1.00 89.62 437 SER A N 1
ATOM 3403 C CA . SER A 1 437 ? -4.972 -16.912 -1.265 1.00 89.62 437 SER A CA 1
ATOM 3404 C C . SER A 1 437 ? -6.461 -16.889 -1.665 1.00 89.62 437 SER A C 1
ATOM 3406 O O . SER A 1 437 ? -7.212 -17.840 -1.438 1.00 89.62 437 SER A O 1
ATOM 3408 N N . GLY A 1 438 ? -6.926 -15.747 -2.179 1.00 90.81 438 GLY A N 1
ATOM 3409 C CA . GLY A 1 438 ? -8.312 -15.509 -2.605 1.00 90.81 438 GLY A CA 1
ATOM 3410 C C . GLY A 1 438 ? -9.361 -15.412 -1.485 1.00 90.81 438 GLY A C 1
ATOM 3411 O O . GLY A 1 438 ? -10.530 -15.148 -1.770 1.00 90.81 438 GLY A O 1
ATOM 3412 N N . THR A 1 439 ? -8.990 -15.598 -0.213 1.00 90.56 439 THR A N 1
ATOM 3413 C CA . THR A 1 439 ? -9.913 -15.463 0.927 1.00 90.56 439 THR A CA 1
ATOM 3414 C C . THR A 1 439 ? -9.796 -14.066 1.543 1.00 90.56 439 THR A C 1
ATOM 3416 O O . THR A 1 439 ? -8.712 -13.721 2.013 1.00 90.56 439 THR A O 1
ATOM 3419 N N . PRO A 1 440 ? -10.866 -13.245 1.584 1.00 94.69 440 PRO A N 1
ATOM 3420 C CA . PRO A 1 440 ? -10.795 -11.899 2.148 1.00 94.69 440 PRO A CA 1
ATOM 3421 C C . PRO A 1 440 ? -10.535 -11.926 3.652 1.00 94.69 440 PRO A C 1
ATOM 3423 O O . PRO A 1 440 ? -11.098 -12.751 4.373 1.00 94.69 440 PRO A O 1
ATOM 3426 N N . ILE A 1 441 ? -9.715 -10.978 4.104 1.00 94.62 441 ILE A N 1
ATOM 3427 C CA . ILE A 1 441 ? -9.349 -10.769 5.513 1.00 94.62 441 ILE A CA 1
ATOM 3428 C C . ILE A 1 441 ? -9.747 -9.368 5.999 1.00 94.62 441 ILE A C 1
ATOM 3430 O O . ILE A 1 441 ? -10.297 -9.237 7.094 1.00 94.62 441 ILE A O 1
ATOM 3434 N N . TYR A 1 442 ? -9.576 -8.342 5.159 1.00 97.19 442 TYR A N 1
ATOM 3435 C CA . TYR A 1 442 ? -9.952 -6.954 5.437 1.00 97.19 442 TYR A CA 1
ATOM 3436 C C . TYR A 1 442 ? -10.431 -6.254 4.155 1.00 97.19 442 TYR A C 1
ATOM 3438 O O . TYR A 1 442 ? -9.982 -6.584 3.058 1.00 97.19 442 TYR A O 1
ATOM 3446 N N . GLU A 1 443 ? -11.350 -5.297 4.272 1.00 97.94 443 GLU A N 1
ATOM 3447 C CA . GLU A 1 443 ? -11.782 -4.423 3.179 1.00 97.94 443 GLU A CA 1
ATOM 3448 C C . GLU A 1 443 ? -12.210 -3.042 3.708 1.00 97.94 443 GLU A C 1
ATOM 3450 O O . GLU A 1 443 ? -12.937 -2.921 4.700 1.00 97.94 443 GLU A O 1
ATOM 3455 N N . ILE A 1 444 ? -11.803 -1.996 2.987 1.00 97.56 444 ILE A N 1
ATOM 3456 C CA . ILE A 1 444 ? -12.230 -0.608 3.164 1.00 97.56 444 ILE A CA 1
ATOM 3457 C C . ILE A 1 444 ? -13.070 -0.215 1.939 1.00 97.56 444 ILE A C 1
ATOM 3459 O O . ILE A 1 444 ? -12.513 0.059 0.873 1.00 97.56 444 ILE A O 1
ATOM 3463 N N . PRO A 1 445 ? -14.410 -0.157 2.053 1.00 96.56 445 PRO A N 1
ATOM 3464 C CA . PRO A 1 445 ? -15.256 0.431 1.016 1.00 96.56 445 PRO A CA 1
ATOM 3465 C C . PRO A 1 445 ? -15.011 1.940 0.912 1.00 96.56 445 PRO A C 1
ATOM 3467 O O . PRO A 1 445 ? -14.974 2.614 1.945 1.00 96.56 445 PRO A O 1
ATOM 3470 N N . ALA A 1 446 ? -14.957 2.497 -0.301 1.00 90.25 446 ALA A N 1
ATOM 3471 C CA . ALA A 1 446 ? -14.734 3.929 -0.536 1.00 90.25 446 ALA A CA 1
ATOM 3472 C C . ALA A 1 446 ? -15.763 4.826 0.166 1.00 90.25 446 ALA A C 1
ATOM 3474 O O . ALA A 1 446 ? -15.425 5.860 0.747 1.00 90.25 446 ALA A O 1
ATOM 3475 N N . GLN A 1 447 ? -17.009 4.354 0.242 1.00 89.00 447 GLN A N 1
ATOM 3476 C CA . GLN A 1 447 ? -18.097 4.975 1.001 1.00 89.00 447 GLN A CA 1
ATOM 3477 C C . GLN A 1 447 ? -17.770 5.207 2.492 1.00 89.00 447 GLN A C 1
ATOM 3479 O O . GLN A 1 447 ? -18.387 6.085 3.096 1.00 89.00 447 GLN A O 1
ATOM 3484 N N . SER A 1 448 ? -16.813 4.477 3.080 1.00 93.00 448 SER A N 1
ATOM 3485 C CA . SER A 1 448 ? -16.346 4.690 4.460 1.00 93.00 448 SER A CA 1
ATOM 3486 C C . SER A 1 448 ? -15.555 5.994 4.601 1.00 93.00 448 SER A C 1
ATOM 3488 O O . SER A 1 448 ? -15.716 6.684 5.605 1.00 93.00 448 SER A O 1
ATOM 3490 N N . LEU A 1 449 ? -14.739 6.351 3.598 1.00 87.12 449 LEU A N 1
ATOM 3491 C CA . LEU A 1 449 ? -13.976 7.607 3.563 1.00 87.12 449 LEU A CA 1
ATOM 3492 C C . LEU A 1 449 ? -14.841 8.776 3.087 1.00 87.12 449 LEU A C 1
ATOM 3494 O O . LEU A 1 449 ? -14.884 9.830 3.724 1.00 87.12 449 LEU A O 1
ATOM 3498 N N . VAL A 1 450 ? -15.561 8.571 1.982 1.00 79.31 450 VAL A N 1
ATOM 3499 C CA . VAL A 1 450 ? -16.353 9.607 1.301 1.00 79.31 450 VAL A CA 1
ATOM 3500 C C . VAL A 1 450 ? -17.506 10.098 2.180 1.00 79.31 450 VAL A C 1
ATOM 3502 O O . VAL A 1 450 ? -17.778 11.300 2.227 1.00 79.31 450 VAL A O 1
ATOM 3505 N N . ASN A 1 451 ? -18.127 9.190 2.943 1.00 81.19 451 ASN A N 1
ATOM 3506 C CA . ASN A 1 451 ? -19.096 9.510 3.996 1.00 81.19 451 ASN A CA 1
ATOM 3507 C C . ASN A 1 451 ? -18.461 9.456 5.399 1.00 81.19 451 ASN A C 1
ATOM 3509 O O . ASN A 1 451 ? -19.114 9.055 6.368 1.00 81.19 451 ASN A O 1
ATOM 3513 N N . GLY A 1 452 ? -17.185 9.841 5.509 1.00 83.56 452 GLY A N 1
ATOM 3514 C CA . GLY A 1 452 ? -16.480 9.962 6.782 1.00 83.56 452 GLY A CA 1
ATOM 3515 C C . GLY A 1 452 ? -17.246 10.835 7.791 1.00 83.56 452 GLY A C 1
ATOM 3516 O O . GLY A 1 452 ? -18.070 11.672 7.404 1.00 83.56 452 GLY A O 1
ATOM 3517 N N . PRO A 1 453 ? -17.020 10.642 9.102 1.00 88.69 453 PRO A N 1
ATOM 3518 C CA . PRO A 1 453 ? -17.829 11.263 10.145 1.00 88.69 453 PRO A CA 1
ATOM 3519 C C . PRO A 1 453 ? -17.844 12.793 10.047 1.00 88.69 453 PRO A C 1
ATOM 3521 O O . PRO A 1 453 ? -16.811 13.432 9.853 1.00 88.69 453 PRO A O 1
ATOM 3524 N N . GLN A 1 454 ? -19.019 13.387 10.243 1.00 81.81 454 GLN A N 1
ATOM 3525 C CA . GLN A 1 454 ? -19.236 14.833 10.229 1.00 81.81 454 GLN A CA 1
ATOM 3526 C C . GLN A 1 454 ? -20.117 15.256 11.407 1.00 81.81 454 GLN A C 1
ATOM 3528 O O . GLN A 1 454 ? -20.922 14.474 11.917 1.00 81.81 454 GLN A O 1
ATOM 3533 N N . ASP A 1 455 ? -19.969 16.509 11.829 1.00 84.12 455 ASP A N 1
ATOM 3534 C CA . ASP A 1 455 ? -20.882 17.191 12.744 1.00 84.12 455 ASP A CA 1
ATOM 3535 C C . ASP A 1 455 ? -21.782 18.180 11.986 1.00 84.12 455 ASP A C 1
ATOM 3537 O O . ASP A 1 455 ? -21.649 18.360 10.776 1.00 84.12 455 ASP A O 1
ATOM 3541 N N . ALA A 1 456 ? -22.703 18.847 12.688 1.00 79.44 456 ALA A N 1
ATOM 3542 C CA . ALA A 1 456 ? -23.641 19.791 12.069 1.00 79.44 456 ALA A CA 1
ATOM 3543 C C . ALA A 1 456 ? -22.950 20.964 11.337 1.00 79.44 456 ALA A C 1
ATOM 3545 O O . ALA A 1 456 ? -23.521 21.524 10.406 1.00 79.44 456 ALA A O 1
ATOM 3546 N N . ALA A 1 457 ? -21.717 21.307 11.727 1.00 79.00 457 ALA A N 1
ATOM 3547 C CA . ALA A 1 457 ? -20.882 22.316 11.074 1.00 79.00 457 ALA A CA 1
ATOM 3548 C C . ALA A 1 457 ? -20.063 21.779 9.879 1.00 79.00 457 ALA A C 1
ATOM 3550 O O . ALA A 1 457 ? -19.335 22.550 9.260 1.00 79.00 457 ALA A O 1
ATOM 3551 N N . ARG A 1 458 ? -20.150 20.475 9.568 1.00 75.00 458 ARG A N 1
ATOM 3552 C CA . ARG A 1 458 ? -19.347 19.769 8.549 1.00 75.00 458 ARG A CA 1
ATOM 3553 C C . ARG A 1 458 ? -17.843 20.052 8.666 1.00 75.00 458 ARG A C 1
ATOM 3555 O O . ARG A 1 458 ? -17.176 20.384 7.692 1.00 75.00 458 ARG A O 1
ATOM 3562 N N . SER A 1 459 ? -17.326 19.980 9.892 1.00 79.19 459 SER A N 1
ATOM 3563 C CA . SER A 1 459 ? -15.999 20.514 10.221 1.00 79.19 459 SER A CA 1
ATOM 3564 C C . SER A 1 459 ? -14.805 19.610 9.882 1.00 79.19 459 SER A C 1
ATOM 3566 O O . SER A 1 459 ? -13.672 20.078 10.017 1.00 79.19 459 SER A O 1
ATOM 3568 N N . ASN A 1 460 ? -15.018 18.364 9.439 1.00 78.12 460 ASN A N 1
ATOM 3569 C CA . ASN A 1 460 ? -13.969 17.535 8.826 1.00 78.12 460 ASN A CA 1
ATOM 3570 C C . ASN A 1 460 ? -13.858 17.816 7.317 1.00 78.12 460 ASN A C 1
ATOM 3572 O O . ASN A 1 460 ? -14.870 18.158 6.697 1.00 78.12 460 ASN A O 1
ATOM 3576 N N . PRO A 1 461 ? -12.682 17.608 6.695 1.00 70.69 461 PRO A N 1
ATOM 3577 C CA . PRO A 1 461 ? -12.580 17.573 5.236 1.00 70.69 461 PRO A CA 1
ATOM 3578 C C . PRO A 1 461 ? -13.521 16.512 4.631 1.00 70.69 461 PRO A C 1
ATOM 3580 O O . PRO A 1 461 ? -13.870 15.523 5.281 1.00 70.69 461 PRO A O 1
ATOM 3583 N N . ARG A 1 462 ? -13.935 16.704 3.369 1.00 70.00 462 ARG A N 1
ATOM 3584 C CA . ARG A 1 462 ? -14.413 15.582 2.543 1.00 70.00 462 ARG A CA 1
ATOM 3585 C C . ARG A 1 462 ? -13.173 14.861 2.029 1.00 70.00 462 ARG A C 1
ATOM 3587 O O . ARG A 1 462 ? -12.313 15.507 1.441 1.00 70.00 462 ARG A O 1
ATOM 3594 N N . LEU A 1 463 ? -13.123 13.550 2.218 1.00 74.94 463 LEU A N 1
ATOM 3595 C CA . LEU A 1 463 ? -12.068 12.703 1.675 1.00 74.94 463 LEU A CA 1
ATOM 3596 C C . LEU A 1 463 ? -12.489 12.175 0.299 1.00 74.94 463 LEU A C 1
ATOM 3598 O O . LEU A 1 463 ? -13.667 11.877 0.080 1.00 74.94 463 LEU A O 1
ATOM 3602 N N . THR A 1 464 ? -11.526 12.062 -0.607 1.00 71.19 464 THR A N 1
ATOM 3603 C CA . THR A 1 464 ? -11.606 11.200 -1.792 1.00 71.19 464 THR A CA 1
ATOM 3604 C C . THR A 1 464 ? -11.129 9.793 -1.429 1.00 71.19 464 THR A C 1
ATOM 3606 O O . THR A 1 464 ? -10.562 9.575 -0.354 1.00 71.19 464 THR A O 1
ATOM 3609 N N . PHE A 1 465 ? -11.374 8.823 -2.306 1.00 83.12 465 PHE A N 1
ATOM 3610 C CA . PHE A 1 465 ? -10.684 7.537 -2.232 1.00 83.12 465 PHE A CA 1
ATOM 3611 C C . PHE A 1 465 ? -9.269 7.659 -2.837 1.00 83.12 465 PHE A C 1
ATOM 3613 O O . PHE A 1 465 ? -9.021 8.631 -3.557 1.00 83.12 465 PHE A O 1
ATOM 3620 N N . PRO A 1 466 ? -8.331 6.730 -2.569 1.00 86.00 466 PRO A N 1
ATOM 3621 C CA . PRO A 1 466 ? -7.092 6.651 -3.335 1.00 86.00 466 PRO A CA 1
ATOM 3622 C C . PRO A 1 466 ? -7.393 6.360 -4.813 1.00 86.00 466 PRO A C 1
ATOM 3624 O O . PRO A 1 466 ? -8.025 5.352 -5.137 1.00 86.00 466 PRO A O 1
ATOM 3627 N N . GLU A 1 467 ? -6.953 7.260 -5.693 1.00 81.56 467 GLU A N 1
ATOM 3628 C CA . GLU A 1 467 ? -7.120 7.191 -7.160 1.00 81.56 467 GLU A CA 1
ATOM 3629 C C . GLU A 1 467 ? -5.846 7.630 -7.918 1.00 81.56 467 GLU A C 1
ATOM 3631 O O . GLU A 1 467 ? -5.844 7.800 -9.138 1.00 81.56 467 GLU A O 1
ATOM 3636 N N . GLU A 1 468 ? -4.761 7.863 -7.180 1.00 81.12 468 GLU A N 1
ATOM 3637 C CA . GLU A 1 468 ? -3.509 8.443 -7.667 1.00 81.12 468 GLU A CA 1
ATOM 3638 C C . GLU A 1 468 ? -2.564 7.348 -8.190 1.00 81.12 468 GLU A C 1
ATOM 3640 O O . GLU A 1 468 ? -2.600 6.226 -7.682 1.00 81.12 468 GLU A O 1
ATOM 3645 N N . PRO A 1 469 ? -1.699 7.630 -9.182 1.00 86.00 469 PRO A N 1
ATOM 3646 C CA . PRO A 1 469 ? -0.696 6.667 -9.622 1.00 86.00 469 PRO A CA 1
ATOM 3647 C C . PRO A 1 469 ? 0.304 6.375 -8.493 1.00 86.00 469 PRO A C 1
ATOM 3649 O O . PRO A 1 469 ? 1.011 7.270 -8.032 1.00 86.00 469 PRO A O 1
ATOM 3652 N N . MET A 1 470 ? 0.385 5.111 -8.077 1.00 86.06 470 MET A N 1
ATOM 3653 C CA . MET A 1 470 ? 1.317 4.627 -7.052 1.00 86.06 470 MET A CA 1
ATOM 3654 C C . MET A 1 470 ? 2.355 3.678 -7.663 1.00 86.06 470 MET A C 1
ATOM 3656 O O . MET A 1 470 ? 2.149 3.114 -8.738 1.00 86.06 470 MET A O 1
ATOM 3660 N N . TYR A 1 471 ? 3.462 3.487 -6.950 1.00 87.25 471 TYR A N 1
ATOM 3661 C CA . TYR A 1 471 ? 4.491 2.489 -7.241 1.00 87.25 471 TYR A CA 1
ATOM 3662 C C . TYR A 1 471 ? 4.556 1.473 -6.093 1.00 87.25 471 TYR A C 1
ATOM 3664 O O . TYR A 1 471 ? 4.106 1.755 -4.984 1.00 87.25 471 TYR A O 1
ATOM 3672 N N . ILE A 1 472 ? 5.083 0.280 -6.366 1.00 90.44 472 ILE A N 1
ATOM 3673 C CA . ILE A 1 472 ? 5.211 -0.784 -5.365 1.00 90.44 472 ILE A CA 1
ATOM 3674 C C . ILE A 1 472 ? 6.565 -0.641 -4.660 1.00 90.44 472 ILE A C 1
ATOM 3676 O O . ILE A 1 472 ? 7.594 -0.484 -5.317 1.00 90.44 472 ILE A O 1
ATOM 3680 N N . ILE A 1 473 ? 6.555 -0.723 -3.330 1.00 89.75 473 ILE A N 1
ATOM 3681 C CA . ILE A 1 473 ? 7.748 -0.799 -2.481 1.00 89.75 473 ILE A CA 1
ATOM 3682 C C . ILE A 1 473 ? 7.799 -2.196 -1.859 1.00 89.75 473 ILE A C 1
ATOM 3684 O O . ILE A 1 473 ? 6.777 -2.721 -1.420 1.00 89.75 473 ILE A O 1
ATOM 3688 N N . PHE A 1 474 ? 9.000 -2.764 -1.783 1.00 90.44 474 PHE A N 1
ATOM 3689 C CA . PHE A 1 474 ? 9.305 -3.903 -0.925 1.00 90.44 474 PHE A CA 1
ATOM 3690 C C . PHE A 1 474 ? 10.508 -3.542 -0.055 1.00 90.44 474 PHE A C 1
ATOM 3692 O O . PHE A 1 474 ? 11.532 -3.084 -0.564 1.00 90.44 474 PHE A O 1
ATOM 3699 N N . ASN A 1 475 ? 10.387 -3.736 1.254 1.00 86.19 475 ASN A N 1
ATOM 3700 C CA . ASN A 1 475 ? 11.439 -3.490 2.231 1.00 86.19 475 ASN A CA 1
ATOM 3701 C C . ASN A 1 475 ? 11.290 -4.444 3.425 1.00 86.19 475 ASN A C 1
ATOM 3703 O O . ASN A 1 475 ? 10.240 -5.050 3.626 1.00 86.19 475 ASN A O 1
ATOM 3707 N N . VAL A 1 476 ? 12.343 -4.562 4.236 1.00 84.44 476 VAL A N 1
ATOM 3708 C CA . VAL A 1 476 ? 12.304 -5.295 5.509 1.00 84.44 476 VAL A CA 1
ATOM 3709 C C . VAL A 1 476 ? 12.844 -4.375 6.598 1.00 84.44 476 VAL A C 1
ATOM 3711 O O . VAL A 1 476 ? 14.046 -4.131 6.671 1.00 84.44 476 VAL A O 1
ATOM 3714 N N . ALA A 1 477 ? 11.934 -3.838 7.410 1.00 76.94 477 ALA A N 1
ATOM 3715 C CA . ALA A 1 477 ? 12.235 -2.832 8.424 1.00 76.94 477 ALA A CA 1
ATOM 3716 C C . ALA A 1 477 ? 12.597 -3.443 9.793 1.00 76.94 477 ALA A C 1
ATOM 3718 O O . ALA A 1 477 ? 12.089 -4.501 10.170 1.00 76.94 477 ALA A O 1
ATOM 3719 N N . LEU A 1 478 ? 13.427 -2.750 10.580 1.00 73.12 478 LEU A N 1
ATOM 3720 C CA . LEU A 1 478 ? 13.903 -3.159 11.911 1.00 73.12 478 LEU A CA 1
ATOM 3721 C C . LEU A 1 478 ? 13.730 -2.037 12.952 1.00 73.12 478 LEU A C 1
ATOM 3723 O O . LEU A 1 478 ? 14.639 -1.676 13.700 1.00 73.12 478 LEU A O 1
ATOM 3727 N N . SER A 1 479 ? 12.512 -1.504 13.065 1.00 71.19 479 SER A N 1
ATOM 3728 C CA . SER A 1 479 ? 12.215 -0.445 14.036 1.00 71.19 479 SER A CA 1
ATOM 3729 C C . SER A 1 479 ? 12.275 -0.900 15.501 1.00 71.19 479 SER A C 1
ATOM 3731 O O . SER A 1 479 ? 11.507 -1.745 15.980 1.00 71.19 479 SER A O 1
ATOM 3733 N N . ALA A 1 480 ? 13.092 -0.186 16.276 1.00 64.38 480 ALA A N 1
ATOM 3734 C CA . ALA A 1 480 ? 13.150 -0.320 17.725 1.00 64.38 480 ALA A CA 1
ATOM 3735 C C . ALA A 1 480 ? 11.926 0.273 18.456 1.00 64.38 480 ALA A C 1
ATOM 3737 O O . ALA A 1 480 ? 11.723 -0.039 19.635 1.00 64.38 480 ALA A O 1
ATOM 3738 N N . GLN A 1 481 ? 11.108 1.104 17.791 1.00 65.56 481 GLN A N 1
ATOM 3739 C CA . GLN A 1 481 ? 9.822 1.586 18.323 1.00 65.56 481 GLN A CA 1
ATOM 3740 C C . GLN A 1 481 ? 8.739 0.505 18.229 1.00 65.56 481 GLN A C 1
ATOM 3742 O O . GLN A 1 481 ? 7.957 0.344 19.164 1.00 65.56 481 GLN A O 1
ATOM 3747 N N . TRP A 1 482 ? 8.758 -0.291 17.157 1.00 65.00 482 TRP A N 1
ATOM 3748 C CA . TRP A 1 482 ? 7.936 -1.498 17.004 1.00 65.00 482 TRP A CA 1
ATOM 3749 C C . TRP A 1 482 ? 8.445 -2.691 17.835 1.00 65.00 482 TRP A C 1
ATOM 3751 O O . TRP A 1 482 ? 7.851 -3.767 17.824 1.00 65.00 482 TRP A O 1
ATOM 3761 N N . GLY A 1 483 ? 9.517 -2.498 18.611 1.00 62.84 483 GLY A N 1
ATOM 3762 C CA . GLY A 1 483 ? 10.035 -3.485 19.554 1.00 62.84 483 GLY A CA 1
ATOM 3763 C C . GLY A 1 483 ? 10.950 -4.543 18.938 1.00 62.84 483 GLY A C 1
ATOM 3764 O O . GLY A 1 483 ? 11.265 -5.507 19.634 1.00 62.84 483 GLY A O 1
ATOM 3765 N N . ALA A 1 484 ? 11.408 -4.367 17.691 1.00 69.81 484 ALA A N 1
ATOM 3766 C CA . ALA A 1 484 ? 12.396 -5.250 17.074 1.00 69.81 484 ALA A CA 1
ATOM 3767 C C . ALA A 1 484 ? 13.686 -5.256 17.911 1.00 69.81 484 ALA A C 1
ATOM 3769 O O . ALA A 1 484 ? 14.392 -4.249 17.988 1.00 69.81 484 ALA A O 1
ATOM 3770 N N . ARG A 1 485 ? 13.938 -6.373 18.608 1.00 70.31 485 ARG A N 1
ATOM 3771 C CA . ARG A 1 485 ? 15.147 -6.636 19.397 1.00 70.31 485 ARG A CA 1
ATOM 3772 C C . ARG A 1 485 ? 15.425 -8.141 19.443 1.00 70.31 485 ARG A C 1
ATOM 3774 O O . ARG A 1 485 ? 14.544 -8.887 19.878 1.00 70.31 485 ARG A O 1
ATOM 3781 N N . PRO A 1 486 ? 16.643 -8.593 19.112 1.00 67.75 486 PRO A N 1
ATOM 3782 C CA . PRO A 1 486 ? 17.731 -7.825 18.501 1.00 67.75 486 PRO A CA 1
ATOM 3783 C C . PRO A 1 486 ? 17.432 -7.465 17.016 1.00 67.75 486 PRO A C 1
ATOM 3785 O O . PRO A 1 486 ? 16.457 -7.990 16.477 1.00 67.75 486 PRO A O 1
ATOM 3788 N N . PRO A 1 487 ? 18.220 -6.595 16.345 1.00 65.31 487 PRO A N 1
ATOM 3789 C CA . PRO A 1 487 ? 19.406 -5.880 16.835 1.00 65.31 487 PRO A CA 1
ATOM 3790 C C . PRO A 1 487 ? 19.098 -4.899 17.975 1.00 65.31 487 PRO A C 1
ATOM 3792 O O . PRO A 1 487 ? 17.946 -4.590 18.274 1.00 65.31 487 PRO A O 1
ATOM 3795 N N . ASN A 1 488 ? 20.139 -4.438 18.667 1.00 69.12 488 ASN A N 1
ATOM 3796 C CA . ASN A 1 488 ? 20.003 -3.520 19.796 1.00 69.12 488 ASN A CA 1
ATOM 3797 C C . ASN A 1 488 ? 20.416 -2.109 19.365 1.00 69.12 488 ASN A C 1
ATOM 3799 O O . ASN A 1 488 ? 21.486 -1.922 18.797 1.00 69.12 488 ASN A O 1
ATOM 3803 N N . VAL A 1 489 ? 19.607 -1.092 19.672 1.00 66.94 489 VAL A N 1
ATOM 3804 C CA . VAL A 1 489 ? 19.937 0.301 19.319 1.00 66.94 489 VAL A CA 1
ATOM 3805 C C . VAL A 1 489 ? 21.250 0.718 19.988 1.00 66.94 489 VAL A C 1
ATOM 3807 O O . VAL A 1 489 ? 21.304 0.840 21.212 1.00 66.94 489 VAL A O 1
ATOM 3810 N N . GLY A 1 490 ? 22.296 0.941 19.187 1.00 66.44 490 GLY A N 1
ATOM 3811 C CA . GLY A 1 490 ? 23.623 1.344 19.663 1.00 66.44 490 GLY A CA 1
ATOM 3812 C C . GLY A 1 490 ? 24.441 0.243 20.355 1.00 66.44 490 GLY A C 1
ATOM 3813 O O . GLY A 1 490 ? 25.389 0.570 21.067 1.00 66.44 490 GLY A O 1
ATOM 3814 N N . TYR A 1 491 ? 24.089 -1.037 20.182 1.00 71.50 491 TYR A N 1
ATOM 3815 C CA . TYR A 1 491 ? 24.852 -2.176 20.711 1.00 71.50 491 TYR A CA 1
ATOM 3816 C C . TYR A 1 491 ? 24.831 -3.365 19.731 1.00 71.50 491 TYR A C 1
ATOM 3818 O O . TYR A 1 491 ? 23.848 -3.534 19.009 1.00 71.50 491 TYR A O 1
ATOM 3826 N N . PRO A 1 492 ? 25.837 -4.262 19.746 1.00 76.31 492 PRO A N 1
ATOM 3827 C CA . PRO A 1 492 ? 25.821 -5.477 18.930 1.00 76.31 492 PRO A CA 1
ATOM 3828 C C . PRO A 1 492 ? 24.547 -6.312 19.125 1.00 76.31 492 PRO A C 1
ATOM 3830 O O . PRO A 1 492 ? 23.979 -6.341 20.223 1.00 76.31 492 PRO A O 1
ATOM 3833 N N . CYS A 1 493 ? 24.136 -7.061 18.096 1.00 82.38 493 CYS A N 1
ATOM 3834 C CA . CYS A 1 493 ? 22.946 -7.922 18.127 1.00 82.38 493 CYS A CA 1
ATOM 3835 C C . CYS A 1 493 ? 22.897 -8.808 19.387 1.00 82.38 493 CYS A C 1
ATOM 3837 O O . CYS A 1 493 ? 21.912 -8.812 20.125 1.00 82.38 493 CYS A O 1
ATOM 3839 N N . ARG A 1 494 ? 24.001 -9.501 19.695 1.00 86.50 494 ARG A N 1
ATOM 3840 C CA . ARG A 1 494 ? 24.107 -10.420 20.847 1.00 86.50 494 ARG A CA 1
ATOM 3841 C C . ARG A 1 494 ? 24.298 -9.707 22.197 1.00 86.50 494 ARG A C 1
ATOM 3843 O O . ARG A 1 494 ? 24.374 -10.363 23.232 1.00 86.50 494 ARG A O 1
ATOM 3850 N N . GLY A 1 495 ? 24.391 -8.375 22.221 1.00 81.75 495 GLY A N 1
ATOM 3851 C CA . GLY A 1 495 ? 24.649 -7.586 23.428 1.00 81.75 495 GLY A CA 1
ATOM 3852 C C . GLY A 1 495 ? 25.981 -7.968 24.079 1.00 81.75 495 GLY A C 1
ATOM 3853 O O . GLY A 1 495 ? 27.045 -7.737 23.512 1.00 81.75 495 GLY A O 1
ATOM 3854 N N . ASN A 1 496 ? 25.923 -8.576 25.266 1.00 84.19 496 ASN A N 1
ATOM 3855 C CA . ASN A 1 496 ? 27.083 -9.138 25.971 1.00 84.19 496 ASN A CA 1
ATOM 3856 C C . ASN A 1 496 ? 27.293 -10.652 25.724 1.00 84.19 496 ASN A C 1
ATOM 3858 O O . ASN A 1 496 ? 28.186 -11.248 26.323 1.00 84.19 496 ASN A O 1
ATOM 3862 N N . GLY A 1 497 ? 26.445 -11.287 24.909 1.00 85.44 497 GLY A N 1
ATOM 3863 C CA . GLY A 1 497 ? 26.486 -12.710 24.569 1.00 85.44 497 GLY A CA 1
ATOM 3864 C C . GLY A 1 497 ? 25.960 -13.676 25.639 1.00 85.44 497 GLY A C 1
ATOM 3865 O O . GLY A 1 497 ? 26.002 -14.884 25.410 1.00 85.44 497 GLY A O 1
ATOM 3866 N N . THR A 1 498 ? 25.468 -13.208 26.797 1.00 88.81 498 THR A N 1
ATOM 3867 C CA . THR A 1 498 ? 25.046 -14.112 27.893 1.00 88.81 498 THR A CA 1
ATOM 3868 C C . THR A 1 498 ? 23.581 -14.546 27.838 1.00 88.81 498 THR A C 1
ATOM 3870 O O . THR A 1 498 ? 23.189 -15.414 28.614 1.00 88.81 498 THR A O 1
ATOM 3873 N N . ASP A 1 499 ? 22.761 -13.944 26.975 1.00 88.94 499 ASP A N 1
ATOM 3874 C CA . ASP A 1 499 ? 21.331 -14.249 26.873 1.00 88.94 499 ASP A CA 1
ATOM 3875 C C . ASP A 1 499 ? 21.064 -15.303 25.771 1.00 88.94 499 ASP A C 1
ATOM 3877 O O . ASP A 1 499 ? 21.240 -15.017 24.582 1.00 88.94 499 ASP A O 1
ATOM 3881 N N . PRO A 1 500 ? 20.622 -16.529 26.121 1.00 90.00 500 PRO A N 1
ATOM 3882 C CA . PRO A 1 500 ? 20.408 -17.605 25.157 1.00 90.00 500 PRO A CA 1
ATOM 3883 C C . PRO A 1 500 ? 19.112 -17.458 24.344 1.00 90.00 500 PRO A C 1
ATOM 3885 O O . PRO A 1 500 ? 18.849 -18.295 23.482 1.00 90.00 500 PRO A O 1
ATOM 3888 N N . TYR A 1 501 ? 18.255 -16.473 24.616 1.00 86.62 501 TYR A N 1
ATOM 3889 C CA . TYR A 1 501 ? 17.133 -16.103 23.751 1.00 86.62 501 TYR A CA 1
ATOM 3890 C C . TYR A 1 501 ? 17.601 -15.106 22.685 1.00 86.62 501 TYR A C 1
ATOM 3892 O O . TYR A 1 501 ? 17.456 -15.391 21.499 1.00 86.62 501 TYR A O 1
ATOM 3900 N N . ILE A 1 502 ? 18.263 -14.017 23.093 1.00 85.56 502 ILE A N 1
ATOM 3901 C CA . ILE A 1 502 ? 18.817 -13.008 22.172 1.00 85.56 502 ILE A CA 1
ATOM 3902 C C . ILE A 1 502 ? 19.831 -13.634 21.208 1.00 85.56 502 ILE A C 1
ATOM 3904 O O . ILE A 1 502 ? 19.734 -13.409 20.002 1.00 85.56 502 ILE A O 1
ATOM 3908 N N . ASN A 1 503 ? 20.746 -14.478 21.708 1.00 87.44 503 ASN A N 1
ATOM 3909 C CA . ASN A 1 503 ? 21.727 -15.165 20.863 1.00 87.44 503 ASN A CA 1
ATOM 3910 C C . ASN A 1 503 ? 21.050 -15.932 19.717 1.00 87.44 503 ASN A C 1
ATOM 3912 O O . ASN A 1 503 ? 21.411 -15.714 18.569 1.00 87.44 503 ASN A O 1
ATOM 3916 N N . ARG A 1 504 ? 20.002 -16.723 19.998 1.00 87.50 504 ARG A N 1
ATOM 3917 C CA . ARG A 1 504 ? 19.295 -17.519 18.976 1.00 87.50 504 ARG A CA 1
ATOM 3918 C C . ARG A 1 504 ? 18.597 -16.686 17.900 1.00 87.50 504 ARG A C 1
ATOM 3920 O O . ARG A 1 504 ? 18.424 -17.193 16.799 1.00 87.50 504 ARG A O 1
ATOM 3927 N N . ILE A 1 505 ? 18.199 -15.446 18.191 1.00 85.31 505 ILE A N 1
ATOM 3928 C CA . ILE A 1 505 ? 17.649 -14.547 17.163 1.00 85.31 505 ILE A CA 1
ATOM 3929 C C . ILE A 1 505 ? 18.790 -13.991 16.298 1.00 85.31 505 ILE A C 1
ATOM 3931 O O . ILE A 1 505 ? 18.679 -13.974 15.077 1.00 85.31 505 ILE A O 1
ATOM 3935 N N . CYS A 1 506 ? 19.924 -13.629 16.905 1.00 86.25 506 CYS A N 1
ATOM 3936 C CA . CYS A 1 506 ? 21.127 -13.217 16.171 1.00 86.25 506 CYS A CA 1
ATOM 3937 C C . CYS A 1 506 ? 21.774 -14.341 15.353 1.00 86.25 506 CYS A C 1
ATOM 3939 O O . CYS A 1 506 ? 22.430 -14.079 14.350 1.00 86.25 506 CYS A O 1
ATOM 3941 N N . ASP A 1 507 ? 21.615 -15.592 15.781 1.00 87.12 507 ASP A N 1
ATOM 3942 C CA . ASP A 1 507 ? 22.044 -16.782 15.042 1.00 87.12 507 ASP A CA 1
ATOM 3943 C C . ASP A 1 507 ? 21.133 -17.060 13.824 1.00 87.12 507 ASP A C 1
ATOM 3945 O O . ASP A 1 507 ? 21.456 -17.917 13.007 1.00 87.12 507 ASP A O 1
ATOM 3949 N N . GLY A 1 508 ? 20.017 -16.327 13.689 1.00 83.38 508 GLY A N 1
ATOM 3950 C CA . GLY A 1 508 ? 19.119 -16.343 12.533 1.00 83.38 508 GLY A CA 1
ATOM 3951 C C . GLY A 1 508 ? 19.396 -15.265 11.476 1.00 83.38 508 GLY A C 1
ATOM 3952 O O . GLY A 1 508 ? 18.651 -15.201 10.505 1.00 83.38 508 GLY A O 1
ATOM 3953 N N . PHE A 1 509 ? 20.422 -14.419 11.640 1.00 84.19 509 PHE A N 1
ATOM 3954 C CA . PHE A 1 509 ? 20.876 -13.500 10.586 1.00 84.19 509 PHE A CA 1
ATOM 3955 C C . PHE A 1 509 ? 21.927 -14.180 9.680 1.00 84.19 509 PHE A C 1
ATOM 3957 O O . PHE A 1 509 ? 22.763 -14.929 10.194 1.00 84.19 509 PHE A O 1
ATOM 3964 N N . PRO A 1 510 ? 21.955 -13.908 8.357 1.00 84.94 510 PRO A N 1
ATOM 3965 C CA . PRO A 1 510 ? 21.075 -13.005 7.609 1.00 84.94 510 PRO A CA 1
ATOM 3966 C C . PRO A 1 510 ? 19.630 -13.509 7.491 1.00 84.94 510 PRO A C 1
ATOM 3968 O O . PRO A 1 510 ? 19.394 -14.697 7.287 1.00 84.94 510 PRO A O 1
ATOM 3971 N N . MET A 1 511 ? 18.679 -12.577 7.570 1.00 84.56 511 MET A N 1
ATOM 3972 C CA . MET A 1 511 ? 17.253 -12.837 7.342 1.00 84.56 511 MET A CA 1
ATOM 3973 C C . MET A 1 511 ? 16.839 -12.352 5.949 1.00 84.56 511 MET A C 1
ATOM 3975 O O . MET A 1 511 ? 17.457 -11.437 5.402 1.00 84.56 511 MET A O 1
ATOM 3979 N N . TYR A 1 512 ? 15.794 -12.961 5.385 1.00 85.81 512 TYR A N 1
ATOM 3980 C CA . TYR A 1 512 ? 15.370 -12.735 4.003 1.00 85.81 512 TYR A CA 1
ATOM 3981 C C . TYR A 1 512 ? 13.854 -12.588 3.890 1.00 85.81 512 TYR A C 1
ATOM 3983 O O . TYR A 1 512 ? 13.111 -13.426 4.403 1.00 85.81 512 TYR A O 1
ATOM 3991 N N . MET A 1 513 ? 13.405 -11.585 3.137 1.00 88.75 513 MET A N 1
ATOM 3992 C CA . MET A 1 513 ? 12.096 -11.621 2.483 1.00 88.75 513 MET A CA 1
ATOM 3993 C C . MET A 1 513 ? 12.296 -12.177 1.071 1.00 88.75 513 MET A C 1
ATOM 3995 O O . MET A 1 513 ? 13.100 -11.640 0.307 1.00 88.75 513 MET A O 1
ATOM 3999 N N . LYS A 1 514 ? 11.588 -13.265 0.751 1.00 90.69 514 LYS A N 1
ATOM 4000 C CA . LYS A 1 514 ? 11.608 -13.924 -0.562 1.00 90.69 514 LYS A CA 1
ATOM 4001 C C . LYS A 1 514 ? 10.311 -13.624 -1.309 1.00 90.69 514 LYS A C 1
ATOM 4003 O O . LYS A 1 514 ? 9.234 -13.796 -0.738 1.00 90.69 514 LYS A O 1
ATOM 4008 N N . ILE A 1 515 ? 10.406 -13.211 -2.570 1.00 93.44 515 ILE A N 1
ATOM 4009 C CA . ILE A 1 515 ? 9.249 -12.922 -3.430 1.00 93.44 515 ILE A CA 1
ATOM 4010 C C . ILE A 1 515 ? 9.370 -13.747 -4.717 1.00 93.44 515 ILE A C 1
ATOM 4012 O O . ILE A 1 515 ? 10.268 -13.513 -5.519 1.00 93.44 515 ILE A O 1
ATOM 4016 N N . ASP A 1 516 ? 8.463 -14.713 -4.871 1.00 93.69 516 ASP A N 1
ATOM 4017 C CA . ASP A 1 516 ? 8.357 -15.669 -5.990 1.00 93.69 516 ASP A CA 1
ATOM 4018 C C . ASP A 1 516 ? 7.894 -14.985 -7.293 1.00 93.69 516 ASP A C 1
ATOM 4020 O O . ASP A 1 516 ? 8.550 -15.078 -8.323 1.00 93.69 516 ASP A O 1
ATOM 4024 N N . TYR A 1 517 ? 6.815 -14.194 -7.235 1.00 95.12 517 TYR A N 1
ATOM 4025 C CA . TYR A 1 517 ? 6.343 -13.380 -8.362 1.00 95.12 517 TYR A CA 1
ATOM 4026 C C . TYR A 1 517 ? 5.640 -12.098 -7.909 1.00 95.12 517 TYR A C 1
ATOM 4028 O O . TYR A 1 517 ? 5.090 -12.013 -6.808 1.00 95.12 517 TYR A O 1
ATOM 4036 N N . VAL A 1 518 ? 5.552 -11.130 -8.823 1.00 96.00 518 VAL A N 1
ATOM 4037 C CA . VAL A 1 518 ? 4.603 -10.007 -8.767 1.00 96.00 518 VAL A CA 1
ATOM 4038 C C . VAL A 1 518 ? 3.745 -10.042 -10.028 1.00 96.00 518 VAL A C 1
ATOM 4040 O O . VAL A 1 518 ? 4.267 -10.194 -11.126 1.00 96.00 518 VAL A O 1
ATOM 4043 N N . ARG A 1 519 ? 2.418 -9.912 -9.895 1.00 96.19 519 ARG A N 1
ATOM 4044 C CA . ARG A 1 519 ? 1.480 -9.879 -11.033 1.00 96.19 519 ARG A CA 1
ATOM 4045 C C . ARG A 1 519 ? 0.377 -8.850 -10.781 1.00 96.19 519 ARG A C 1
ATOM 4047 O O . ARG A 1 519 ? -0.321 -8.937 -9.771 1.00 96.19 519 ARG A O 1
ATOM 4054 N N . LEU A 1 520 ? 0.221 -7.897 -11.696 1.00 95.44 520 LEU A N 1
ATOM 4055 C CA . LEU A 1 520 ? -0.772 -6.824 -11.661 1.00 95.44 520 LEU A CA 1
ATOM 4056 C C . LEU A 1 520 ? -1.779 -7.003 -12.802 1.00 95.44 520 LEU A C 1
ATOM 4058 O O . LEU A 1 520 ? -1.401 -7.175 -13.962 1.00 95.44 520 LEU A O 1
ATOM 4062 N N . TYR A 1 521 ? -3.063 -6.900 -12.465 1.00 95.75 521 TYR A N 1
ATOM 4063 C CA . TYR A 1 521 ? -4.187 -7.078 -13.384 1.00 95.75 521 TYR A CA 1
ATOM 4064 C C . TYR A 1 521 ? -5.068 -5.826 -13.390 1.00 95.75 521 TYR A C 1
ATOM 4066 O O . TYR A 1 521 ? -5.200 -5.172 -12.354 1.00 95.75 521 TYR A O 1
ATOM 4074 N N . GLN A 1 522 ? -5.689 -5.507 -14.526 1.00 94.44 522 GLN A N 1
ATOM 4075 C CA . GLN A 1 522 ? -6.647 -4.400 -14.652 1.00 94.44 522 GLN A CA 1
ATOM 4076 C C . GLN A 1 522 ? -7.842 -4.781 -15.534 1.00 94.44 522 GLN A C 1
ATOM 4078 O O . GLN A 1 522 ? -7.729 -5.607 -16.438 1.00 94.44 522 GLN A O 1
ATOM 4083 N N . ASP A 1 523 ? -8.990 -4.145 -15.300 1.00 93.25 523 ASP A N 1
ATOM 4084 C CA . ASP A 1 523 ? -10.070 -4.095 -16.287 1.00 93.25 523 ASP A CA 1
ATOM 4085 C C . ASP A 1 523 ? -9.614 -3.226 -17.473 1.00 93.25 523 ASP A C 1
ATOM 4087 O O . ASP A 1 523 ? -9.340 -2.036 -17.297 1.00 93.25 523 ASP A O 1
ATOM 4091 N N . LEU A 1 524 ? -9.524 -3.819 -18.667 1.00 90.50 524 LEU A N 1
ATOM 4092 C CA . LEU A 1 524 ? -9.165 -3.143 -19.921 1.00 90.50 524 LEU A CA 1
ATOM 4093 C C . LEU A 1 524 ? -10.380 -2.871 -20.831 1.00 90.50 524 LEU A C 1
ATOM 4095 O O . LEU A 1 524 ? -10.219 -2.505 -21.997 1.00 90.50 524 LEU A O 1
ATOM 4099 N N . SER A 1 525 ? -11.605 -3.041 -20.324 1.00 88.88 525 SER A N 1
ATOM 4100 C CA . SER A 1 525 ? -12.831 -2.756 -21.071 1.00 88.88 525 SER A CA 1
ATOM 4101 C C . SER A 1 525 ? -12.977 -1.266 -21.416 1.00 88.88 525 SER A C 1
ATOM 4103 O O . SER A 1 525 ? -12.473 -0.387 -20.718 1.00 88.88 525 SER A O 1
ATOM 4105 N N . GLU A 1 526 ? -13.729 -0.956 -22.480 1.00 85.25 526 GLU A N 1
ATOM 4106 C CA . GLU A 1 526 ? -13.886 0.414 -23.015 1.00 85.25 526 GLU A CA 1
ATOM 4107 C C . GLU A 1 526 ? -14.449 1.448 -22.015 1.00 85.25 526 GLU A C 1
ATOM 4109 O O . GLU A 1 526 ? -14.374 2.648 -22.273 1.00 85.25 526 GLU A O 1
ATOM 4114 N N . ASN A 1 527 ? -15.028 0.998 -20.895 1.00 83.31 527 ASN A N 1
ATOM 4115 C CA . ASN A 1 527 ? -15.603 1.852 -19.849 1.00 83.31 527 ASN A CA 1
ATOM 4116 C C . ASN A 1 527 ? -14.776 1.861 -18.548 1.00 83.31 527 ASN A C 1
ATOM 4118 O O . ASN A 1 527 ? -15.188 2.501 -17.578 1.00 83.31 527 ASN A O 1
ATOM 4122 N N . SER A 1 528 ? -13.641 1.156 -18.510 1.00 86.88 52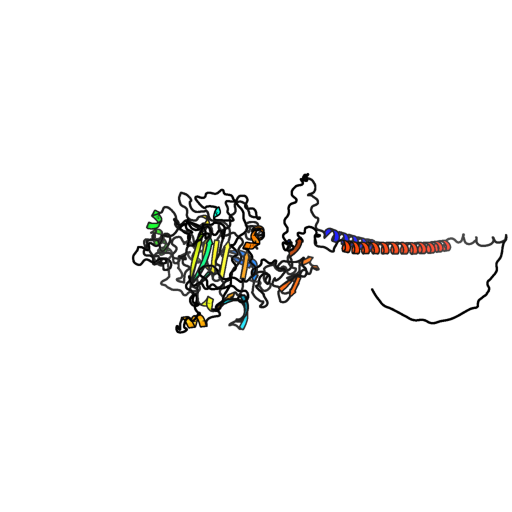8 SER A N 1
ATOM 4123 C CA . SER A 1 528 ? -12.754 1.113 -17.349 1.00 86.88 528 SER A CA 1
ATOM 4124 C C . SER A 1 528 ? -12.143 2.485 -17.053 1.00 86.88 528 SER A C 1
ATOM 4126 O O . SER A 1 528 ? -11.810 3.258 -17.954 1.00 86.88 528 SER A O 1
ATOM 4128 N N . THR A 1 529 ? -11.969 2.784 -15.766 1.00 82.19 529 THR A N 1
ATOM 4129 C CA . THR A 1 529 ? -11.218 3.952 -15.282 1.00 82.19 529 THR A CA 1
ATOM 4130 C C . THR A 1 529 ? -9.790 3.604 -14.855 1.00 82.19 529 THR A C 1
ATOM 4132 O O . THR A 1 529 ? -9.053 4.497 -14.436 1.00 82.19 529 THR A O 1
ATOM 4135 N N . MET A 1 530 ? -9.392 2.329 -14.949 1.00 88.81 530 MET A N 1
ATOM 4136 C CA . MET A 1 530 ? -8.032 1.881 -14.646 1.00 88.81 530 MET A CA 1
ATOM 4137 C C . MET A 1 530 ? -7.040 2.353 -15.718 1.00 88.81 530 MET A C 1
ATOM 4139 O O . MET A 1 530 ? -7.397 2.575 -16.875 1.00 88.81 530 MET A O 1
ATOM 4143 N N . ALA A 1 531 ? -5.783 2.538 -15.319 1.00 85.44 531 ALA A N 1
ATOM 4144 C CA . ALA A 1 531 ? -4.713 2.992 -16.196 1.00 85.44 531 ALA A CA 1
ATOM 4145 C C . ALA A 1 531 ? -3.357 2.436 -15.742 1.00 85.44 531 ALA A C 1
ATOM 4147 O O . ALA A 1 531 ? -3.140 2.178 -14.556 1.00 85.44 531 ALA A O 1
ATOM 4148 N N . ILE A 1 532 ? -2.432 2.290 -16.691 1.00 80.00 532 ILE A N 1
ATOM 4149 C CA . ILE A 1 532 ? -1.067 1.804 -16.457 1.00 80.00 532 ILE A CA 1
ATOM 4150 C C . ILE A 1 532 ? -0.104 3.000 -16.442 1.00 80.00 532 ILE A C 1
ATOM 4152 O O . ILE A 1 532 ? -0.160 3.853 -17.330 1.00 80.00 532 ILE A O 1
ATOM 4156 N N . GLY A 1 533 ? 0.824 3.023 -15.483 1.00 81.12 533 GLY A N 1
ATOM 4157 C CA . GLY A 1 533 ? 1.919 3.996 -15.420 1.00 81.12 533 GLY A CA 1
ATOM 4158 C C . GLY A 1 533 ? 1.626 5.259 -14.601 1.00 81.12 533 GLY A C 1
ATOM 4159 O O . GLY A 1 533 ? 0.556 5.430 -14.023 1.00 81.12 533 GLY A O 1
ATOM 4160 N N . CYS A 1 534 ? 2.620 6.147 -14.535 1.00 78.75 534 CYS A N 1
ATOM 4161 C CA . CYS A 1 534 ? 2.657 7.276 -13.600 1.00 78.75 534 CYS A CA 1
ATOM 4162 C C . CYS A 1 534 ? 1.993 8.579 -14.086 1.00 78.75 534 CYS A C 1
ATOM 4164 O O . CYS A 1 534 ? 1.965 9.550 -13.336 1.00 78.75 534 CYS A O 1
ATOM 4166 N N . ASP A 1 535 ? 1.460 8.627 -15.312 1.00 87.25 535 ASP A N 1
ATOM 4167 C CA . ASP A 1 535 ? 0.871 9.846 -15.898 1.00 87.25 535 ASP A CA 1
ATOM 4168 C C . ASP A 1 535 ? -0.535 9.633 -16.508 1.00 87.25 535 ASP A C 1
ATOM 4170 O O . ASP A 1 535 ? -0.779 9.963 -17.673 1.00 87.25 535 ASP A O 1
ATOM 4174 N N . PRO A 1 536 ? -1.494 9.039 -15.768 1.00 87.88 536 PRO A N 1
ATOM 4175 C CA . PRO A 1 536 ? -2.850 8.848 -16.267 1.00 87.88 536 PRO A CA 1
ATOM 4176 C C . PRO A 1 536 ? -3.561 10.198 -16.432 1.00 87.88 536 PRO A C 1
ATOM 4178 O O . PRO A 1 536 ? -3.473 11.067 -15.572 1.00 87.88 536 PRO A O 1
ATOM 4181 N N . LYS A 1 537 ? -4.360 10.369 -17.494 1.00 85.31 537 LYS A N 1
ATOM 4182 C CA . LYS A 1 537 ? -5.092 11.631 -17.770 1.00 85.31 537 LYS A CA 1
ATOM 4183 C C . LYS A 1 537 ? -6.021 12.079 -16.630 1.00 85.31 537 LYS A C 1
ATOM 4185 O O . LYS A 1 537 ? -6.335 13.262 -16.518 1.00 85.31 537 LYS A O 1
ATOM 4190 N N . THR A 1 538 ? -6.480 11.139 -15.806 1.00 82.12 538 THR A N 1
ATOM 4191 C CA . THR A 1 538 ? -7.264 11.403 -14.594 1.00 82.12 538 THR A CA 1
ATOM 4192 C C . THR A 1 538 ? -6.417 12.040 -13.494 1.00 82.12 538 THR A C 1
ATOM 4194 O O . THR A 1 538 ? -6.894 12.963 -12.845 1.00 82.12 538 THR A O 1
ATOM 4197 N N . HIS A 1 539 ? -5.165 11.615 -13.322 1.00 84.75 539 HIS A N 1
ATOM 4198 C CA . HIS A 1 539 ? -4.236 12.085 -12.291 1.00 84.75 539 HIS A CA 1
ATOM 4199 C C . HIS A 1 539 ? -2.826 12.310 -12.886 1.00 84.75 539 HIS A C 1
ATOM 4201 O O . HIS A 1 539 ? -1.893 11.575 -12.552 1.00 84.75 539 HIS A O 1
ATOM 4207 N N . PRO A 1 540 ? -2.649 13.317 -13.769 1.00 89.50 540 PRO A N 1
ATOM 4208 C CA . PRO A 1 540 ? -1.356 13.605 -14.386 1.00 89.50 540 PRO A CA 1
ATOM 4209 C C . PRO A 1 540 ? -0.334 13.992 -13.315 1.00 89.50 540 PRO A C 1
ATOM 4211 O O . PRO A 1 540 ? -0.692 14.625 -12.314 1.00 89.50 540 PRO A O 1
ATOM 4214 N N . THR A 1 541 ? 0.915 13.571 -13.526 1.00 86.81 541 THR A N 1
ATOM 4215 C CA . THR A 1 541 ? 2.023 13.679 -12.559 1.00 86.81 541 THR A CA 1
ATOM 4216 C C . THR A 1 541 ? 3.407 13.813 -13.230 1.00 86.81 541 THR A C 1
ATOM 4218 O O . THR A 1 541 ? 4.338 14.312 -12.599 1.00 86.81 541 THR A O 1
ATOM 4221 N N . ARG A 1 542 ? 3.585 13.467 -14.519 1.00 86.38 542 ARG A N 1
ATOM 4222 C CA . ARG A 1 542 ? 4.900 13.510 -15.203 1.00 86.38 542 ARG A CA 1
ATOM 4223 C C . ARG A 1 542 ? 5.526 14.900 -15.199 1.00 86.38 542 ARG A C 1
ATOM 4225 O O . ARG A 1 542 ? 6.685 15.044 -14.821 1.00 86.38 542 ARG A O 1
ATOM 4232 N N . GLN A 1 543 ? 4.779 15.923 -15.616 1.00 84.88 543 GLN A N 1
ATOM 4233 C CA . GLN A 1 543 ? 5.310 17.289 -15.672 1.00 84.88 543 GLN A CA 1
ATOM 4234 C C . GLN A 1 543 ? 5.607 17.835 -14.265 1.00 84.88 543 GLN A C 1
ATOM 4236 O O . GLN A 1 543 ? 6.607 18.522 -14.084 1.00 84.88 543 GLN A O 1
ATOM 4241 N N . TRP A 1 544 ? 4.815 17.448 -13.257 1.00 85.75 544 TRP A N 1
ATOM 4242 C CA . TRP A 1 544 ? 5.096 17.764 -11.857 1.00 85.75 544 TRP A CA 1
ATOM 4243 C C . TRP A 1 544 ? 6.440 17.191 -11.389 1.00 85.75 544 TRP A C 1
ATOM 4245 O O . TRP A 1 544 ? 7.220 17.927 -10.790 1.00 85.75 544 TRP A O 1
ATOM 4255 N N . ILE A 1 545 ? 6.728 15.918 -11.689 1.00 83.56 545 ILE A N 1
ATOM 4256 C CA . ILE A 1 545 ? 8.012 15.278 -11.355 1.00 83.56 545 ILE A CA 1
ATOM 4257 C C . ILE A 1 545 ? 9.170 15.980 -12.074 1.00 83.56 545 ILE A C 1
ATOM 4259 O O . ILE A 1 545 ? 10.182 16.278 -11.450 1.00 83.56 545 ILE A O 1
ATOM 4263 N N . LEU A 1 546 ? 9.021 16.294 -13.366 1.00 84.44 546 LEU A N 1
ATOM 4264 C CA . LEU A 1 546 ? 10.070 16.951 -14.156 1.00 84.44 546 LEU A CA 1
ATOM 4265 C C . LEU A 1 546 ? 10.382 18.376 -13.666 1.00 84.44 546 LEU A C 1
ATOM 4267 O O . LEU A 1 546 ? 11.552 18.739 -13.550 1.00 84.44 546 LEU A O 1
ATOM 4271 N N . ASP A 1 547 ? 9.360 19.166 -13.330 1.00 84.31 547 ASP A N 1
ATOM 4272 C CA . ASP A 1 547 ? 9.538 20.533 -12.816 1.00 84.31 547 ASP A CA 1
ATOM 4273 C C . ASP A 1 547 ? 10.122 20.557 -11.388 1.00 84.31 547 ASP A C 1
ATOM 4275 O O . ASP A 1 547 ? 10.726 21.551 -10.977 1.00 84.31 547 ASP A O 1
ATOM 4279 N N . HIS A 1 548 ? 9.991 19.451 -10.648 1.00 81.88 548 HIS A N 1
ATOM 4280 C CA . HIS A 1 548 ? 10.441 19.290 -9.263 1.00 81.88 548 HIS A CA 1
ATOM 4281 C C . HIS A 1 548 ? 11.504 18.196 -9.091 1.00 81.88 548 HIS A C 1
ATOM 4283 O O . HIS A 1 548 ? 11.666 17.662 -7.998 1.00 81.88 548 HIS A O 1
ATOM 4289 N N . ILE A 1 549 ? 12.264 17.873 -10.143 1.00 81.81 549 ILE A N 1
ATOM 4290 C CA . ILE A 1 549 ? 13.109 16.663 -10.221 1.00 81.81 549 ILE A CA 1
ATOM 4291 C C . ILE A 1 549 ? 14.075 16.466 -9.035 1.00 81.81 549 ILE A C 1
ATOM 4293 O O . ILE A 1 549 ? 14.325 15.341 -8.623 1.00 81.81 549 ILE A O 1
ATOM 4297 N N . LYS A 1 550 ? 14.531 17.557 -8.405 1.00 80.56 550 LYS A N 1
ATOM 4298 C CA . LYS A 1 550 ? 15.387 17.569 -7.197 1.00 80.56 550 LYS A CA 1
ATOM 4299 C C . LYS A 1 550 ? 14.728 17.029 -5.918 1.00 80.56 550 LYS A C 1
ATOM 4301 O O . LYS A 1 550 ? 15.377 16.970 -4.882 1.00 80.56 550 LYS A O 1
ATOM 4306 N N . GLU A 1 551 ? 13.436 16.731 -5.967 1.00 78.62 551 GLU A N 1
ATOM 4307 C CA . GLU A 1 551 ? 12.670 16.080 -4.898 1.00 78.62 551 GLU A CA 1
ATOM 4308 C C . GLU A 1 551 ? 12.511 14.570 -5.158 1.00 78.62 551 GLU A C 1
ATOM 4310 O O . GLU A 1 551 ? 12.030 13.843 -4.293 1.00 78.62 551 GLU A O 1
ATOM 4315 N N . TYR A 1 552 ? 12.926 14.111 -6.345 1.00 78.62 552 TYR A N 1
ATOM 4316 C CA . TYR A 1 552 ? 12.814 12.736 -6.837 1.00 78.62 552 TYR A CA 1
ATOM 4317 C C . TYR A 1 552 ? 14.181 12.103 -7.170 1.00 78.62 552 TYR A C 1
ATOM 4319 O O . TYR A 1 552 ? 14.227 10.913 -7.470 1.00 78.62 552 TYR A O 1
ATOM 4327 N N . GLU A 1 553 ? 15.281 12.862 -7.084 1.00 81.06 553 GLU A N 1
ATOM 4328 C CA . GLU A 1 553 ? 16.655 12.345 -7.088 1.00 81.06 553 GLU A CA 1
ATOM 4329 C C . GLU A 1 553 ? 17.578 13.046 -6.081 1.00 81.06 553 GLU A C 1
ATOM 4331 O O . GLU A 1 553 ? 17.436 14.236 -5.793 1.00 81.06 553 GLU A O 1
ATOM 4336 N N . ASP A 1 554 ? 18.590 12.306 -5.630 1.00 76.00 554 ASP A N 1
ATOM 4337 C CA . ASP A 1 554 ? 19.807 12.820 -4.993 1.00 76.00 554 ASP A CA 1
ATOM 4338 C C . ASP A 1 554 ? 21.045 12.389 -5.809 1.00 76.00 554 ASP A C 1
ATOM 4340 O O . ASP A 1 554 ? 20.911 12.058 -6.987 1.00 76.00 554 ASP A O 1
ATOM 4344 N N . ASP A 1 555 ? 22.264 12.492 -5.273 1.00 75.50 555 ASP A N 1
ATOM 4345 C CA . ASP A 1 555 ? 23.486 12.185 -6.037 1.00 75.50 555 ASP A CA 1
ATOM 4346 C C . ASP A 1 555 ? 23.810 10.686 -6.154 1.00 75.50 555 ASP A C 1
ATOM 4348 O O . ASP A 1 555 ? 24.540 10.315 -7.075 1.00 75.50 555 ASP A O 1
ATOM 4352 N N . ASP A 1 556 ? 23.210 9.840 -5.314 1.00 71.94 556 ASP A N 1
ATOM 4353 C CA . ASP A 1 556 ? 23.348 8.380 -5.358 1.00 71.94 556 ASP A CA 1
ATOM 4354 C C . ASP A 1 556 ? 22.137 7.733 -6.074 1.00 71.94 556 ASP A C 1
ATOM 4356 O O . ASP A 1 556 ? 22.277 6.785 -6.849 1.00 71.94 556 ASP A O 1
ATOM 4360 N N . ASN A 1 557 ? 20.942 8.308 -5.901 1.00 77.38 557 ASN A N 1
ATOM 4361 C CA . ASN A 1 557 ? 19.660 7.823 -6.413 1.00 77.38 557 ASN A CA 1
ATOM 4362 C C . ASN A 1 557 ? 19.135 8.736 -7.551 1.00 77.38 557 ASN A C 1
ATOM 4364 O O . ASN A 1 557 ? 18.219 9.533 -7.343 1.00 77.38 557 ASN A O 1
ATOM 4368 N N . LYS A 1 558 ? 19.727 8.656 -8.755 1.00 77.06 558 LYS A N 1
ATOM 4369 C CA . LYS A 1 558 ? 19.366 9.489 -9.931 1.00 77.06 558 LYS A CA 1
ATOM 4370 C C . LYS A 1 558 ? 18.128 9.007 -10.698 1.00 77.06 558 LYS A C 1
ATOM 4372 O O . LYS A 1 558 ? 17.931 7.804 -10.861 1.00 77.06 558 LYS A O 1
ATOM 4377 N N . VAL A 1 559 ? 17.360 9.938 -11.283 1.00 80.44 559 VAL A N 1
ATOM 4378 C CA . VAL A 1 559 ? 16.300 9.595 -12.255 1.00 80.44 559 VAL A CA 1
ATOM 4379 C C . VAL A 1 559 ? 16.927 9.368 -13.633 1.00 80.44 559 VAL A C 1
ATOM 4381 O O . VAL A 1 559 ? 17.560 10.259 -14.199 1.00 80.44 559 VAL A O 1
ATOM 4384 N N . ILE A 1 560 ? 16.749 8.166 -14.188 1.00 81.38 560 ILE A N 1
ATOM 4385 C CA . ILE A 1 560 ? 17.385 7.721 -15.438 1.00 81.38 560 ILE A CA 1
ATOM 4386 C C . ILE A 1 560 ? 16.323 7.142 -16.388 1.00 81.38 560 ILE A C 1
ATOM 4388 O O . ILE A 1 560 ? 15.564 6.254 -16.006 1.00 81.38 560 ILE A O 1
ATOM 4392 N N . ASP A 1 561 ? 16.291 7.621 -17.638 1.00 78.31 561 ASP A N 1
ATOM 4393 C CA . ASP A 1 561 ? 15.496 7.019 -18.722 1.00 78.31 561 ASP A CA 1
ATOM 4394 C C . ASP A 1 561 ? 16.016 5.599 -19.030 1.00 78.31 561 ASP A C 1
ATOM 4396 O O . ASP A 1 561 ? 17.198 5.427 -19.340 1.00 78.31 561 ASP A O 1
ATOM 4400 N N . VAL A 1 562 ? 15.147 4.581 -19.000 1.00 78.25 562 VAL A N 1
ATOM 4401 C CA . VAL A 1 562 ? 15.555 3.190 -19.270 1.00 78.25 562 VAL A CA 1
ATOM 4402 C C . VAL A 1 562 ? 15.482 2.844 -20.767 1.00 78.25 562 VAL A C 1
ATOM 4404 O O . VAL A 1 562 ? 14.404 2.730 -21.356 1.00 78.25 562 VAL A O 1
ATOM 4407 N N . ASP A 1 563 ? 16.649 2.595 -21.367 1.00 87.38 563 ASP A N 1
ATOM 4408 C CA . ASP A 1 563 ? 16.810 2.085 -22.736 1.00 87.38 563 ASP A CA 1
ATOM 4409 C C . ASP A 1 563 ? 16.900 0.547 -22.759 1.00 87.38 563 ASP A C 1
ATOM 4411 O O . ASP A 1 563 ? 17.985 -0.035 -22.856 1.00 87.38 563 ASP A O 1
ATOM 4415 N N . GLY A 1 564 ? 15.748 -0.124 -22.715 1.00 90.88 564 GLY A N 1
ATOM 4416 C CA . GLY A 1 564 ? 15.650 -1.585 -22.770 1.00 90.88 564 GLY A CA 1
ATOM 4417 C C . GLY A 1 564 ? 15.416 -2.222 -21.398 1.00 90.88 564 GLY A C 1
ATOM 4418 O O . GLY A 1 564 ? 14.717 -1.677 -20.552 1.00 90.88 564 GLY A O 1
ATOM 4419 N N . GLY A 1 565 ? 15.977 -3.407 -21.170 1.00 90.50 565 GLY A N 1
ATOM 4420 C CA . GLY A 1 565 ? 15.897 -4.114 -19.892 1.00 90.50 565 GLY A CA 1
ATOM 4421 C C . GLY A 1 565 ? 14.646 -4.972 -19.676 1.00 90.50 565 GLY A C 1
ATOM 4422 O O . GLY A 1 565 ? 14.618 -5.704 -18.692 1.00 90.50 565 GLY A O 1
ATOM 4423 N N . ALA A 1 566 ? 13.649 -4.978 -20.571 1.00 92.56 566 ALA A N 1
ATOM 4424 C CA . ALA A 1 566 ? 12.548 -5.942 -20.465 1.00 92.56 566 ALA A CA 1
ATOM 4425 C C . ALA A 1 566 ? 13.039 -7.390 -20.582 1.00 92.56 566 ALA A C 1
ATOM 4427 O O . ALA A 1 566 ? 13.972 -7.682 -21.337 1.00 92.56 566 ALA A O 1
ATOM 4428 N N . ALA A 1 567 ? 12.366 -8.303 -19.882 1.00 92.81 567 ALA A N 1
ATOM 4429 C CA . ALA A 1 567 ? 12.581 -9.737 -20.032 1.00 92.81 567 ALA A CA 1
ATOM 4430 C C . ALA A 1 567 ? 12.153 -10.226 -21.435 1.00 92.81 567 ALA A C 1
ATOM 4432 O O . ALA A 1 567 ? 11.123 -9.802 -21.974 1.00 92.81 567 ALA A O 1
ATOM 4433 N N . CYS A 1 568 ? 12.948 -11.103 -22.049 1.00 93.62 568 CYS A N 1
ATOM 4434 C CA . CYS A 1 568 ? 12.739 -11.619 -23.406 1.00 93.62 568 CYS A CA 1
ATOM 4435 C C . CYS A 1 568 ? 13.220 -13.066 -23.566 1.00 93.62 568 CYS A C 1
ATOM 4437 O O . CYS A 1 568 ? 14.137 -13.510 -22.875 1.00 93.62 568 CYS A O 1
ATOM 4439 N N . ARG A 1 569 ? 12.632 -13.779 -24.533 1.00 93.94 569 ARG A N 1
ATOM 4440 C CA . ARG A 1 569 ? 13.062 -15.119 -24.969 1.00 93.94 569 ARG A CA 1
ATOM 4441 C C . ARG A 1 569 ? 13.936 -15.042 -26.218 1.00 93.94 569 ARG A C 1
ATOM 4443 O O . ARG A 1 569 ? 14.948 -15.733 -26.305 1.00 93.94 569 ARG A O 1
ATOM 4450 N N . ASP A 1 570 ? 13.565 -14.181 -27.165 1.00 93.81 570 ASP A N 1
ATOM 4451 C CA . ASP A 1 570 ? 14.331 -13.915 -28.384 1.00 93.81 570 ASP A CA 1
ATOM 4452 C C . ASP A 1 570 ? 14.136 -12.473 -28.902 1.00 93.81 570 ASP A C 1
ATOM 4454 O O . ASP A 1 570 ? 13.419 -11.666 -28.308 1.00 93.81 570 ASP A O 1
ATOM 4458 N N . ASP A 1 571 ? 14.827 -12.125 -29.993 1.00 94.12 571 ASP A N 1
ATOM 4459 C CA . ASP A 1 571 ? 14.804 -10.791 -30.614 1.00 94.12 571 ASP A CA 1
ATOM 4460 C C . ASP A 1 571 ? 13.393 -10.266 -30.947 1.00 94.12 571 ASP A C 1
ATOM 4462 O O . ASP A 1 571 ? 13.207 -9.049 -31.015 1.00 94.12 571 ASP A O 1
ATOM 4466 N N . ASP A 1 572 ? 12.405 -11.141 -31.159 1.00 93.19 572 ASP A N 1
ATOM 4467 C CA . ASP A 1 572 ? 11.043 -10.752 -31.527 1.00 93.19 572 ASP A CA 1
ATOM 4468 C C . ASP A 1 572 ? 10.257 -10.125 -30.360 1.00 93.19 572 ASP A C 1
ATOM 4470 O O . ASP A 1 572 ? 9.343 -9.330 -30.596 1.00 93.19 572 ASP A O 1
ATOM 4474 N N . ASP A 1 573 ? 10.682 -10.385 -29.118 1.00 94.06 573 ASP A N 1
ATOM 4475 C CA . ASP A 1 573 ? 10.217 -9.712 -27.896 1.00 94.06 573 ASP A CA 1
ATOM 4476 C C . ASP A 1 573 ? 10.831 -8.297 -27.717 1.00 94.06 573 ASP A C 1
ATOM 4478 O O . ASP A 1 573 ? 10.412 -7.558 -26.819 1.00 94.06 573 ASP A O 1
ATOM 4482 N N . CYS A 1 574 ? 11.804 -7.915 -28.563 1.00 94.56 574 CYS A N 1
ATOM 4483 C CA . CYS A 1 574 ? 12.587 -6.667 -28.498 1.00 94.56 574 CYS A CA 1
ATOM 4484 C C . CYS A 1 574 ? 12.638 -5.889 -29.839 1.00 94.56 574 CYS A C 1
ATOM 4486 O O . CYS A 1 574 ? 13.531 -5.064 -30.056 1.00 94.56 574 CYS A O 1
ATOM 4488 N N . THR A 1 575 ? 11.741 -6.184 -30.788 1.00 92.19 575 THR A N 1
ATOM 4489 C CA . THR A 1 575 ? 11.756 -5.627 -32.156 1.00 92.19 575 THR A CA 1
ATOM 4490 C C . THR A 1 575 ? 10.358 -5.216 -32.609 1.00 92.19 575 THR A C 1
ATOM 4492 O O . THR A 1 575 ? 9.391 -5.906 -32.301 1.00 92.19 575 THR A O 1
ATOM 4495 N N . ILE A 1 576 ? 10.225 -4.157 -33.415 1.00 90.56 576 ILE A N 1
ATOM 4496 C CA . ILE A 1 576 ? 8.913 -3.766 -33.971 1.00 90.56 576 ILE A CA 1
ATOM 4497 C C . ILE A 1 576 ? 8.622 -4.434 -35.335 1.00 90.56 576 ILE A C 1
ATOM 4499 O O . ILE A 1 576 ? 9.546 -4.670 -36.131 1.00 90.56 576 ILE A O 1
ATOM 4503 N N . PRO A 1 577 ? 7.344 -4.704 -35.666 1.00 84.81 577 PRO A N 1
ATOM 4504 C CA . PRO A 1 577 ? 6.931 -5.088 -37.013 1.00 84.81 577 PRO A CA 1
ATOM 4505 C C . PRO A 1 577 ? 6.947 -3.886 -37.974 1.00 84.81 577 PRO A C 1
ATOM 4507 O O . PRO A 1 577 ? 6.284 -2.879 -37.741 1.00 84.81 577 PRO A O 1
ATOM 4510 N N . LEU A 1 578 ? 7.624 -4.022 -39.118 1.00 74.38 578 LEU A N 1
ATOM 4511 C CA . LEU A 1 578 ? 7.505 -3.088 -40.252 1.00 74.38 578 LEU A CA 1
ATOM 4512 C C . LEU A 1 578 ? 6.257 -3.408 -41.100 1.00 74.38 578 LEU A C 1
ATOM 4514 O O . LEU A 1 578 ? 5.643 -2.530 -41.700 1.00 74.38 578 LEU A O 1
ATOM 4518 N N . ASN A 1 579 ? 5.894 -4.692 -41.158 1.00 70.31 579 ASN A N 1
ATOM 4519 C CA . ASN A 1 579 ? 4.594 -5.239 -41.561 1.00 70.31 579 ASN A CA 1
ATOM 4520 C C . ASN A 1 579 ? 4.524 -6.718 -41.118 1.00 70.31 579 ASN A C 1
ATOM 4522 O O . ASN A 1 579 ? 5.460 -7.213 -40.494 1.00 70.31 579 ASN A O 1
ATOM 4526 N N . LYS A 1 580 ? 3.467 -7.456 -41.495 1.00 58.78 580 LYS A N 1
ATOM 4527 C CA . LYS A 1 580 ? 3.265 -8.886 -41.155 1.00 58.78 580 LYS A CA 1
ATOM 4528 C C . LYS A 1 580 ? 4.396 -9.851 -41.572 1.00 58.78 580 LYS A C 1
ATOM 4530 O O . LYS A 1 580 ? 4.347 -11.019 -41.208 1.00 58.78 580 LYS A O 1
ATOM 4535 N N . THR A 1 581 ? 5.370 -9.402 -42.363 1.00 58.84 581 THR A N 1
ATOM 4536 C CA . THR A 1 581 ? 6.454 -10.226 -42.932 1.00 58.84 581 THR A CA 1
ATOM 4537 C C . THR A 1 581 ? 7.845 -9.588 -42.858 1.00 58.84 581 THR A C 1
ATOM 4539 O O . THR A 1 581 ? 8.824 -10.247 -43.199 1.00 58.84 581 THR A O 1
ATOM 4542 N N . ILE A 1 582 ? 7.965 -8.326 -42.433 1.00 70.00 582 ILE A N 1
ATOM 4543 C CA . ILE A 1 582 ? 9.244 -7.603 -42.372 1.00 70.00 582 ILE A CA 1
ATOM 4544 C C . ILE A 1 582 ? 9.468 -7.112 -40.943 1.00 70.00 582 ILE A C 1
ATOM 4546 O O . ILE A 1 582 ? 8.657 -6.357 -40.407 1.00 70.00 582 ILE A O 1
ATOM 4550 N N . ARG A 1 583 ? 10.587 -7.533 -40.348 1.00 78.06 583 ARG A N 1
ATOM 4551 C CA . ARG A 1 583 ? 11.046 -7.116 -39.015 1.00 78.06 583 ARG A CA 1
ATOM 4552 C C . ARG A 1 583 ? 11.855 -5.824 -39.127 1.00 78.06 583 ARG A C 1
ATOM 4554 O O . ARG A 1 583 ? 12.643 -5.688 -40.064 1.00 78.06 583 ARG A O 1
ATOM 4561 N N . PHE A 1 584 ? 11.716 -4.907 -38.173 1.00 84.75 584 PHE A N 1
ATOM 4562 C CA . PHE A 1 584 ? 12.608 -3.754 -38.037 1.00 84.75 584 PHE A CA 1
ATOM 4563 C C . PHE A 1 584 ? 13.332 -3.843 -36.693 1.00 84.75 584 PHE A C 1
ATOM 4565 O O . PHE A 1 584 ? 12.725 -3.588 -35.655 1.00 84.75 584 PHE A O 1
ATOM 4572 N N . ARG A 1 585 ? 14.607 -4.264 -36.720 1.00 87.75 585 ARG A N 1
ATOM 4573 C CA . ARG A 1 585 ? 15.404 -4.577 -35.521 1.00 87.75 585 ARG A CA 1
ATOM 4574 C C . ARG A 1 585 ? 15.753 -3.311 -34.736 1.00 87.75 585 ARG A C 1
ATOM 4576 O O . ARG A 1 585 ? 16.766 -2.673 -35.018 1.00 87.75 585 ARG A O 1
ATOM 4583 N N . THR A 1 586 ? 14.904 -2.968 -33.770 1.00 92.31 586 THR A N 1
ATOM 4584 C CA . THR A 1 586 ? 15.069 -1.826 -32.856 1.00 92.31 586 THR A CA 1
ATOM 4585 C C . THR A 1 586 ? 15.881 -2.187 -31.615 1.00 92.31 586 THR A C 1
ATOM 4587 O O . THR A 1 586 ? 16.695 -1.377 -31.178 1.00 92.31 586 THR A O 1
ATOM 4590 N N . GLY A 1 587 ? 15.743 -3.413 -31.106 1.00 93.88 587 GLY A N 1
ATOM 4591 C CA . GLY A 1 587 ? 16.591 -4.007 -30.073 1.00 93.88 587 GLY A CA 1
ATOM 4592 C C . GLY A 1 587 ? 17.026 -5.439 -30.404 1.00 93.88 587 GLY A C 1
ATOM 4593 O O . GLY A 1 587 ? 16.907 -5.896 -31.544 1.00 93.88 587 GLY A O 1
ATOM 4594 N N . ARG A 1 588 ? 17.581 -6.130 -29.406 1.00 95.25 588 ARG A N 1
ATOM 4595 C CA . ARG A 1 588 ? 17.935 -7.561 -29.420 1.00 95.25 588 ARG A CA 1
ATOM 4596 C C . ARG A 1 588 ? 17.696 -8.177 -28.051 1.00 95.25 588 ARG A C 1
ATOM 4598 O O . ARG A 1 588 ? 17.780 -7.451 -27.065 1.00 95.25 588 ARG A O 1
ATOM 4605 N N . CYS A 1 589 ? 17.501 -9.488 -27.987 1.00 94.81 589 CYS A N 1
ATOM 4606 C CA . CYS A 1 589 ? 17.502 -10.221 -26.725 1.00 94.81 589 CYS A CA 1
ATOM 4607 C C . CYS A 1 589 ? 18.906 -10.759 -26.412 1.00 94.81 589 CYS A C 1
ATOM 4609 O O . CYS A 1 589 ? 19.494 -11.489 -27.212 1.00 94.81 589 CYS A O 1
ATOM 4611 N N . ILE A 1 590 ? 19.461 -10.383 -25.259 1.00 93.31 590 ILE A N 1
ATOM 4612 C CA . ILE A 1 590 ? 20.781 -10.803 -24.769 1.00 93.31 590 ILE A CA 1
ATOM 4613 C C . ILE A 1 590 ? 20.623 -11.158 -23.289 1.00 93.31 590 ILE A C 1
ATOM 4615 O O . ILE A 1 590 ? 20.099 -10.354 -22.532 1.00 93.31 590 ILE A O 1
ATOM 4619 N N . GLU A 1 591 ? 21.028 -12.363 -22.874 1.00 91.00 591 GLU A N 1
ATOM 4620 C CA . GLU A 1 591 ? 20.955 -12.810 -21.463 1.00 91.00 591 GLU A CA 1
ATOM 4621 C C . GLU A 1 591 ? 19.532 -12.686 -20.852 1.00 91.00 591 GLU A C 1
ATOM 4623 O O . GLU A 1 591 ? 19.349 -12.230 -19.726 1.00 91.00 591 GLU A O 1
ATOM 4628 N N . LYS A 1 592 ? 18.506 -13.081 -21.633 1.00 92.50 592 LYS A N 1
ATOM 4629 C CA . LYS A 1 592 ? 17.059 -12.873 -21.379 1.00 92.50 592 LYS A CA 1
ATOM 4630 C C . LYS A 1 592 ? 16.619 -11.395 -21.243 1.00 92.50 592 LYS A C 1
ATOM 4632 O O . LYS A 1 592 ? 15.542 -11.125 -20.715 1.00 92.50 592 LYS A O 1
ATOM 4637 N N . ARG A 1 593 ? 17.410 -10.412 -21.692 1.00 92.88 593 ARG A N 1
ATOM 4638 C CA . ARG A 1 593 ? 17.129 -8.970 -21.532 1.00 92.88 593 ARG A CA 1
ATOM 4639 C C . ARG A 1 593 ? 17.169 -8.215 -22.863 1.00 92.88 593 ARG A C 1
ATOM 4641 O O . ARG A 1 593 ? 18.063 -8.426 -23.682 1.00 92.88 593 ARG A O 1
ATOM 4648 N N . CYS A 1 594 ? 16.214 -7.315 -23.093 1.00 94.38 594 CYS A N 1
ATOM 4649 C CA . CYS A 1 594 ? 16.213 -6.469 -24.287 1.00 94.38 594 CYS A CA 1
ATOM 4650 C C . CYS A 1 594 ? 17.318 -5.401 -24.219 1.00 94.38 594 CYS A C 1
ATOM 4652 O O . CYS A 1 594 ? 17.377 -4.634 -23.263 1.00 94.38 594 CYS A O 1
ATOM 4654 N N . GLN A 1 595 ? 18.147 -5.286 -25.259 1.00 94.75 595 GLN A N 1
ATOM 4655 C CA . GLN A 1 595 ? 19.109 -4.190 -25.435 1.00 94.75 595 GLN A CA 1
ATOM 4656 C C . GLN A 1 595 ? 18.794 -3.393 -26.706 1.00 94.75 595 GLN A C 1
ATOM 4658 O O . GLN A 1 595 ? 18.643 -3.973 -27.786 1.00 94.75 595 GLN A O 1
ATOM 4663 N N . CYS A 1 596 ? 18.723 -2.064 -26.602 1.00 92.81 596 CYS A N 1
ATOM 4664 C CA . CYS A 1 596 ? 18.332 -1.207 -27.722 1.00 92.81 596 CYS A CA 1
ATOM 4665 C C . CYS A 1 596 ? 19.493 -0.947 -28.692 1.00 92.81 596 CYS A C 1
ATOM 4667 O O . CYS A 1 596 ? 20.635 -0.722 -28.301 1.00 92.81 596 CYS A O 1
ATOM 4669 N N . GLY A 1 597 ? 19.200 -0.990 -29.993 1.00 87.56 597 GLY A N 1
ATOM 4670 C CA . GLY A 1 597 ? 20.201 -0.947 -31.061 1.00 87.56 597 GLY A CA 1
ATOM 4671 C C . GLY A 1 597 ? 20.690 0.452 -31.452 1.00 87.56 597 GLY A C 1
ATOM 4672 O O . GLY A 1 597 ? 21.606 0.555 -32.269 1.00 87.56 597 GLY A O 1
ATOM 4673 N N . SER A 1 598 ? 20.080 1.523 -30.931 1.00 83.88 598 SER A N 1
ATOM 4674 C CA . SER A 1 598 ? 20.475 2.916 -31.196 1.00 83.88 598 SER A CA 1
ATOM 4675 C C . SER A 1 598 ? 19.792 3.903 -30.246 1.00 83.88 598 SER A C 1
ATOM 4677 O O . SER A 1 598 ? 18.668 3.645 -29.834 1.00 83.88 598 SER A O 1
ATOM 4679 N N . GLU A 1 599 ? 20.380 5.092 -30.078 1.00 79.06 599 GLU A N 1
ATOM 4680 C CA . GLU A 1 599 ? 19.850 6.254 -29.328 1.00 79.06 599 GLU A CA 1
ATOM 4681 C C . GLU A 1 599 ? 18.432 6.744 -29.717 1.00 79.06 599 GLU A C 1
ATOM 4683 O O . GLU A 1 599 ? 17.856 7.566 -29.010 1.00 79.06 599 GLU A O 1
ATOM 4688 N N . TYR A 1 600 ? 17.865 6.260 -30.829 1.00 81.00 600 TYR A N 1
ATOM 4689 C CA . TYR A 1 600 ? 16.522 6.609 -31.321 1.00 81.00 600 TYR A CA 1
ATOM 4690 C C . TYR A 1 600 ? 15.419 5.643 -30.847 1.00 81.00 600 TYR A C 1
ATOM 4692 O O . TYR A 1 600 ? 14.241 5.903 -31.099 1.00 81.00 600 TYR A O 1
ATOM 4700 N N . TRP A 1 601 ? 15.792 4.534 -30.194 1.00 87.06 601 TRP A N 1
ATOM 4701 C CA . TRP A 1 601 ? 14.879 3.512 -29.676 1.00 87.06 601 TRP A CA 1
ATOM 4702 C C . TRP A 1 601 ? 15.112 3.301 -28.183 1.00 87.06 601 TRP A C 1
ATOM 4704 O O . TRP A 1 601 ? 16.242 3.079 -27.757 1.00 87.06 601 TRP A O 1
ATOM 4714 N N . SER A 1 602 ? 14.028 3.371 -27.420 1.00 88.25 602 SER A N 1
ATOM 4715 C CA . SER A 1 602 ? 14.001 3.412 -25.959 1.00 88.25 602 SER A CA 1
ATOM 4716 C C . SER A 1 602 ? 12.797 2.620 -25.430 1.00 88.25 602 SER A C 1
ATOM 4718 O O . SER A 1 602 ? 12.098 1.936 -26.194 1.00 88.25 602 SER A O 1
ATOM 4720 N N . GLY A 1 603 ? 12.553 2.714 -24.124 1.00 88.25 603 GLY A N 1
ATOM 4721 C CA . GLY A 1 603 ? 11.532 1.960 -23.412 1.00 88.25 603 GLY A CA 1
ATOM 4722 C C . GLY A 1 603 ? 11.905 0.480 -23.245 1.00 88.25 603 GLY A C 1
ATOM 4723 O O . GLY A 1 603 ? 12.823 -0.015 -23.909 1.00 88.25 603 GLY A O 1
ATOM 4724 N N . PRO A 1 604 ? 11.192 -0.272 -22.388 1.00 91.12 604 PRO A N 1
ATOM 4725 C CA . PRO A 1 604 ? 11.670 -1.572 -21.923 1.00 91.12 604 PRO A CA 1
ATOM 4726 C C . PRO A 1 604 ? 11.953 -2.611 -23.013 1.00 91.12 604 PRO A C 1
ATOM 4728 O O . PRO A 1 604 ? 12.942 -3.341 -22.953 1.00 91.12 604 PRO A O 1
ATOM 4731 N N . ARG A 1 605 ? 11.096 -2.661 -24.039 1.00 93.31 605 ARG A N 1
ATOM 4732 C CA . ARG A 1 605 ? 11.209 -3.584 -25.183 1.00 93.31 605 ARG A CA 1
ATOM 4733 C C . ARG A 1 605 ? 11.904 -2.967 -26.401 1.00 93.31 605 ARG A C 1
ATOM 4735 O O . ARG A 1 605 ? 11.870 -3.547 -27.482 1.00 93.31 605 ARG A O 1
ATOM 4742 N N . CYS A 1 606 ? 12.519 -1.789 -26.258 1.00 93.19 606 CYS A N 1
ATOM 4743 C CA . CYS A 1 606 ? 13.107 -1.026 -27.365 1.00 93.19 606 CYS A CA 1
ATOM 4744 C C . CYS A 1 606 ? 12.100 -0.715 -28.487 1.00 93.19 606 CYS A C 1
ATOM 4746 O O . CYS A 1 606 ? 12.452 -0.692 -29.669 1.00 93.19 606 CYS A O 1
ATOM 4748 N N . THR A 1 607 ? 10.830 -0.514 -28.127 1.00 91.50 607 THR A N 1
ATOM 4749 C CA . THR A 1 607 ? 9.728 -0.234 -29.058 1.00 91.50 607 THR A CA 1
ATOM 4750 C C . THR A 1 607 ? 9.179 1.189 -28.938 1.00 91.50 607 THR A C 1
ATOM 4752 O O . THR A 1 607 ? 8.219 1.524 -29.631 1.00 91.50 607 THR A O 1
ATOM 4755 N N . THR A 1 608 ? 9.793 2.051 -28.122 1.00 88.25 608 THR A N 1
ATOM 4756 C CA . THR A 1 608 ? 9.474 3.483 -28.036 1.00 88.25 608 THR A CA 1
ATOM 4757 C C . THR A 1 608 ? 10.443 4.290 -28.895 1.00 88.25 608 THR A C 1
ATOM 4759 O O . THR A 1 608 ? 11.659 4.157 -28.774 1.00 88.25 608 THR A O 1
ATOM 4762 N N . GLN A 1 609 ? 9.912 5.124 -29.787 1.00 85.25 609 GLN A N 1
ATOM 4763 C CA . GLN A 1 609 ? 10.679 6.001 -30.667 1.00 85.25 609 GLN A CA 1
ATOM 4764 C C . GLN A 1 609 ? 10.902 7.363 -30.002 1.00 85.25 609 GLN A C 1
ATOM 4766 O O . GLN A 1 609 ? 9.931 8.042 -29.655 1.00 85.25 609 GLN A O 1
ATOM 4771 N N . MET A 1 610 ? 12.165 7.782 -29.892 1.00 79.88 610 MET A N 1
ATOM 4772 C CA . MET A 1 610 ? 12.555 9.053 -29.269 1.00 79.88 610 MET A CA 1
ATOM 4773 C C . MET A 1 610 ? 13.029 10.082 -30.302 1.00 79.88 610 MET A C 1
ATOM 4775 O O . MET A 1 610 ? 13.735 9.744 -31.256 1.00 79.88 610 MET A O 1
ATOM 4779 N N . GLU A 1 611 ? 12.712 11.357 -30.072 1.00 67.50 611 GLU A N 1
ATOM 4780 C CA . GLU A 1 611 ? 13.385 12.491 -30.712 1.00 67.50 611 GLU A CA 1
ATOM 4781 C C . GLU A 1 611 ? 14.366 13.148 -29.731 1.00 67.50 611 GLU A C 1
ATOM 4783 O O . GLU A 1 611 ? 14.043 13.381 -28.565 1.00 67.50 611 GLU A O 1
ATOM 4788 N N . ILE A 1 612 ? 15.581 13.444 -30.205 1.00 57.81 612 ILE A N 1
ATOM 4789 C CA . ILE A 1 612 ? 16.640 14.069 -29.406 1.00 57.81 612 ILE A CA 1
ATOM 4790 C C . ILE A 1 612 ? 16.572 15.586 -29.603 1.00 57.81 612 ILE A C 1
ATOM 4792 O O . ILE A 1 612 ? 17.109 16.137 -30.573 1.00 57.81 612 ILE A O 1
ATOM 4796 N N . ILE A 1 613 ? 15.937 16.277 -28.657 1.00 54.34 613 ILE A N 1
ATOM 4797 C CA . ILE A 1 613 ? 15.918 17.737 -28.609 1.00 54.34 613 ILE A CA 1
ATOM 4798 C C . ILE A 1 613 ? 17.209 18.208 -27.937 1.00 54.34 613 ILE A C 1
ATOM 4800 O O . ILE A 1 613 ? 17.313 18.377 -26.723 1.00 54.34 613 ILE A O 1
ATOM 4804 N N . ILE A 1 614 ? 18.225 18.469 -28.759 1.00 48.50 614 ILE A N 1
ATOM 4805 C CA . ILE A 1 614 ? 19.399 19.213 -28.303 1.00 48.50 614 ILE A CA 1
ATOM 4806 C C . ILE A 1 614 ? 18.950 20.658 -28.044 1.00 48.50 614 ILE A C 1
ATOM 4808 O O . ILE A 1 614 ? 18.840 21.456 -28.978 1.00 48.50 614 ILE A O 1
ATOM 4812 N N . ALA A 1 615 ? 18.685 20.986 -26.778 1.00 43.72 615 ALA A N 1
ATOM 4813 C CA . ALA A 1 615 ? 18.315 22.319 -26.303 1.00 43.72 615 ALA A CA 1
ATOM 4814 C C . ALA A 1 615 ? 19.504 23.297 -26.406 1.00 43.72 615 ALA A C 1
ATOM 4816 O O . ALA A 1 615 ? 20.121 23.682 -25.415 1.00 43.72 615 ALA A O 1
ATOM 4817 N N . ALA A 1 616 ? 19.866 23.661 -27.636 1.00 40.84 616 ALA A N 1
ATOM 4818 C CA . ALA A 1 616 ? 21.064 24.425 -27.936 1.00 40.84 616 ALA A CA 1
ATOM 4819 C C . ALA A 1 616 ? 20.769 25.872 -28.331 1.00 40.84 616 ALA A C 1
ATOM 4821 O O . ALA A 1 616 ? 20.087 26.152 -29.320 1.00 40.84 616 ALA A O 1
ATOM 4822 N N . THR A 1 617 ? 21.486 26.786 -27.686 1.00 38.59 617 THR A N 1
ATOM 4823 C CA . THR A 1 617 ? 21.955 28.030 -28.302 1.00 38.59 617 THR A CA 1
ATOM 4824 C C . THR A 1 617 ? 22.934 27.716 -29.449 1.00 38.59 617 THR A C 1
ATOM 4826 O O . THR A 1 617 ? 24.138 27.928 -29.347 1.00 38.59 617 THR A O 1
ATOM 4829 N N . GLY A 1 618 ? 22.409 27.206 -30.571 1.00 45.28 618 GLY A N 1
ATOM 4830 C CA . GLY A 1 618 ? 23.146 27.067 -31.835 1.00 45.28 618 GLY A CA 1
ATOM 4831 C C . GLY A 1 618 ? 23.658 25.667 -32.201 1.00 45.28 618 GLY A C 1
ATOM 4832 O O . GLY A 1 618 ? 24.812 25.531 -32.600 1.00 45.28 618 GLY A O 1
ATOM 4833 N N . ALA A 1 619 ? 22.809 24.634 -32.167 1.00 34.94 619 ALA A N 1
ATOM 4834 C CA . ALA A 1 619 ? 23.086 23.342 -32.814 1.00 34.94 619 ALA A CA 1
ATOM 4835 C C . ALA A 1 619 ? 21.868 22.835 -33.609 1.00 34.94 619 ALA A C 1
ATOM 4837 O O . ALA A 1 619 ? 20.732 23.213 -33.334 1.00 34.94 619 ALA A O 1
ATOM 4838 N N . LYS A 1 620 ? 22.099 22.005 -34.635 1.00 36.66 620 LYS A N 1
ATOM 4839 C CA . LYS A 1 620 ? 21.033 21.490 -35.514 1.00 36.66 620 LYS A CA 1
ATOM 4840 C C . LYS A 1 620 ? 20.218 20.393 -34.825 1.00 36.66 620 LYS A C 1
ATOM 4842 O O . LYS A 1 620 ? 20.809 19.465 -34.276 1.00 36.66 620 LYS A O 1
ATOM 4847 N N . GLN A 1 621 ? 18.893 20.438 -34.982 1.00 42.53 621 GLN A N 1
ATOM 4848 C CA . GLN A 1 621 ? 18.008 19.301 -34.707 1.00 42.53 621 GLN A CA 1
ATOM 4849 C C . GLN A 1 621 ? 18.502 18.040 -35.439 1.00 42.53 621 GLN A C 1
ATOM 4851 O O . GLN A 1 621 ? 18.848 18.098 -36.624 1.00 42.53 621 GLN A O 1
ATOM 4856 N N . ARG A 1 622 ? 18.498 16.898 -34.742 1.00 43.78 622 ARG A N 1
ATOM 4857 C CA . ARG A 1 622 ? 18.684 15.560 -35.321 1.00 43.78 622 ARG A CA 1
ATOM 4858 C C . ARG A 1 622 ? 17.368 14.787 -35.235 1.00 43.78 622 ARG A C 1
ATOM 4860 O O . ARG A 1 622 ? 17.199 13.941 -34.365 1.00 43.78 622 ARG A O 1
ATOM 4867 N N . SER A 1 623 ? 16.445 15.102 -36.139 1.00 48.06 623 SER A N 1
ATOM 4868 C CA . SER A 1 623 ? 15.231 14.300 -36.315 1.00 48.06 623 SER A CA 1
ATOM 4869 C C . SER A 1 623 ? 15.523 13.026 -37.123 1.00 48.06 623 SER A C 1
ATOM 4871 O O . SER A 1 623 ? 16.555 12.919 -37.793 1.00 48.06 623 SER A O 1
ATOM 4873 N N . TYR A 1 624 ? 14.620 12.051 -37.046 1.00 46.31 624 TYR A N 1
ATOM 4874 C CA . TYR A 1 624 ? 14.805 10.692 -37.559 1.00 46.31 624 TYR A CA 1
ATOM 4875 C C . TYR A 1 624 ? 14.894 10.632 -39.097 1.00 46.31 624 TYR A C 1
ATOM 4877 O O . TYR A 1 624 ? 13.923 10.887 -39.809 1.00 46.31 624 TYR A O 1
ATOM 4885 N N . GLY A 1 625 ? 16.058 10.234 -39.621 1.00 52.12 625 GLY A N 1
ATOM 4886 C CA . GLY A 1 625 ? 16.258 9.942 -41.044 1.00 52.12 625 GLY A CA 1
ATOM 4887 C C . GLY A 1 625 ? 17.728 9.995 -41.483 1.00 52.12 625 GLY A C 1
ATOM 4888 O O . GLY A 1 625 ? 18.578 10.520 -40.759 1.00 52.12 625 GLY A O 1
ATOM 4889 N N . PRO A 1 626 ? 18.071 9.476 -42.680 1.00 48.41 626 PRO A N 1
ATOM 4890 C CA . PRO A 1 626 ? 19.389 9.705 -43.262 1.00 48.41 626 PRO A CA 1
ATOM 4891 C C . PRO A 1 626 ? 19.579 11.214 -43.498 1.00 48.41 626 PRO A C 1
ATOM 4893 O O . PRO A 1 626 ? 18.663 11.869 -44.005 1.00 48.41 626 PRO A O 1
ATOM 4896 N N . PRO A 1 627 ? 20.749 11.795 -43.172 1.00 53.62 627 PRO A N 1
ATOM 4897 C CA . PRO A 1 627 ? 20.941 13.235 -43.274 1.00 53.62 627 PRO A CA 1
ATOM 4898 C C . PRO A 1 627 ? 20.738 13.711 -44.716 1.00 53.62 627 PRO A C 1
ATOM 4900 O O . PRO A 1 627 ? 21.074 13.011 -45.670 1.00 53.62 627 PRO A O 1
ATOM 4903 N N . LEU A 1 628 ? 20.216 14.928 -44.875 1.00 54.75 628 LEU A N 1
ATOM 4904 C CA . LEU A 1 628 ? 19.683 15.436 -46.148 1.00 54.75 628 LEU A CA 1
ATOM 4905 C C . LEU A 1 628 ? 20.698 15.373 -47.313 1.00 54.75 628 LEU A C 1
ATOM 4907 O O . LEU A 1 628 ? 20.314 15.135 -48.455 1.00 54.75 628 LEU A O 1
ATOM 4911 N N . TYR A 1 629 ? 22.004 15.476 -47.027 1.00 62.06 629 TYR A N 1
ATOM 4912 C CA . TYR A 1 629 ? 23.066 15.271 -48.022 1.00 62.06 629 TYR A CA 1
ATOM 4913 C C . TYR A 1 629 ? 23.182 13.810 -48.501 1.00 62.06 629 TYR A C 1
ATOM 4915 O O . TYR A 1 629 ? 23.404 13.579 -49.684 1.00 62.06 629 TYR A O 1
ATOM 4923 N N . ALA A 1 630 ? 23.009 12.819 -47.622 1.00 56.97 630 ALA A N 1
ATOM 4924 C CA . ALA A 1 630 ? 23.062 11.401 -47.973 1.00 56.97 630 ALA A CA 1
ATOM 4925 C C . ALA A 1 630 ? 21.826 10.996 -48.790 1.00 56.97 630 ALA A C 1
ATOM 4927 O O . ALA A 1 630 ? 21.957 10.319 -49.809 1.00 56.97 630 ALA A O 1
ATOM 4928 N N . ALA A 1 631 ? 20.645 11.498 -48.411 1.00 62.41 631 ALA A N 1
ATOM 4929 C CA . ALA A 1 631 ? 19.428 11.358 -49.210 1.00 62.41 631 ALA A CA 1
ATOM 4930 C C . ALA A 1 631 ? 19.590 11.994 -50.607 1.00 62.41 631 ALA A C 1
ATOM 4932 O O . ALA A 1 631 ? 19.258 11.366 -51.613 1.00 62.41 631 ALA A O 1
ATOM 4933 N N . ALA A 1 632 ? 20.178 13.194 -50.691 1.00 68.75 632 ALA A N 1
ATOM 4934 C CA . ALA A 1 632 ? 20.474 13.860 -51.960 1.00 68.75 632 ALA A CA 1
ATOM 4935 C C . ALA A 1 632 ? 21.521 13.113 -52.811 1.00 68.75 632 ALA A C 1
ATOM 4937 O O . ALA A 1 632 ? 21.375 13.057 -54.030 1.00 68.75 632 ALA A O 1
ATOM 4938 N N . VAL A 1 633 ? 22.538 12.491 -52.201 1.00 74.12 633 VAL A N 1
ATOM 4939 C CA . VAL A 1 633 ? 23.520 11.647 -52.909 1.00 74.12 633 VAL A CA 1
ATOM 4940 C C . VAL A 1 633 ? 22.861 10.388 -53.476 1.00 74.12 633 VAL A C 1
ATOM 4942 O O . VAL A 1 633 ? 23.043 10.096 -54.656 1.00 74.12 633 VAL A O 1
ATOM 4945 N N . VAL A 1 634 ? 22.046 9.673 -52.692 1.00 75.94 634 VAL A N 1
ATOM 4946 C CA . VAL A 1 634 ? 21.321 8.480 -53.171 1.00 75.94 634 VAL A CA 1
ATOM 4947 C C . VAL A 1 634 ? 20.318 8.848 -54.272 1.00 75.94 634 VAL A C 1
ATOM 4949 O O . VAL A 1 634 ? 20.275 8.184 -55.308 1.00 75.94 634 VAL A O 1
ATOM 4952 N N . GLY A 1 635 ? 19.574 9.947 -54.106 1.00 79.31 635 GLY A N 1
ATOM 4953 C CA . GLY A 1 635 ? 18.684 10.485 -55.138 1.00 79.31 635 GLY A CA 1
ATOM 4954 C C . GLY A 1 635 ? 19.433 10.894 -56.412 1.00 79.31 635 GLY A C 1
ATOM 4955 O O . GLY A 1 635 ? 19.011 10.547 -57.513 1.00 79.31 635 GLY A O 1
ATOM 4956 N N . GLY A 1 636 ? 20.586 11.552 -56.278 1.00 82.75 636 GLY A N 1
ATOM 4957 C CA . GLY A 1 636 ? 21.461 11.915 -57.393 1.00 82.75 636 GLY A CA 1
ATOM 4958 C C . GLY A 1 636 ? 21.986 10.695 -58.153 1.00 82.75 636 GLY A C 1
ATOM 4959 O O . GLY A 1 636 ? 21.911 10.662 -59.380 1.00 82.75 636 GLY A O 1
ATOM 4960 N N . ILE A 1 637 ? 22.432 9.654 -57.443 1.00 85.25 637 ILE A N 1
ATOM 4961 C CA . ILE A 1 637 ? 22.848 8.374 -58.039 1.00 85.25 637 ILE A CA 1
ATOM 4962 C C . ILE A 1 637 ? 21.675 7.720 -58.784 1.00 85.25 637 ILE A C 1
ATOM 4964 O O . ILE A 1 637 ? 21.846 7.286 -59.923 1.00 85.25 637 ILE A O 1
ATOM 4968 N N . ALA A 1 638 ? 20.471 7.701 -58.202 1.00 81.75 638 ALA A N 1
ATOM 4969 C CA . ALA A 1 638 ? 19.278 7.161 -58.855 1.00 81.75 638 ALA A CA 1
ATOM 4970 C C . ALA A 1 638 ? 18.889 7.946 -60.125 1.00 81.75 638 ALA A C 1
ATOM 4972 O O . ALA A 1 638 ? 18.548 7.339 -61.144 1.00 81.75 638 ALA A O 1
ATOM 4973 N N . ILE A 1 639 ? 18.997 9.279 -60.107 1.00 88.12 639 ILE A N 1
ATOM 4974 C CA . ILE A 1 639 ? 18.771 10.143 -61.277 1.00 88.12 639 ILE A CA 1
ATOM 4975 C C . ILE A 1 639 ? 19.819 9.868 -62.363 1.00 88.12 639 ILE A C 1
ATOM 4977 O O . ILE A 1 639 ? 19.450 9.660 -63.518 1.00 88.12 639 ILE A O 1
ATOM 4981 N N . VAL A 1 640 ? 21.108 9.795 -62.012 1.00 89.06 640 VAL A N 1
ATOM 4982 C CA . VAL A 1 640 ? 22.195 9.497 -62.964 1.00 89.06 640 VAL A CA 1
ATOM 4983 C C . VAL A 1 640 ? 22.028 8.106 -63.579 1.00 89.06 640 VAL A C 1
ATOM 4985 O O . VAL A 1 640 ? 22.104 7.975 -64.799 1.00 89.06 640 VAL A O 1
ATOM 4988 N N . LEU A 1 641 ? 21.722 7.078 -62.782 1.00 86.81 641 LEU A N 1
ATOM 4989 C CA . LEU A 1 641 ? 21.435 5.732 -63.289 1.00 86.81 641 LEU A CA 1
ATOM 4990 C C . LEU A 1 641 ? 20.211 5.722 -64.216 1.00 86.81 641 LEU A C 1
ATOM 4992 O O . LEU A 1 641 ? 20.254 5.100 -65.276 1.00 86.81 641 LEU A O 1
ATOM 4996 N N . THR A 1 642 ? 19.151 6.457 -63.872 1.00 86.19 642 THR A N 1
ATOM 4997 C CA . THR A 1 642 ? 17.955 6.592 -64.720 1.00 86.19 642 THR A CA 1
ATOM 4998 C C . THR A 1 642 ? 18.288 7.277 -66.048 1.00 86.19 642 THR A C 1
ATOM 5000 O O . THR A 1 642 ? 17.891 6.785 -67.104 1.00 86.19 642 THR A O 1
ATOM 5003 N N . LEU A 1 643 ? 19.073 8.359 -66.029 1.00 86.88 643 LEU A N 1
ATOM 5004 C CA . LEU A 1 643 ? 19.545 9.046 -67.235 1.00 86.88 643 LEU A CA 1
ATOM 5005 C C . LEU A 1 643 ? 20.421 8.132 -68.103 1.00 86.88 643 LEU A C 1
ATOM 5007 O O . LEU A 1 643 ? 20.201 8.058 -69.310 1.00 86.88 643 LEU A O 1
ATOM 5011 N N . VAL A 1 644 ? 21.350 7.375 -67.510 1.00 89.81 644 VAL A N 1
ATOM 5012 C CA . VAL A 1 644 ? 22.177 6.390 -68.232 1.00 89.81 644 VAL A CA 1
ATOM 5013 C C . VAL A 1 644 ? 21.310 5.294 -68.859 1.00 89.81 644 VAL A C 1
ATOM 5015 O O . VAL A 1 644 ? 21.506 4.961 -70.026 1.00 89.81 644 VAL A O 1
ATOM 5018 N N . ILE A 1 645 ? 20.308 4.771 -68.145 1.00 89.69 645 ILE A N 1
ATOM 5019 C CA . ILE A 1 645 ? 19.362 3.776 -68.677 1.00 89.69 645 ILE A CA 1
ATOM 5020 C C . ILE A 1 645 ? 18.537 4.356 -69.837 1.00 89.69 645 ILE A C 1
ATOM 5022 O O . ILE A 1 645 ? 18.333 3.670 -70.841 1.00 89.69 645 ILE A O 1
ATOM 5026 N N . VAL A 1 646 ? 18.103 5.618 -69.749 1.00 87.00 646 VAL A N 1
ATOM 5027 C CA . VAL A 1 646 ? 17.382 6.308 -70.831 1.00 87.00 646 VAL A CA 1
ATOM 5028 C C . VAL A 1 646 ? 18.285 6.542 -72.045 1.00 87.00 646 VAL A C 1
ATOM 5030 O O . VAL A 1 646 ? 17.864 6.228 -73.154 1.00 87.00 646 VAL A O 1
ATOM 5033 N N . VAL A 1 647 ? 19.525 7.007 -71.860 1.00 86.44 647 VAL A N 1
ATOM 5034 C CA . VAL A 1 647 ? 20.494 7.252 -72.947 1.00 86.44 647 VAL A CA 1
ATOM 5035 C C . VAL A 1 647 ? 20.923 5.949 -73.627 1.00 86.44 647 VAL A C 1
ATOM 5037 O O . VAL A 1 647 ? 20.875 5.838 -74.850 1.00 86.44 647 VAL A O 1
ATOM 5040 N N . VAL A 1 648 ? 21.264 4.907 -72.864 1.00 86.44 648 VAL A N 1
ATOM 5041 C CA . VAL A 1 648 ? 21.543 3.572 -73.425 1.00 86.44 648 VAL A CA 1
ATOM 5042 C C . VAL A 1 648 ? 20.290 3.000 -74.101 1.00 86.44 648 VAL A C 1
ATOM 5044 O O . VAL A 1 648 ? 20.391 2.331 -75.130 1.00 86.44 648 VAL A O 1
ATOM 5047 N N . GLY A 1 649 ? 19.099 3.291 -73.573 1.00 82.62 649 GLY A N 1
ATOM 5048 C CA . GLY A 1 649 ? 17.815 2.917 -74.158 1.00 82.62 649 GLY A CA 1
ATOM 5049 C C . GLY A 1 649 ? 17.497 3.619 -75.483 1.00 82.62 649 GLY A C 1
ATOM 5050 O O . GLY A 1 649 ? 16.954 2.973 -76.380 1.00 82.62 649 GLY A O 1
ATOM 5051 N N . THR A 1 650 ? 17.837 4.901 -75.644 1.00 78.12 650 THR A N 1
ATOM 5052 C CA . THR A 1 650 ? 17.637 5.654 -76.894 1.00 78.12 650 THR A CA 1
ATOM 5053 C C . THR A 1 650 ? 18.694 5.315 -77.939 1.00 78.12 650 THR A C 1
ATOM 5055 O O . THR A 1 650 ? 18.322 5.055 -79.080 1.00 78.12 650 THR A O 1
ATOM 5058 N N . LEU A 1 651 ? 19.967 5.177 -77.557 1.00 79.06 651 LEU A N 1
ATOM 5059 C CA . LEU A 1 651 ? 21.031 4.693 -78.449 1.00 79.06 651 LEU A CA 1
ATOM 5060 C C . LEU A 1 651 ? 20.719 3.284 -78.989 1.00 79.06 651 LEU A C 1
ATOM 5062 O O . LEU A 1 651 ? 20.802 3.042 -80.193 1.00 79.06 651 LEU A O 1
ATOM 5066 N N . ARG A 1 652 ? 20.245 2.366 -78.131 1.00 78.38 652 ARG A N 1
ATOM 5067 C CA . ARG A 1 652 ? 19.785 1.024 -78.547 1.00 78.38 652 ARG A CA 1
ATOM 5068 C C . ARG A 1 652 ? 18.486 1.031 -79.363 1.00 78.38 652 ARG A C 1
ATOM 5070 O O . ARG A 1 652 ? 18.186 0.019 -79.995 1.00 78.38 652 ARG A O 1
ATOM 5077 N N . ARG A 1 653 ? 17.700 2.116 -79.352 1.00 74.62 653 ARG A N 1
ATOM 5078 C CA . ARG A 1 653 ? 16.593 2.310 -80.310 1.00 74.62 653 ARG A CA 1
ATOM 5079 C C . ARG A 1 653 ? 17.134 2.781 -81.651 1.00 74.62 653 ARG A C 1
ATOM 5081 O O . ARG A 1 653 ? 16.922 2.072 -82.620 1.00 74.62 653 ARG A O 1
ATOM 5088 N N . GLN A 1 654 ? 17.936 3.846 -81.682 1.00 73.25 654 GLN A N 1
ATOM 5089 C CA . GLN A 1 654 ? 18.554 4.355 -82.912 1.00 73.25 654 GLN A CA 1
ATOM 5090 C C . GLN A 1 654 ? 19.309 3.263 -83.684 1.00 73.25 654 GLN A C 1
ATOM 5092 O O . GLN A 1 654 ? 19.118 3.134 -84.887 1.00 73.25 654 GLN A O 1
ATOM 5097 N N . GLN A 1 655 ? 20.082 2.410 -83.000 1.00 73.56 655 GLN A N 1
ATOM 5098 C CA . GLN A 1 655 ? 20.732 1.252 -83.629 1.00 73.56 655 GLN A CA 1
ATOM 5099 C C . GLN A 1 655 ? 19.730 0.291 -84.294 1.00 73.56 655 GLN A C 1
ATOM 5101 O O . GLN A 1 655 ? 19.966 -0.149 -85.415 1.00 73.56 655 GLN A O 1
ATOM 5106 N N . ARG A 1 656 ? 18.596 -0.004 -83.644 1.00 75.12 656 ARG A N 1
ATOM 5107 C CA . ARG A 1 656 ? 17.536 -0.862 -84.205 1.00 75.12 656 ARG A CA 1
ATOM 5108 C C . ARG A 1 656 ? 16.740 -0.184 -85.309 1.00 75.12 656 ARG A C 1
ATOM 5110 O O . ARG A 1 656 ? 16.286 -0.877 -86.207 1.00 75.12 656 ARG A O 1
ATOM 5117 N N . ASP A 1 657 ? 16.555 1.129 -85.240 1.00 73.44 657 ASP A N 1
ATOM 5118 C CA . ASP A 1 657 ? 15.831 1.900 -86.249 1.00 73.44 657 ASP A CA 1
ATOM 5119 C C . ASP A 1 657 ? 16.667 1.994 -87.543 1.00 73.44 657 ASP A C 1
ATOM 5121 O O . ASP A 1 657 ? 16.128 1.802 -88.632 1.00 73.44 657 ASP A O 1
ATOM 5125 N N . VAL A 1 658 ? 17.995 2.146 -87.427 1.00 75.00 658 VAL A N 1
ATOM 5126 C CA . VAL A 1 658 ? 18.958 2.001 -88.540 1.00 75.00 658 VAL A CA 1
ATOM 5127 C C . VAL A 1 658 ? 18.965 0.570 -89.090 1.00 75.00 658 VAL A C 1
ATOM 5129 O O . VAL A 1 658 ? 18.884 0.376 -90.301 1.00 75.00 658 VAL A O 1
ATOM 5132 N N . GLU A 1 659 ? 18.993 -0.448 -88.223 1.00 76.00 659 GLU A N 1
ATOM 5133 C CA . GLU A 1 659 ? 18.906 -1.858 -88.635 1.00 76.00 659 GLU A CA 1
ATOM 5134 C C . GLU A 1 659 ? 17.565 -2.178 -89.333 1.00 76.00 659 GLU A C 1
ATOM 5136 O O . GLU A 1 659 ? 17.514 -3.001 -90.249 1.00 76.00 659 GLU A O 1
ATOM 5141 N N . LEU A 1 660 ? 16.475 -1.504 -88.942 1.00 72.81 660 LEU A N 1
ATOM 5142 C CA . LEU A 1 660 ? 15.181 -1.576 -89.622 1.00 72.81 660 LEU A CA 1
ATOM 5143 C C . LEU A 1 660 ? 15.215 -0.888 -90.989 1.00 72.81 660 LEU A C 1
ATOM 5145 O O . LEU A 1 660 ? 14.599 -1.405 -91.916 1.00 72.81 660 LEU A O 1
ATOM 5149 N N . GLN A 1 661 ? 15.902 0.250 -91.126 1.00 70.19 661 GLN A N 1
ATOM 5150 C CA . GLN A 1 661 ? 16.038 0.952 -92.405 1.00 70.19 661 GLN A CA 1
ATOM 5151 C C . GLN A 1 661 ? 16.854 0.141 -93.415 1.00 70.19 661 GLN A C 1
ATOM 5153 O O . GLN A 1 661 ? 16.368 -0.066 -94.521 1.00 70.19 661 GLN A O 1
ATOM 5158 N N . ASP A 1 662 ? 18.007 -0.413 -93.029 1.00 74.88 662 ASP A N 1
ATOM 5159 C CA . ASP A 1 662 ? 18.801 -1.312 -93.887 1.00 74.88 662 ASP A CA 1
ATOM 5160 C C . ASP A 1 662 ? 17.979 -2.529 -94.357 1.00 74.88 662 ASP A C 1
ATOM 5162 O O . ASP A 1 662 ? 17.960 -2.874 -95.543 1.00 74.88 662 ASP A O 1
ATOM 5166 N N . LYS A 1 663 ? 17.204 -3.136 -93.448 1.00 75.44 663 LYS A N 1
ATOM 5167 C CA . LYS A 1 663 ? 16.276 -4.227 -93.786 1.00 75.44 663 LYS A CA 1
ATOM 5168 C C . LYS A 1 663 ? 15.131 -3.768 -94.692 1.00 75.44 663 LYS A C 1
ATOM 5170 O O . LYS A 1 663 ? 14.746 -4.511 -95.590 1.00 75.44 663 LYS A O 1
ATOM 5175 N N . LEU A 1 664 ? 14.605 -2.556 -94.506 1.00 69.44 664 LEU A N 1
ATOM 5176 C CA . LEU A 1 664 ? 13.546 -1.987 -95.344 1.00 69.44 664 LEU A CA 1
ATOM 5177 C C . LEU A 1 664 ? 14.050 -1.624 -96.750 1.00 69.44 664 LEU A C 1
ATOM 5179 O O . LEU A 1 664 ? 13.301 -1.766 -97.712 1.00 69.44 664 LEU A O 1
ATOM 5183 N N . GLU A 1 665 ? 15.296 -1.173 -96.894 1.00 67.56 665 GLU A N 1
ATOM 5184 C CA . GLU A 1 665 ? 15.907 -0.890 -98.197 1.00 67.56 665 GLU A CA 1
ATOM 5185 C C . GLU A 1 665 ? 16.224 -2.173 -98.966 1.00 67.56 665 GLU A C 1
ATOM 5187 O O . GLU A 1 665 ? 15.872 -2.269 -100.142 1.00 67.56 665 GLU A O 1
ATOM 5192 N N . LYS A 1 666 ? 16.744 -3.209 -98.295 1.00 69.69 666 LYS A N 1
ATOM 5193 C CA . LYS A 1 666 ? 16.876 -4.556 -98.878 1.00 69.69 666 LYS A CA 1
ATOM 5194 C C . LYS A 1 666 ? 15.521 -5.111 -99.333 1.00 69.69 666 LYS A C 1
ATOM 5196 O O . LYS A 1 666 ? 15.387 -5.522 -100.481 1.00 69.69 666 LYS A O 1
ATOM 5201 N N . TYR A 1 667 ? 14.484 -4.992 -98.502 1.00 65.12 667 TYR A N 1
ATOM 5202 C CA . TYR A 1 667 ? 13.126 -5.442 -98.839 1.00 65.12 667 TYR A CA 1
ATOM 5203 C C . TYR A 1 667 ? 12.448 -4.626 -99.963 1.00 65.12 667 TYR A C 1
ATOM 5205 O O . TYR A 1 667 ? 11.509 -5.105 -100.600 1.00 65.12 667 TYR A O 1
ATOM 5213 N N . LYS A 1 668 ? 12.908 -3.395 -100.234 1.00 63.25 668 LYS A N 1
ATOM 5214 C CA . LYS A 1 668 ? 12.526 -2.628 -101.435 1.00 63.25 668 LYS A CA 1
ATOM 5215 C C . LYS A 1 668 ? 13.287 -3.118 -102.669 1.00 63.25 668 LYS A C 1
ATOM 5217 O O . LYS A 1 668 ? 12.664 -3.338 -103.703 1.00 63.25 668 LYS A O 1
ATOM 5222 N N . ALA A 1 669 ? 14.600 -3.327 -102.552 1.00 59.06 669 ALA A N 1
ATOM 5223 C CA . ALA A 1 669 ? 15.449 -3.805 -103.645 1.00 59.06 669 ALA A CA 1
ATOM 5224 C C . ALA A 1 669 ? 15.042 -5.202 -104.156 1.00 59.06 669 ALA A C 1
ATOM 5226 O O . ALA A 1 669 ? 15.115 -5.461 -105.352 1.00 59.06 669 ALA A O 1
ATOM 5227 N N . GLU A 1 670 ? 14.549 -6.078 -103.277 1.00 61.62 670 GLU A N 1
ATOM 5228 C CA . GLU A 1 670 ? 14.022 -7.402 -103.645 1.00 61.62 670 GLU A CA 1
ATOM 5229 C C . GLU A 1 670 ? 12.655 -7.361 -104.356 1.00 61.62 670 GLU A C 1
ATOM 5231 O O . GLU A 1 670 ? 12.244 -8.364 -104.942 1.00 61.62 670 GLU A O 1
ATOM 5236 N N . ARG A 1 671 ? 11.924 -6.235 -104.303 1.00 56.75 671 ARG A N 1
ATOM 5237 C CA . ARG A 1 671 ? 10.511 -6.164 -104.722 1.00 56.75 671 ARG A CA 1
ATOM 5238 C C . ARG A 1 671 ? 10.237 -5.292 -105.951 1.00 56.75 671 ARG A C 1
ATOM 5240 O O . ARG A 1 671 ? 9.129 -5.361 -106.480 1.00 56.75 671 ARG A O 1
ATOM 5247 N N . ASP A 1 672 ? 11.213 -4.520 -106.427 1.00 53.25 672 ASP A N 1
ATOM 5248 C CA . ASP A 1 672 ? 11.066 -3.665 -107.613 1.00 53.25 672 ASP A CA 1
ATOM 5249 C C . ASP A 1 672 ? 12.255 -3.810 -108.592 1.00 53.25 672 ASP A C 1
ATOM 5251 O O . ASP A 1 672 ? 13.283 -3.142 -108.439 1.00 53.25 672 ASP A O 1
ATOM 5255 N N . PRO A 1 673 ? 12.139 -4.670 -109.626 1.00 52.38 673 PRO A N 1
ATOM 5256 C CA . PRO A 1 673 ? 13.201 -4.893 -110.611 1.00 52.38 673 PRO A CA 1
ATOM 5257 C C . PRO A 1 673 ? 13.536 -3.690 -111.514 1.00 52.38 673 PRO A C 1
ATOM 5259 O O . PRO A 1 673 ? 14.428 -3.803 -112.358 1.00 52.38 673 PRO A O 1
ATOM 5262 N N . ALA A 1 674 ? 12.834 -2.555 -111.398 1.00 51.84 674 ALA A N 1
ATOM 5263 C CA . ALA A 1 674 ? 12.971 -1.429 -112.324 1.00 51.84 674 ALA A CA 1
ATOM 5264 C C . ALA A 1 674 ? 14.139 -0.467 -112.015 1.00 51.84 674 ALA A C 1
ATOM 5266 O O . ALA A 1 674 ? 14.539 0.292 -112.899 1.00 51.84 674 ALA A O 1
ATOM 5267 N N . LEU A 1 675 ? 14.723 -0.490 -110.807 1.00 46.41 675 LEU A N 1
ATOM 5268 C CA . LEU A 1 675 ? 15.717 0.512 -110.369 1.00 46.41 675 LEU A CA 1
ATOM 5269 C C . LEU A 1 675 ? 17.193 0.057 -110.457 1.00 46.41 675 LEU A C 1
ATOM 5271 O O . LEU A 1 675 ? 18.071 0.620 -109.806 1.00 46.41 675 LEU A O 1
ATOM 5275 N N . ALA A 1 676 ? 17.496 -0.944 -111.287 1.00 44.41 676 ALA A N 1
ATOM 5276 C CA . ALA A 1 676 ? 18.830 -1.551 -111.406 1.00 44.41 676 ALA A CA 1
ATOM 5277 C C . ALA A 1 676 ? 19.707 -1.004 -112.565 1.00 44.41 676 ALA A C 1
ATOM 5279 O O . ALA A 1 676 ? 20.630 -1.688 -113.008 1.00 44.41 676 ALA A O 1
ATOM 5280 N N . ARG A 1 677 ? 19.432 0.198 -113.107 1.00 46.25 677 ARG A N 1
ATOM 5281 C CA . ARG A 1 677 ? 20.127 0.741 -114.304 1.00 46.25 677 ARG A CA 1
ATOM 5282 C C . ARG A 1 677 ? 20.466 2.245 -114.268 1.00 46.25 677 ARG A C 1
ATOM 5284 O O . ARG A 1 677 ? 20.155 2.969 -115.209 1.00 46.25 677 ARG A O 1
ATOM 5291 N N . THR A 1 678 ? 21.193 2.706 -113.245 1.00 41.69 678 THR A N 1
ATOM 5292 C CA . THR A 1 678 ? 21.789 4.068 -113.269 1.00 41.69 678 THR A CA 1
ATOM 5293 C C . THR A 1 678 ? 23.125 4.208 -112.518 1.00 41.69 678 THR A C 1
ATOM 5295 O O . THR A 1 678 ? 23.369 5.195 -111.830 1.00 41.69 678 THR A O 1
ATOM 5298 N N . LYS A 1 679 ? 24.035 3.232 -112.665 1.00 38.38 679 LYS A N 1
ATOM 5299 C CA . LYS A 1 679 ? 25.452 3.366 -112.259 1.00 38.38 679 LYS A CA 1
ATOM 5300 C C . LYS A 1 679 ? 26.425 2.835 -113.316 1.00 38.38 679 LYS A C 1
ATOM 5302 O O . LYS A 1 679 ? 27.237 1.956 -113.060 1.00 38.38 679 LYS A O 1
ATOM 5307 N N . GLU A 1 680 ? 26.363 3.422 -114.506 1.00 38.66 680 GLU A N 1
ATOM 5308 C CA . GLU A 1 680 ? 27.442 3.339 -115.491 1.00 38.66 680 GLU A CA 1
ATOM 5309 C C . GLU A 1 680 ? 27.498 4.651 -116.295 1.00 38.66 680 GLU A C 1
ATOM 5311 O O . GLU A 1 680 ? 26.455 5.219 -116.607 1.00 38.66 680 GLU A O 1
ATOM 5316 N N . LYS A 1 681 ? 28.710 5.118 -116.630 1.00 32.69 681 LYS A N 1
ATOM 5317 C CA . LYS A 1 681 ? 29.002 6.259 -117.529 1.00 32.69 681 LYS A CA 1
ATOM 5318 C C . LYS A 1 681 ? 28.460 7.652 -117.137 1.00 32.69 681 LYS A C 1
ATOM 5320 O O . LYS A 1 681 ? 27.619 8.201 -117.836 1.00 32.69 681 LYS A O 1
ATOM 5325 N N . THR A 1 682 ? 29.136 8.295 -116.180 1.00 30.23 682 THR A N 1
ATOM 5326 C CA . THR A 1 682 ? 29.688 9.651 -116.411 1.00 30.23 682 THR A CA 1
ATOM 5327 C C . THR A 1 682 ? 31.059 9.742 -115.747 1.00 30.23 682 THR A C 1
ATOM 5329 O O . THR A 1 682 ? 31.148 9.884 -114.531 1.00 30.23 682 THR A O 1
ATOM 5332 N N . ALA A 1 683 ? 32.129 9.643 -116.536 1.00 29.48 683 ALA A N 1
ATOM 5333 C CA . ALA A 1 683 ? 33.495 9.877 -116.076 1.00 29.48 683 ALA A CA 1
ATOM 5334 C C . ALA A 1 683 ? 34.387 10.287 -117.258 1.00 29.48 683 ALA A C 1
ATOM 5336 O O . ALA A 1 683 ? 34.790 9.419 -118.027 1.00 29.48 683 ALA A O 1
ATOM 5337 N N . LEU A 1 684 ? 34.678 11.589 -117.396 1.00 29.91 684 LEU A N 1
ATOM 5338 C CA . LEU A 1 684 ? 35.938 12.108 -117.952 1.00 29.91 684 LEU A CA 1
ATOM 5339 C C . LEU A 1 684 ? 36.045 13.638 -117.783 1.00 29.91 684 LEU A C 1
ATOM 5341 O O . LEU A 1 684 ? 35.138 14.341 -118.211 1.00 29.91 684 LEU A O 1
ATOM 5345 N N . MET A 1 685 ? 37.199 14.095 -117.270 1.00 29.75 685 MET A N 1
ATOM 5346 C CA . MET A 1 685 ? 37.772 15.460 -117.348 1.00 29.75 685 MET A CA 1
ATOM 5347 C C . MET A 1 685 ? 36.967 16.634 -116.732 1.00 29.75 685 MET A C 1
ATOM 5349 O O . MET A 1 685 ? 35.745 16.622 -116.683 1.00 29.75 685 MET A O 1
ATOM 5353 N N . SER A 1 686 ? 37.604 17.689 -116.209 1.00 29.19 686 SER A N 1
ATOM 5354 C CA . SER A 1 686 ? 39.020 18.122 -116.273 1.00 29.19 686 SER A CA 1
ATOM 5355 C C . SER A 1 686 ? 39.623 18.327 -114.859 1.00 29.19 686 SER A C 1
ATOM 5357 O O . SER A 1 686 ? 38.905 18.782 -113.976 1.00 29.19 686 SER A O 1
ATOM 5359 N N . MET A 1 687 ? 40.850 17.853 -114.582 1.00 30.05 687 MET A N 1
ATOM 5360 C CA . MET A 1 687 ? 42.107 18.650 -114.475 1.00 30.05 687 MET A CA 1
ATOM 5361 C C . MET A 1 687 ? 42.137 19.677 -113.319 1.00 30.05 687 MET A C 1
ATOM 5363 O O . MET A 1 687 ? 41.231 20.500 -113.243 1.00 30.05 687 MET A O 1
ATOM 5367 N N . ASP A 1 688 ? 43.118 19.762 -112.407 1.00 32.94 688 ASP A N 1
ATOM 5368 C CA . ASP A 1 688 ? 44.351 18.989 -112.082 1.00 32.94 688 ASP A CA 1
ATOM 5369 C C . ASP A 1 688 ? 44.521 19.039 -110.515 1.00 32.94 688 ASP A C 1
ATOM 5371 O O . ASP A 1 688 ? 43.505 19.215 -109.843 1.00 32.94 688 ASP A O 1
ATOM 5375 N N . TYR A 1 689 ? 45.644 18.913 -109.774 1.00 27.59 689 TYR A N 1
ATOM 5376 C CA . TYR A 1 689 ? 47.097 18.794 -110.027 1.00 27.59 689 TYR A CA 1
ATOM 5377 C C . TYR A 1 689 ? 47.786 18.160 -108.774 1.00 27.59 689 TYR A C 1
ATOM 5379 O O . TYR A 1 689 ? 47.967 18.840 -107.769 1.00 27.59 689 TYR A O 1
ATOM 5387 N N . ASP A 1 690 ? 47.986 16.834 -108.748 1.00 31.39 690 ASP A N 1
ATOM 5388 C CA . ASP A 1 690 ? 49.297 16.131 -108.649 1.00 31.39 690 ASP A CA 1
ATOM 5389 C C . ASP A 1 690 ? 49.873 15.861 -107.225 1.00 31.39 690 ASP A C 1
ATOM 5391 O O . ASP A 1 690 ? 49.575 16.568 -106.264 1.00 31.39 690 ASP A O 1
ATOM 5395 N N . GLU A 1 691 ? 50.671 14.791 -107.083 1.00 32.75 691 GLU A N 1
ATOM 5396 C CA . GLU A 1 691 ? 51.195 14.230 -105.816 1.00 32.75 691 GLU A CA 1
ATOM 5397 C C . GLU A 1 691 ? 52.725 14.384 -105.661 1.00 32.75 691 GLU A C 1
ATOM 5399 O O . GLU A 1 691 ? 53.453 14.568 -106.634 1.00 32.75 691 GLU A O 1
ATOM 5404 N N . THR A 1 692 ? 53.266 14.184 -104.447 1.00 30.91 692 THR A N 1
ATOM 5405 C CA . THR A 1 692 ? 54.577 13.508 -104.285 1.00 30.91 692 THR A CA 1
ATOM 5406 C C . THR A 1 692 ? 54.796 12.933 -102.875 1.00 30.91 692 THR A C 1
ATOM 5408 O O . THR A 1 692 ? 54.227 13.407 -101.894 1.00 30.91 692 THR A O 1
ATOM 5411 N N . GLU A 1 693 ? 55.622 11.885 -102.787 1.00 30.80 693 GLU A N 1
ATOM 5412 C CA . GLU A 1 693 ? 55.806 11.028 -101.603 1.00 30.80 693 GLU A CA 1
ATOM 5413 C C . GLU A 1 693 ? 56.945 11.433 -100.631 1.00 30.80 693 GLU A C 1
ATOM 5415 O O . GLU A 1 693 ? 57.709 12.374 -100.840 1.00 30.80 693 GLU A O 1
ATOM 5420 N N . LEU A 1 694 ? 57.056 10.656 -99.545 1.00 31.22 694 LEU A N 1
ATOM 5421 C CA . LEU A 1 694 ? 58.068 10.709 -98.486 1.00 31.22 694 LEU A CA 1
ATOM 5422 C C . LEU A 1 694 ? 59.529 10.719 -98.996 1.00 31.22 694 LEU A C 1
ATOM 5424 O O . LEU A 1 694 ? 59.878 9.972 -99.907 1.00 31.22 694 LEU A O 1
ATOM 5428 N N . SER A 1 695 ? 60.450 11.340 -98.237 1.00 28.30 695 SER A N 1
ATOM 5429 C CA . SER A 1 695 ? 61.523 10.580 -97.539 1.00 28.30 695 SER A CA 1
ATOM 5430 C C . SER A 1 695 ? 62.518 11.420 -96.701 1.00 28.30 695 SER A C 1
ATOM 5432 O O . SER A 1 695 ? 62.894 12.518 -97.080 1.00 28.30 695 SER A O 1
ATOM 5434 N N . ARG A 1 696 ? 62.991 10.808 -95.593 1.00 28.72 696 ARG A N 1
ATOM 5435 C CA . ARG A 1 696 ? 64.314 10.940 -94.911 1.00 28.72 696 ARG A CA 1
ATOM 5436 C C . ARG A 1 696 ? 64.871 12.339 -94.550 1.00 28.72 696 ARG A C 1
ATOM 5438 O O . ARG A 1 696 ? 65.207 13.116 -95.426 1.00 28.72 696 ARG A O 1
ATOM 5445 N N . PHE A 1 697 ? 65.249 12.529 -93.276 1.00 29.67 697 PHE A N 1
ATOM 5446 C CA . PHE A 1 697 ? 66.656 12.438 -92.801 1.00 29.67 697 PHE A CA 1
ATOM 5447 C C . PHE A 1 697 ? 66.746 12.510 -91.255 1.00 29.67 697 PHE A C 1
ATOM 5449 O O . PHE A 1 697 ? 65.784 12.909 -90.606 1.00 29.67 697 PHE A O 1
ATOM 5456 N N . VAL A 1 698 ? 67.867 12.064 -90.658 1.00 29.64 698 VAL A N 1
ATOM 5457 C CA . VAL A 1 698 ? 68.068 11.895 -89.195 1.00 29.64 698 VAL A CA 1
ATOM 5458 C C . VAL A 1 698 ? 69.547 12.100 -88.791 1.00 29.64 698 VAL A C 1
ATOM 5460 O O . VAL A 1 698 ? 70.430 11.671 -89.530 1.00 29.64 698 VAL A O 1
ATOM 5463 N N . SER A 1 699 ? 69.778 12.629 -87.573 1.00 30.47 699 SER A N 1
ATOM 5464 C CA . SER A 1 699 ? 71.042 12.631 -86.784 1.00 30.47 699 SER A CA 1
ATOM 5465 C C . SER A 1 699 ? 72.238 13.463 -87.292 1.00 30.47 699 SER A C 1
ATOM 5467 O O . SER A 1 699 ? 72.253 13.868 -88.452 1.00 30.47 699 SER A O 1
ATOM 5469 N N . PRO A 1 700 ? 73.294 13.671 -86.459 1.00 54.56 700 PRO A N 1
ATOM 5470 C CA . PRO A 1 700 ? 73.442 13.454 -84.999 1.00 54.56 700 PRO A CA 1
ATOM 5471 C C . PRO A 1 700 ? 73.615 14.805 -84.237 1.00 54.56 700 PRO A C 1
ATOM 5473 O O . PRO A 1 700 ? 73.569 15.857 -84.861 1.00 54.56 700 PRO A O 1
ATOM 5476 N N . ASN A 1 701 ? 73.802 14.926 -82.913 1.00 30.20 701 ASN A N 1
ATOM 5477 C CA . ASN A 1 701 ? 74.127 13.998 -81.806 1.00 30.20 701 ASN A CA 1
ATOM 5478 C C . ASN A 1 701 ? 73.431 14.527 -80.497 1.00 30.20 701 ASN A C 1
ATOM 5480 O O . ASN A 1 701 ? 72.530 15.348 -80.632 1.00 30.20 701 ASN A O 1
ATOM 5484 N N . GLN A 1 702 ? 73.688 14.187 -79.219 1.00 30.44 702 GLN A N 1
ATOM 5485 C CA . GLN A 1 702 ? 74.693 13.373 -78.504 1.00 30.44 702 GLN A CA 1
ATOM 5486 C C . GLN A 1 702 ? 74.114 12.849 -77.152 1.00 30.44 702 GLN A C 1
ATOM 5488 O O . GLN A 1 702 ? 72.934 13.021 -76.861 1.00 30.44 702 GLN A O 1
ATOM 5493 N N . THR A 1 703 ? 74.957 12.241 -76.310 1.00 28.97 703 THR A N 1
ATOM 5494 C CA . THR A 1 703 ? 74.705 11.713 -74.941 1.00 28.97 703 THR A CA 1
ATOM 5495 C C . THR A 1 703 ? 75.829 12.174 -73.979 1.00 28.97 703 THR A C 1
ATOM 5497 O O . THR A 1 703 ? 76.822 12.687 -74.506 1.00 28.97 703 THR A O 1
ATOM 5500 N N . PRO A 1 704 ? 75.811 11.954 -72.635 1.00 46.38 704 PRO A N 1
ATOM 5501 C CA . PRO A 1 704 ? 74.896 11.177 -71.765 1.00 46.38 704 PRO A CA 1
ATOM 5502 C C . PRO A 1 704 ? 74.322 12.068 -70.607 1.00 46.38 704 PRO A C 1
ATOM 5504 O O . PRO A 1 704 ? 74.077 13.234 -70.885 1.00 46.38 704 PRO A O 1
ATOM 5507 N N . SER A 1 705 ? 74.019 11.697 -69.342 1.00 30.75 705 SER A N 1
ATOM 5508 C CA . SER A 1 705 ? 74.143 10.468 -68.512 1.00 30.75 705 SER A CA 1
ATOM 5509 C C . SER A 1 705 ? 73.284 10.515 -67.224 1.00 30.75 705 SER A C 1
ATOM 5511 O O . SER A 1 705 ? 73.120 11.585 -66.651 1.00 30.75 705 SER A O 1
ATOM 5513 N N . ALA A 1 706 ? 72.983 9.320 -66.684 1.00 34.06 706 ALA A N 1
ATOM 5514 C CA . ALA A 1 706 ? 72.767 8.979 -65.258 1.00 34.06 706 ALA A CA 1
ATOM 5515 C C . ALA A 1 706 ? 71.427 9.356 -64.546 1.00 34.06 706 ALA A C 1
ATOM 5517 O O . ALA A 1 706 ? 70.714 10.237 -65.018 1.00 34.06 706 ALA A O 1
ATOM 5518 N N . PRO A 1 707 ? 71.036 8.635 -63.457 1.00 52.31 707 PRO A N 1
ATOM 5519 C CA . PRO A 1 707 ? 69.646 8.585 -62.961 1.00 52.31 707 PRO A CA 1
ATOM 5520 C C . PRO A 1 707 ? 69.497 8.759 -61.416 1.00 52.31 707 PRO A C 1
ATOM 5522 O O . PRO A 1 707 ? 70.419 9.227 -60.756 1.00 52.31 707 PRO A O 1
ATOM 5525 N N . PHE A 1 708 ? 68.364 8.277 -60.868 1.00 28.84 708 PHE A N 1
ATOM 5526 C CA . PHE A 1 708 ? 68.004 7.960 -59.460 1.00 28.84 708 PHE A CA 1
ATOM 5527 C C . PHE A 1 708 ? 66.977 8.830 -58.695 1.00 28.84 708 PHE A C 1
ATOM 5529 O O . PHE A 1 708 ? 66.636 9.951 -59.053 1.00 28.84 708 PHE A O 1
ATOM 5536 N N . GLN A 1 709 ? 66.407 8.160 -57.685 1.00 29.73 709 GLN A N 1
ATOM 5537 C CA . GLN A 1 709 ? 65.322 8.505 -56.752 1.00 29.73 709 GLN A CA 1
ATOM 5538 C C . GLN A 1 709 ? 65.887 9.160 -55.449 1.00 29.73 709 GLN A C 1
ATOM 5540 O O . GLN A 1 709 ? 67.090 9.403 -55.396 1.00 29.73 709 GLN A O 1
ATOM 5545 N N . PRO A 1 710 ? 65.146 9.255 -54.317 1.00 57.47 710 PRO A N 1
ATOM 5546 C CA . PRO A 1 710 ? 63.892 9.985 -54.062 1.00 57.47 710 PRO A CA 1
ATOM 5547 C C . PRO A 1 710 ? 63.950 10.873 -52.777 1.00 57.47 710 PRO A C 1
ATOM 5549 O O . PRO A 1 710 ? 64.944 10.899 -52.062 1.00 57.47 710 PRO A O 1
ATOM 5552 N N . ALA A 1 711 ? 62.783 11.425 -52.408 1.00 32.16 711 ALA A N 1
ATOM 5553 C CA . ALA A 1 711 ? 62.265 11.555 -51.030 1.00 32.16 711 ALA A CA 1
ATOM 5554 C C . ALA A 1 711 ? 62.582 12.782 -50.133 1.00 32.16 711 ALA A C 1
ATOM 5556 O O . ALA A 1 711 ? 63.666 13.345 -50.115 1.00 32.16 711 ALA A O 1
ATOM 5557 N N . ALA A 1 712 ? 61.580 13.038 -49.274 1.00 35.09 712 ALA A N 1
ATOM 5558 C CA . ALA A 1 712 ? 61.644 13.516 -47.884 1.00 35.09 712 ALA A CA 1
ATOM 5559 C C . ALA A 1 712 ? 61.840 15.017 -47.531 1.00 35.09 712 ALA A C 1
ATOM 5561 O O . ALA A 1 712 ? 62.955 15.497 -47.388 1.00 35.09 712 ALA A O 1
ATOM 5562 N N . LYS A 1 713 ? 60.710 15.594 -47.074 1.00 35.88 713 LYS A N 1
ATOM 5563 C CA . LYS A 1 713 ? 60.504 16.237 -45.748 1.00 35.88 713 LYS A CA 1
ATOM 5564 C C . LYS A 1 713 ? 61.022 17.662 -45.440 1.00 35.88 713 LYS A C 1
ATOM 5566 O O . LYS A 1 713 ? 62.125 18.048 -45.793 1.00 35.88 713 LYS A O 1
ATOM 5571 N N . HIS A 1 714 ? 60.242 18.289 -44.545 1.00 35.84 714 HIS A N 1
ATOM 5572 C CA . HIS A 1 714 ? 60.527 19.450 -43.686 1.00 35.84 714 HIS A CA 1
ATOM 5573 C C . HIS A 1 714 ? 60.625 20.829 -44.373 1.00 35.84 714 HIS A C 1
ATOM 5575 O O . HIS A 1 714 ? 60.970 20.926 -45.545 1.00 35.84 714 HIS A O 1
ATOM 5581 N N . ALA A 1 715 ? 60.295 21.933 -43.688 1.00 40.69 715 ALA A N 1
ATOM 5582 C CA . ALA A 1 715 ? 59.830 22.052 -42.291 1.00 40.69 715 ALA A CA 1
ATOM 5583 C C . ALA A 1 715 ? 58.376 21.589 -42.089 1.00 40.69 715 ALA A C 1
ATOM 5585 O O . ALA A 1 715 ? 57.477 22.196 -42.708 1.00 40.69 715 ALA A O 1
#

Secondary structure (DSSP, 8-state):
-HHHHHHHHHHHHHHHHHHHHHTS----TTS-S---PPP--------------PPEEEEEEE---TT---TT--TTS-GGGSEEE-TTS-EEEEEEEE----TT---STTTSSS-----EE--STT---EE-GGGEEEEEEE-TTS-EEEEEEEEE-----------SS-----------S-TTT--GGG-SS-TT-S---TTPPTT------EE-SSEEETTEEEEEEEESS---GGGSPPPP-TTSTT--TTHHHHT---STTSSSTTSSHHHHGGGSS--S----EE-B-TTS---STT---HHHHHHHHHH---SSS--TTTS-TT--TTS--SBGGG-GGG-BTT--SS-S-BPEEPS----EEE-TT---TTSSSPPPTTSPP---S---EEEPEEEEEEEEPPGGGGTS---EEEEEE-STT-EEEEEETTEEEEEEEHHHHHT----TT--SPPPPPP-S-----------TTTT--SSBTTB-TTTTS--TTHHHHHTTPSEEEEE--EEEEE--STT-----SS--TTS--HHHHHHTGGGT--SSS-----BEEEE-SSGGGG-EEEETTEEE-SEEEETTEEEESSTTEEBTTS-EEEEEE---TT---B-SSS-HHHHHHHHHHHHHHHHHHHHHHHHHHHHHHHHHHHHHHHHHHTT-GGG----S-----------------------------------

Organism: Pythium insidiosum (NCBI:txid114742)

Foldseek 3Di:
DVVVVVVVVVVVVVVVVVVVVVPDDDDDPPPPPDDPDDDDDDDDDDDDDDDPDDWDWDFDDFFAFLVRDAQAAFPPPDPVFQWDQDPLGDIWGFRHKDQQPFQPQQQDFQRFQAHHWDFAADDPQQFPDTTDRVQWTKDWDQDPVGDIFIWTKRWDAQDDDDDDDDQLLDDDDDDDDDFDDDVLQPDCLQFLFALGAQPSPLLFHGSDGDWPWDFCLWDDDPWKTKGKIKTPQDWDPLLAWDQQDPVDPPTDRPCLQVLRGPPQRLNAFCVQVVVNVVSVWHRWFAAKFFWFDPQFDADPLLAFDLVQQVVLLVVGHPDSGDDSRRHFSQRHSRYFFADDSNDPVLHTTSGRNGRHWMWHWGSAWFAWDWDPAAQDPRDPHHDDPPDDDPPSDRTHTHTITMGITMTTDHCCVVVDDWDWDWDFDFDCQTKIFIDTVSHTGIIDGSVRQQVTMADPVRNHDRDGDPPADDGDDDHDTQRVSSVRAPVDVVAGQCRVVPDPVSVVVNVCPGDIDTGSMDIDIRPPDPPGPDDDDHADPVGGCVSVCVVVVSVVDDPSRHNDFHAANHFADWQSQQWHDPDSPDTDRQWTQDSRITHGPDPQFGRHSSRTGIFGRPVDPDDDGDDDDDPPVVVVVVVVVVVVVVVVCVVVVVVVVVVVVVVVVVVVVVVVPVPDPPPPPDPDDDDDDDDDDDDDDDDDDDDDDDDDDDDDDDDDDDD